Protein AF-A0A1Y2EIP4-F1 (afdb_monomer_lite)

Foldseek 3Di:
DDDDDDDDDDDDDDDDDDDDDDDDDDDDDDDDDPPPDDDDDDDDDDDDDDDDDDDDDDDDDDDDDDDDDDDDPPDDPDPVVCPPVVVVVLVVLLVVLLVLLLDPARDQDPVNLVVLLDLSSLLSLLCLQLVADPVVVPDPPVQPDDQDADPLLVPPLDDPPPSSVSSNQSSLCVLLDPSNLVSCLVCLLVSLVSNLSSLPSRTSHDLVSSLVSLLSSCVSNLLPSLCQQLDVPPGVDRSVSSLLSNLLDPSSLNSNLCNQQSPRHDPVSNLVSLQSCVVVVVVLVLLVQLVPPPCLSSNQSSLVSLLVLLQSLLVGAPSLSNVVCCLVPVCSLVSLLQCLQLVPDVSSNLSSLVSLVSLVDRLPPVPPVVPPPPDDDDDDDDDPRNPSSVSSVVSNLVVCLVSLLSLLNSLDDNVPPPPPPPPPPPPDDDDDDDDDDDDDDDDDDDDDDDDDDDDDDDDDDDDDDDDDDDDDDDDDDDDDDDDDDDDDDDDDDDDDDPDPDPPPPPPSADDPSSLSSLVSSLSSLLPDDPVSCVSVVSRPVVSLVVNCVVCVPDCSNVVVVVSD

Secondary structure (DSSP, 8-state):
-PPP-----S-------------------PPP----------------------------------------------TTTTHHHHHHHHHHHHHHHHHHHTSSS----HHHHHHHTSHHHHHHHHHHHH---HHHHT-GGGG---S---GGGGS----S-HHHHHHHHHHHHHHT-GGGHHHHHHTHHHHHHHHHGGGSTT----HHHHHHHHHHHHHHTTTGGGGGGG--SS-SS-HHHHHHTTTTSHHHHHHHHHHHH-TTS-HHHHHHHHHHHHHTTHHHHHHHHTT-TT-HHHHHHHHHHHHHHHHHHHHSTTGGGTTHHHHH-GGGGHHHHHHHHH---HHHHHHHHHHHHHHHHHHHHTTTGGGT---S----------HHHHHHHHHHHHHHHHTHHHHHHTTS-GGGTTTSSS-S---------------------------------------------------------------------------------------HHHHHHHHHHHHHHHT--GGGGGGGGGS-HHHHHHHHHH-TT-HHHHHHHTT-

pLDDT: mean 70.19, std 25.92, range [20.45, 98.06]

Organism: NCBI:txid1754190

Structure (mmCIF, N/CA/C/O backbone):
data_AF-A0A1Y2EIP4-F1
#
_entry.id   AF-A0A1Y2EIP4-F1
#
loop_
_atom_site.group_PDB
_atom_site.id
_atom_site.type_symbol
_atom_site.label_atom_id
_atom_site.label_alt_id
_atom_site.label_comp_id
_atom_site.label_asym_id
_atom_site.label_entity_id
_atom_site.label_seq_id
_atom_site.pdbx_PDB_ins_code
_atom_site.Cartn_x
_atom_site.Cartn_y
_atom_site.Cartn_z
_atom_site.occupancy
_atom_site.B_iso_or_equiv
_atom_site.auth_seq_id
_atom_site.auth_comp_id
_atom_site.auth_asym_id
_atom_site.auth_atom_id
_atom_site.pdbx_PDB_model_num
ATOM 1 N N . MET A 1 1 ? -28.083 20.126 -40.120 1.00 33.38 1 MET A N 1
ATOM 2 C CA . MET A 1 1 ? -27.354 19.488 -39.003 1.00 33.38 1 MET A CA 1
ATOM 3 C C . MET A 1 1 ? -26.756 20.588 -38.142 1.00 33.38 1 MET A C 1
ATOM 5 O O . MET A 1 1 ? -26.016 21.404 -38.673 1.00 33.38 1 MET A O 1
ATOM 9 N N . LYS A 1 2 ? -27.168 20.689 -36.872 1.00 20.45 2 LYS A N 1
ATOM 10 C CA . LYS A 1 2 ? -26.637 21.662 -35.903 1.00 20.45 2 LYS A CA 1
ATOM 11 C C . LYS A 1 2 ? -25.400 21.057 -35.240 1.00 20.45 2 LYS A C 1
ATOM 13 O O . LYS A 1 2 ? -25.486 19.946 -34.731 1.00 20.45 2 LYS A O 1
ATOM 18 N N . PHE A 1 3 ? -24.287 21.783 -35.245 1.00 22.28 3 PHE A N 1
ATOM 19 C CA . PHE A 1 3 ? -23.112 21.447 -34.448 1.00 22.28 3 PHE A CA 1
ATOM 20 C C . PHE A 1 3 ? -23.349 21.901 -33.006 1.00 22.28 3 PHE A C 1
ATOM 22 O O . PHE A 1 3 ? -23.639 23.074 -32.768 1.00 22.28 3 PHE A O 1
ATOM 29 N N . ILE A 1 4 ? -23.252 20.967 -32.061 1.00 22.17 4 ILE A N 1
ATOM 30 C CA . ILE A 1 4 ? -23.218 21.253 -30.627 1.00 22.17 4 ILE A CA 1
ATOM 31 C C . ILE A 1 4 ? -21.744 21.272 -30.229 1.00 22.17 4 ILE A C 1
ATOM 33 O O . ILE A 1 4 ? -21.026 20.296 -30.425 1.00 22.17 4 ILE A O 1
ATOM 37 N N . LYS A 1 5 ? -21.295 22.419 -29.722 1.00 23.45 5 LYS A N 1
ATOM 38 C CA . LYS A 1 5 ? -19.965 22.617 -29.150 1.00 23.45 5 LYS A CA 1
ATOM 39 C C . LYS A 1 5 ? -20.070 22.263 -27.666 1.00 23.45 5 LYS A C 1
ATOM 41 O O . LYS A 1 5 ? -20.748 22.975 -26.932 1.00 23.45 5 LYS A O 1
ATOM 46 N N . VAL A 1 6 ? -19.471 21.148 -27.256 1.00 24.56 6 VAL A N 1
ATOM 47 C CA . VAL A 1 6 ? -19.399 20.732 -25.848 1.00 24.56 6 VAL A CA 1
ATOM 48 C C . VAL A 1 6 ? -18.096 21.283 -25.269 1.00 24.56 6 VAL A C 1
ATOM 50 O O . VAL A 1 6 ? -17.021 20.984 -25.783 1.00 24.56 6 VAL A O 1
ATOM 53 N N . ASN A 1 7 ? -18.208 22.141 -24.254 1.00 22.95 7 ASN A N 1
ATOM 54 C CA . ASN A 1 7 ? -17.092 22.568 -23.411 1.00 22.95 7 ASN A CA 1
ATOM 55 C C . ASN A 1 7 ? -16.912 21.520 -22.309 1.00 22.95 7 ASN A C 1
ATOM 57 O O . ASN A 1 7 ? -17.879 21.211 -21.618 1.00 22.95 7 ASN A O 1
ATOM 61 N N . TYR A 1 8 ? -15.693 21.014 -22.137 1.00 26.42 8 TYR A N 1
ATOM 62 C CA . TYR A 1 8 ? -15.319 20.205 -20.981 1.00 26.42 8 TYR A CA 1
ATOM 63 C C . TYR A 1 8 ? -14.660 21.111 -19.942 1.00 26.42 8 TYR A C 1
ATOM 65 O O . TYR A 1 8 ? -13.577 21.643 -20.173 1.00 26.42 8 TYR A O 1
ATOM 73 N N . SER A 1 9 ? -15.333 21.292 -18.814 1.00 28.78 9 SER A N 1
ATOM 74 C CA . SER A 1 9 ? -14.759 21.831 -17.585 1.00 28.78 9 SER A CA 1
ATOM 75 C C . SER A 1 9 ? -15.465 21.148 -16.418 1.00 28.78 9 SER A C 1
ATOM 77 O O . SER A 1 9 ? -16.458 21.677 -15.941 1.00 28.78 9 SER A O 1
ATOM 79 N N . GLU A 1 10 ? -15.014 19.946 -16.056 1.00 27.89 10 GLU A N 1
ATOM 80 C CA . GLU A 1 10 ? -15.199 19.296 -14.746 1.00 27.89 10 GLU A CA 1
ATOM 81 C C . GLU A 1 10 ? -14.393 17.973 -14.707 1.00 27.89 10 GLU A C 1
ATOM 83 O O . GLU A 1 10 ? -14.160 17.384 -15.771 1.00 27.89 10 GLU A O 1
ATOM 88 N N . PRO A 1 11 ? -13.882 17.554 -13.530 1.00 29.17 11 PRO A N 1
ATOM 89 C CA . PRO A 1 11 ? -12.895 16.484 -13.391 1.00 29.17 11 PRO A CA 1
ATOM 90 C C . PRO A 1 11 ? -13.523 15.088 -13.494 1.00 29.17 11 PRO A C 1
ATOM 92 O O . PRO A 1 11 ? -14.642 14.845 -13.050 1.00 29.17 11 PRO A O 1
ATOM 95 N N . VAL A 1 12 ? -12.776 14.177 -14.114 1.00 29.02 12 VAL A N 1
ATOM 96 C CA . VAL A 1 12 ? -13.156 12.784 -14.357 1.00 29.02 12 VAL A CA 1
ATOM 97 C C . VAL A 1 12 ? -12.808 11.957 -13.124 1.00 29.02 12 VAL A C 1
ATOM 99 O O . VAL A 1 12 ? -11.669 11.530 -12.989 1.00 29.02 12 VAL A O 1
ATOM 102 N N . ASP A 1 13 ? -13.798 11.704 -12.277 1.00 29.00 13 ASP A N 1
ATOM 103 C CA . ASP A 1 13 ? -13.818 10.551 -11.379 1.00 29.00 13 ASP A CA 1
ATOM 104 C C . ASP A 1 13 ? -15.066 9.721 -11.695 1.00 29.00 13 ASP A C 1
ATOM 106 O O . ASP A 1 13 ? -16.139 10.271 -11.952 1.00 29.00 13 ASP A O 1
ATOM 110 N N . ASN A 1 14 ? -14.902 8.396 -11.676 1.00 33.88 14 ASN A N 1
ATOM 111 C CA . ASN A 1 14 ? -15.853 7.330 -12.033 1.00 33.88 14 ASN A CA 1
ATOM 112 C C . ASN A 1 14 ? -15.809 6.843 -13.485 1.00 33.88 14 ASN A C 1
ATOM 114 O O . ASN A 1 14 ? -16.705 7.142 -14.263 1.00 33.88 14 ASN A O 1
ATOM 118 N N . PHE A 1 15 ? -14.855 5.967 -13.809 1.00 28.72 15 PHE A N 1
ATOM 119 C CA . PHE A 1 15 ? -15.079 4.859 -14.748 1.00 28.72 15 PHE A CA 1
ATOM 120 C C . PHE A 1 15 ? -14.052 3.751 -14.484 1.00 28.72 15 PHE A C 1
ATOM 122 O O . PHE A 1 15 ? -12.882 3.975 -14.743 1.00 28.72 15 PHE A O 1
ATOM 129 N N . PHE A 1 16 ? -14.485 2.588 -13.972 1.00 31.28 16 PHE A N 1
ATOM 130 C CA . PHE A 1 16 ? -14.145 1.233 -14.457 1.00 31.28 16 PHE A CA 1
ATOM 131 C C . PHE A 1 16 ? -14.724 0.158 -13.516 1.00 31.28 16 PHE A C 1
ATOM 133 O O . PHE A 1 16 ? -14.152 -0.120 -12.477 1.00 31.28 16 PHE A O 1
ATOM 140 N N . PHE A 1 17 ? -15.818 -0.491 -13.933 1.00 32.81 17 PHE A N 1
ATOM 141 C CA . PHE A 1 17 ? -15.981 -1.951 -13.864 1.00 32.81 17 PHE A CA 1
ATOM 142 C C . PHE A 1 17 ? -16.902 -2.372 -15.015 1.00 32.81 17 PHE A C 1
ATOM 144 O O . PHE A 1 17 ? -18.097 -2.081 -15.027 1.00 32.81 17 PHE A O 1
ATOM 151 N N . GLY A 1 18 ? -16.324 -3.017 -16.027 1.00 28.89 18 GLY A N 1
ATOM 152 C CA . GLY A 1 18 ? -17.076 -3.712 -17.064 1.00 28.89 18 GLY A CA 1
ATOM 153 C C . GLY A 1 18 ? -17.355 -5.139 -16.610 1.00 28.89 18 GLY A C 1
ATOM 154 O O . GLY A 1 18 ? -16.477 -5.990 -16.707 1.00 28.89 18 GLY A O 1
ATOM 155 N N . ASN A 1 19 ? -18.572 -5.394 -16.133 1.00 30.27 19 ASN A N 1
ATOM 156 C CA . ASN A 1 19 ? -19.079 -6.741 -15.888 1.00 30.27 19 ASN A CA 1
ATOM 157 C C . ASN A 1 19 ? -19.535 -7.378 -17.206 1.00 30.27 19 ASN A C 1
ATOM 159 O O . ASN A 1 19 ? -20.424 -6.860 -17.877 1.00 30.27 19 ASN A O 1
ATOM 163 N N . ASN A 1 20 ? -18.979 -8.547 -17.523 1.00 32.81 20 ASN A N 1
ATOM 164 C CA . ASN A 1 20 ? -19.593 -9.529 -18.412 1.00 32.81 20 ASN A CA 1
ATOM 165 C C . ASN A 1 20 ? -19.927 -10.774 -17.584 1.00 32.81 20 ASN A C 1
ATOM 167 O O . ASN A 1 20 ? -19.168 -11.733 -17.584 1.00 32.81 20 ASN A O 1
ATOM 171 N N . TYR A 1 21 ? -21.070 -10.760 -16.900 1.00 30.94 21 TYR A N 1
ATOM 172 C CA . TYR A 1 21 ? -21.784 -11.978 -16.520 1.00 30.94 21 TYR A CA 1
ATOM 173 C C . TYR A 1 21 ? -23.285 -11.704 -16.620 1.00 30.94 21 TYR A C 1
ATOM 175 O O . TYR A 1 21 ? -23.835 -10.871 -15.905 1.00 30.94 21 TYR A O 1
ATOM 183 N N . LYS A 1 22 ? -23.929 -12.390 -17.567 1.00 35.16 22 LYS A N 1
ATOM 184 C CA . LYS A 1 22 ? -25.382 -12.545 -17.629 1.00 35.16 22 LYS A CA 1
ATOM 185 C C . LYS A 1 22 ? -25.779 -13.560 -16.558 1.00 35.16 22 LYS A C 1
ATOM 187 O O . LYS A 1 22 ? -25.410 -14.722 -16.690 1.00 35.16 22 LYS A O 1
ATOM 192 N N . TYR A 1 23 ? -26.552 -13.132 -15.570 1.00 36.72 23 TYR A N 1
ATOM 193 C CA . TYR A 1 23 ? -27.465 -14.000 -14.833 1.00 36.72 23 TYR A CA 1
ATOM 194 C C . TYR A 1 23 ? -28.840 -13.336 -14.844 1.00 36.72 23 TYR A C 1
ATOM 196 O O . TYR A 1 23 ? -28.949 -12.123 -14.666 1.00 36.72 23 TYR A O 1
ATOM 204 N N . GLU A 1 24 ? -29.846 -14.133 -15.186 1.00 42.38 24 GLU A N 1
ATOM 205 C CA . GLU A 1 24 ? -31.244 -13.733 -15.292 1.00 42.38 24 GLU A CA 1
ATOM 206 C C . GLU A 1 24 ? -31.864 -13.589 -13.894 1.00 42.38 24 GLU A C 1
ATOM 208 O O . GLU A 1 24 ? -31.616 -14.411 -13.016 1.00 42.38 24 GLU A O 1
ATOM 213 N N . ASP A 1 25 ? -32.607 -12.492 -13.740 1.00 41.53 25 ASP A N 1
ATOM 214 C CA . ASP A 1 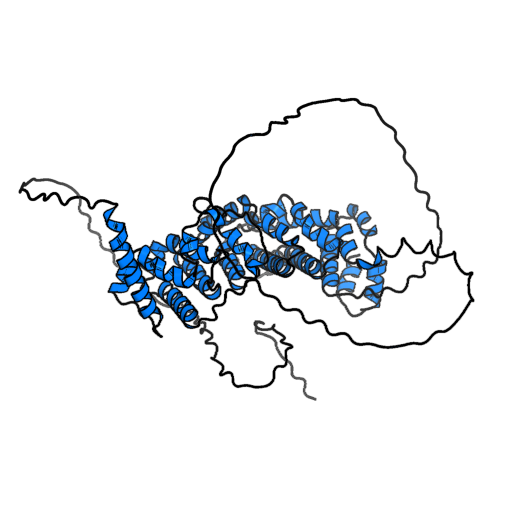25 ? -33.689 -12.174 -12.804 1.00 41.53 25 ASP A CA 1
ATOM 215 C C . ASP A 1 25 ? -33.886 -13.057 -11.558 1.00 41.53 25 ASP A C 1
ATOM 217 O O . ASP A 1 25 ? -34.405 -14.162 -11.651 1.00 41.53 25 ASP A O 1
ATOM 221 N N . GLU A 1 26 ? -33.639 -12.478 -10.374 1.00 37.09 26 GLU A N 1
ATOM 222 C CA . GLU A 1 26 ? -34.559 -12.549 -9.226 1.00 37.09 26 GLU A CA 1
ATOM 223 C C . GLU A 1 26 ? -34.238 -11.445 -8.188 1.00 37.09 26 GLU A C 1
ATOM 225 O O . GLU A 1 26 ? -33.090 -11.048 -7.986 1.00 37.09 26 GLU A O 1
ATOM 230 N N . ASP A 1 27 ? -35.294 -10.891 -7.588 1.00 43.06 27 ASP A N 1
ATOM 231 C CA . ASP A 1 27 ? -35.366 -9.628 -6.840 1.00 43.06 27 ASP A CA 1
ATOM 232 C C . ASP A 1 27 ? -34.297 -9.406 -5.743 1.00 43.06 27 ASP A C 1
ATOM 234 O O . ASP A 1 27 ? -34.410 -9.903 -4.619 1.00 43.06 27 ASP A O 1
ATOM 238 N N . LEU A 1 28 ? -33.338 -8.508 -6.000 1.00 36.25 28 LEU A N 1
ATOM 239 C CA . LEU A 1 28 ? -32.483 -7.902 -4.973 1.00 36.25 28 LEU A CA 1
ATOM 240 C C . LEU A 1 28 ? -32.823 -6.417 -4.813 1.00 36.25 28 LEU A C 1
ATOM 242 O O . LEU A 1 28 ? -32.574 -5.584 -5.684 1.00 36.25 28 LEU A O 1
ATOM 246 N N . ARG A 1 29 ? -33.413 -6.083 -3.661 1.00 33.38 29 ARG A N 1
ATOM 247 C CA . ARG A 1 29 ? -33.646 -4.700 -3.235 1.00 33.38 29 ARG A CA 1
ATOM 248 C C . ARG A 1 29 ? -32.293 -4.031 -3.002 1.00 33.38 29 ARG A C 1
ATOM 250 O O . ARG A 1 29 ? -31.575 -4.398 -2.076 1.00 33.38 29 ARG A O 1
ATOM 257 N N . TYR A 1 30 ? -31.981 -3.050 -3.839 1.00 30.12 30 TYR A N 1
ATOM 258 C CA . TYR A 1 30 ? -30.867 -2.129 -3.655 1.00 30.12 30 TYR A CA 1
ATOM 259 C C . TYR A 1 30 ? -30.995 -1.412 -2.304 1.00 30.12 30 TYR A C 1
ATOM 261 O O . TYR A 1 30 ? -32.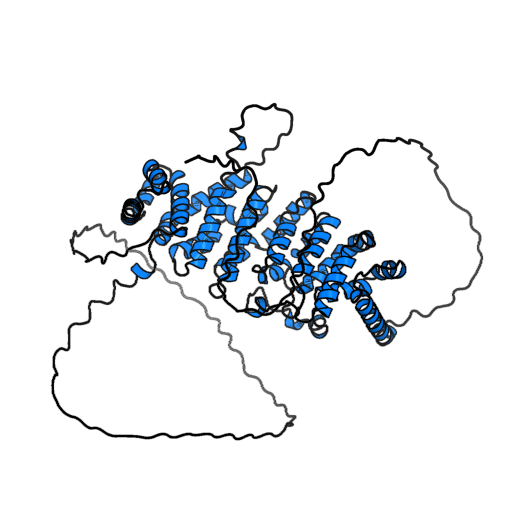012 -0.774 -2.030 1.00 30.12 30 TYR A O 1
ATOM 269 N N . PHE A 1 31 ? -29.957 -1.497 -1.472 1.00 32.59 31 PHE A N 1
ATOM 270 C CA . PHE A 1 31 ? -29.693 -0.460 -0.482 1.00 32.59 31 PHE A CA 1
ATOM 271 C C . PHE A 1 31 ? -28.978 0.671 -1.220 1.00 32.59 31 PHE A C 1
ATOM 273 O O . PHE A 1 31 ? -27.934 0.447 -1.826 1.00 32.59 31 PHE A O 1
ATOM 280 N N . GLU A 1 32 ? -29.586 1.856 -1.227 1.00 31.39 32 GLU A N 1
ATOM 281 C CA . GLU A 1 32 ? -28.968 3.074 -1.745 1.00 31.39 32 GLU A CA 1
ATOM 282 C C . GLU A 1 32 ? -27.669 3.360 -0.980 1.00 31.39 32 GLU A C 1
ATOM 284 O O . GLU A 1 32 ? -27.660 3.456 0.251 1.00 31.39 32 GLU A O 1
ATOM 289 N N . ASP A 1 33 ? -26.581 3.504 -1.735 1.00 29.59 33 ASP A N 1
ATOM 290 C CA . ASP A 1 33 ? -25.321 4.069 -1.276 1.00 29.59 33 ASP A CA 1
ATOM 291 C C . ASP A 1 33 ? -25.567 5.473 -0.713 1.00 29.59 33 ASP A C 1
ATOM 293 O O . ASP A 1 33 ? -25.838 6.432 -1.438 1.00 29.59 33 ASP A O 1
ATOM 297 N N . LEU A 1 34 ? -25.440 5.610 0.606 1.00 32.47 34 LEU A N 1
ATOM 298 C CA . LEU A 1 34 ? -25.282 6.903 1.259 1.00 32.47 34 LEU A CA 1
ATOM 299 C C . LEU A 1 34 ? -23.859 7.401 0.990 1.00 32.47 34 LEU A C 1
ATOM 301 O O . LEU A 1 34 ? -22.960 7.254 1.818 1.00 32.47 34 LEU A O 1
ATOM 305 N N . THR A 1 35 ? -23.662 8.021 -0.172 1.00 32.69 35 THR A N 1
ATOM 306 C CA . THR A 1 35 ? -22.553 8.952 -0.386 1.00 32.69 35 THR A CA 1
ATOM 307 C C . THR A 1 35 ? -22.633 10.036 0.687 1.00 32.69 35 THR A C 1
ATOM 309 O O . THR A 1 35 ? -23.599 10.803 0.740 1.00 32.69 35 THR A O 1
ATOM 312 N N . LEU A 1 36 ? -21.640 10.074 1.575 1.00 32.38 36 LEU A N 1
ATOM 313 C CA . LEU A 1 36 ? -21.459 11.158 2.533 1.00 32.38 36 LEU A CA 1
ATOM 314 C C . LEU A 1 36 ? -21.317 12.472 1.757 1.00 32.38 36 LEU A C 1
ATOM 316 O O . LEU A 1 36 ? -20.424 12.620 0.928 1.00 32.38 36 LEU A O 1
ATOM 320 N N . LEU A 1 37 ? -22.232 13.404 2.023 1.00 28.14 37 LEU A N 1
ATOM 321 C CA . LEU A 1 37 ? -22.168 14.777 1.539 1.00 28.14 37 LEU A CA 1
ATOM 322 C C . LEU A 1 37 ? -20.890 15.434 2.064 1.00 28.14 37 LEU A C 1
ATOM 324 O O . LEU A 1 37 ? -20.733 15.628 3.270 1.00 28.14 37 LEU A O 1
ATOM 328 N N . ASP A 1 38 ? -20.016 15.790 1.131 1.00 31.48 38 ASP A N 1
ATOM 329 C CA . ASP A 1 38 ? -18.854 16.636 1.345 1.00 31.48 38 ASP A CA 1
ATOM 330 C C . ASP A 1 38 ? -19.347 18.044 1.719 1.00 31.48 38 ASP A C 1
ATOM 332 O O . ASP A 1 38 ? -19.802 18.824 0.879 1.00 31.48 38 ASP A O 1
ATOM 336 N N . GLN A 1 39 ? -19.386 18.340 3.019 1.00 32.19 39 GLN A N 1
ATOM 337 C CA . GLN A 1 39 ? -19.642 19.691 3.501 1.00 32.19 39 GLN A CA 1
ATOM 338 C C . GLN A 1 39 ? -18.303 20.411 3.582 1.00 32.19 39 GLN A C 1
ATOM 340 O O . GLN A 1 39 ? -17.526 20.208 4.508 1.00 32.19 39 GLN A O 1
ATOM 345 N N . THR A 1 40 ? -18.061 21.283 2.611 1.00 30.73 40 THR A N 1
ATOM 346 C CA . THR A 1 40 ? -17.060 22.348 2.668 1.00 30.73 40 THR A CA 1
ATOM 347 C C . THR A 1 40 ? -17.331 23.238 3.883 1.00 30.73 40 THR A C 1
ATOM 349 O O . THR A 1 40 ? -18.383 23.877 3.966 1.00 30.73 40 THR A O 1
ATOM 352 N N . TRP A 1 41 ? -16.401 23.280 4.837 1.00 37.00 41 TRP A N 1
ATOM 353 C CA . TRP A 1 41 ? -16.472 24.191 5.979 1.00 37.00 41 TRP A CA 1
ATOM 354 C C . TRP A 1 41 ? -16.018 25.582 5.526 1.00 37.00 41 TRP A C 1
ATOM 356 O O . TRP A 1 41 ? -14.844 25.799 5.235 1.00 37.00 41 TRP A O 1
ATOM 366 N N . ASN A 1 42 ? -16.964 26.520 5.458 1.00 28.84 42 ASN A N 1
ATOM 367 C CA . ASN A 1 42 ? -16.663 27.945 5.371 1.00 28.84 42 ASN A CA 1
ATOM 368 C C . ASN A 1 42 ? -16.059 28.391 6.708 1.00 28.84 42 ASN A C 1
ATOM 370 O O . ASN A 1 42 ? -16.744 28.409 7.729 1.00 28.84 42 ASN A O 1
ATOM 374 N N . ASN A 1 43 ? -14.779 28.747 6.677 1.00 35.94 43 ASN A N 1
ATOM 375 C CA . ASN A 1 43 ? -14.138 29.545 7.710 1.00 35.94 43 ASN A CA 1
ATOM 376 C C . ASN A 1 43 ? -14.568 30.996 7.519 1.00 35.94 43 ASN A C 1
ATOM 378 O O . ASN A 1 43 ? -14.102 31.616 6.573 1.00 35.94 43 ASN A O 1
ATOM 382 N N . ASP A 1 44 ? -15.404 31.518 8.411 1.00 32.19 44 ASP A N 1
ATOM 383 C CA . ASP A 1 44 ? -15.459 32.946 8.715 1.00 32.19 44 ASP A CA 1
ATOM 384 C C . ASP A 1 44 ? -16.011 33.152 10.138 1.00 32.19 44 ASP A C 1
ATOM 386 O O . ASP A 1 44 ? -16.981 32.517 10.547 1.00 32.19 44 ASP A O 1
ATOM 390 N N . GLU A 1 45 ? -15.355 34.065 10.859 1.00 35.25 45 GLU A N 1
ATOM 391 C CA . GLU A 1 45 ? -15.784 34.738 12.097 1.00 35.25 45 GLU A CA 1
ATOM 392 C C . GLU A 1 45 ? -15.806 33.934 13.415 1.00 35.25 45 GLU A C 1
ATOM 394 O O . GLU A 1 45 ? -16.846 33.483 13.892 1.00 35.25 45 GLU A O 1
ATOM 399 N N . ILE A 1 46 ? -14.667 33.929 14.125 1.00 35.16 46 ILE A N 1
ATOM 400 C CA . ILE A 1 46 ? -14.690 34.076 15.591 1.00 35.16 46 ILE A CA 1
ATOM 401 C C . ILE A 1 46 ? -13.811 35.263 15.979 1.00 35.16 46 ILE A C 1
ATOM 403 O O . ILE A 1 46 ? -12.586 35.247 15.856 1.00 35.16 46 ILE A O 1
ATOM 407 N N . ASP A 1 47 ? -14.515 36.299 16.420 1.00 33.69 47 ASP A N 1
ATOM 408 C CA . ASP A 1 47 ? -14.028 37.583 16.884 1.00 33.69 47 ASP A CA 1
ATOM 409 C C . ASP A 1 47 ? -13.120 37.474 18.112 1.00 33.69 47 ASP A C 1
ATOM 411 O O . ASP A 1 47 ? -13.331 36.684 19.038 1.00 33.69 47 ASP A O 1
ATOM 415 N N . MET A 1 48 ? -12.135 38.367 18.126 1.00 38.94 48 MET A N 1
ATOM 416 C CA . MET A 1 48 ? -11.291 38.662 19.268 1.00 38.94 48 MET A CA 1
ATOM 417 C C . MET A 1 48 ? -12.106 39.272 20.410 1.00 38.94 48 MET A C 1
ATOM 419 O O . MET A 1 48 ? -12.747 40.308 20.242 1.00 38.94 48 MET A O 1
ATOM 423 N N . MET A 1 49 ? -11.965 38.723 21.617 1.00 34.84 49 MET A N 1
ATOM 424 C CA . MET A 1 49 ? -12.086 39.532 22.826 1.00 34.84 49 MET A CA 1
ATOM 425 C C . MET A 1 49 ? -10.951 39.240 23.800 1.00 34.84 49 MET A C 1
ATOM 427 O O . MET A 1 49 ? -10.806 38.145 24.340 1.00 34.84 49 MET A O 1
ATOM 431 N N . ASP A 1 50 ? -10.164 40.293 24.000 1.00 36.16 50 ASP A N 1
ATOM 432 C CA . ASP A 1 50 ? -9.216 40.502 25.078 1.00 36.16 50 ASP A CA 1
ATOM 433 C C . ASP A 1 50 ? -9.811 40.172 26.454 1.00 36.16 50 ASP A C 1
ATOM 435 O O . ASP A 1 50 ? -10.925 40.582 26.778 1.00 36.16 50 ASP A O 1
ATOM 439 N N . ASN A 1 51 ? -8.999 39.574 27.328 1.00 34.31 51 ASN A N 1
ATOM 440 C CA . ASN A 1 51 ? -8.987 39.983 28.729 1.00 34.31 51 ASN A CA 1
ATOM 441 C C . ASN A 1 51 ? -7.616 39.729 29.363 1.00 34.31 51 ASN A C 1
ATOM 443 O O . ASN A 1 51 ? -7.242 38.614 29.722 1.00 34.31 51 ASN A O 1
ATOM 447 N N . LYS A 1 52 ? -6.871 40.827 29.508 1.00 36.50 52 LYS A N 1
ATOM 448 C CA . LYS A 1 52 ? -5.798 40.983 30.488 1.00 36.50 52 LYS A CA 1
ATOM 449 C C . LYS A 1 52 ? -6.433 41.060 31.872 1.00 36.50 52 LYS A C 1
ATOM 451 O O . LYS A 1 52 ? -7.280 41.918 32.065 1.00 36.50 52 LYS A O 1
ATOM 456 N N . GLU A 1 53 ? -5.923 40.303 32.838 1.00 34.41 53 GLU A N 1
ATOM 457 C CA . GLU A 1 53 ? -5.529 40.878 34.128 1.00 34.41 53 GLU A CA 1
ATOM 458 C C . GLU A 1 53 ? -4.628 39.930 34.933 1.00 34.41 53 GLU A C 1
ATOM 460 O O . GLU A 1 53 ? -4.878 38.737 35.085 1.00 34.41 53 GLU A O 1
ATOM 465 N N . ASN A 1 54 ? -3.534 40.521 35.412 1.00 32.94 54 ASN A N 1
ATOM 466 C CA . ASN A 1 54 ? -2.581 39.995 36.381 1.00 32.94 54 ASN A CA 1
ATOM 467 C C . ASN A 1 54 ? -3.259 39.686 37.724 1.00 32.94 54 ASN A C 1
ATOM 469 O O . ASN A 1 54 ? -4.138 40.435 38.124 1.00 32.94 54 ASN A O 1
ATOM 473 N N . ILE A 1 55 ? -2.705 38.741 38.493 1.00 32.00 55 ILE A N 1
ATOM 474 C CA . ILE A 1 55 ? -2.244 38.964 39.879 1.00 32.00 55 ILE A CA 1
ATOM 475 C C . ILE A 1 55 ? -1.267 37.840 40.251 1.00 32.00 55 ILE A C 1
ATOM 477 O O . ILE A 1 55 ? -1.563 36.651 40.157 1.00 32.00 55 ILE A O 1
ATOM 481 N N . SER A 1 56 ? -0.080 38.257 40.681 1.00 30.31 56 SER A N 1
ATOM 482 C CA . SER A 1 56 ? 0.921 37.444 41.353 1.00 30.31 56 SER A CA 1
ATOM 483 C C . SER A 1 56 ? 0.547 37.247 42.822 1.00 30.31 56 SER A C 1
ATOM 485 O O . SER A 1 56 ? 0.043 38.167 43.463 1.00 30.31 56 SER A O 1
ATOM 487 N N . CYS A 1 57 ? 0.895 36.101 43.409 1.00 28.58 57 CYS A N 1
ATOM 488 C CA . CYS A 1 57 ? 1.294 36.096 44.812 1.00 28.58 57 CYS A CA 1
ATOM 489 C C . CYS A 1 57 ? 2.259 34.951 45.125 1.00 28.58 57 CYS A C 1
ATOM 491 O O . CYS A 1 57 ? 2.107 33.817 44.680 1.00 28.58 57 CYS A O 1
ATOM 493 N N . ASN A 1 58 ? 3.283 35.327 45.878 1.00 28.91 58 ASN A N 1
ATOM 494 C CA . ASN A 1 58 ? 4.474 34.584 46.246 1.00 28.91 58 ASN A CA 1
ATOM 495 C C . ASN A 1 58 ? 4.284 33.917 47.627 1.00 28.91 58 ASN A C 1
ATOM 497 O O . ASN A 1 58 ? 3.672 34.515 48.504 1.00 28.91 58 ASN A O 1
ATOM 501 N N . GLN A 1 59 ? 4.955 32.775 47.814 1.00 32.44 59 GLN A N 1
ATOM 502 C CA . GLN A 1 59 ? 5.719 32.359 49.008 1.00 32.44 59 GLN A CA 1
ATOM 503 C C . GLN A 1 59 ? 5.057 32.003 50.371 1.00 32.44 59 GLN A C 1
ATOM 505 O O . GLN A 1 59 ? 4.391 32.805 51.015 1.00 32.44 59 GLN A O 1
ATOM 510 N N . ASN A 1 60 ? 5.527 30.842 50.869 1.00 28.45 60 ASN A N 1
ATOM 511 C CA . ASN A 1 60 ? 5.870 30.450 52.255 1.00 28.45 60 ASN A CA 1
ATOM 512 C C . ASN A 1 60 ? 4.865 29.666 53.142 1.00 28.45 60 ASN A C 1
ATOM 514 O O . ASN A 1 60 ? 3.884 30.181 53.662 1.00 28.45 60 ASN A O 1
ATOM 518 N N . THR A 1 61 ? 5.258 28.408 53.400 1.00 31.23 61 THR A N 1
ATOM 519 C CA . THR A 1 61 ? 5.024 27.509 54.564 1.00 31.23 61 THR A CA 1
ATOM 520 C C . THR A 1 61 ? 5.410 28.124 55.932 1.00 31.23 61 THR A C 1
ATOM 522 O O . THR A 1 61 ? 6.025 29.191 55.909 1.00 31.23 61 THR A O 1
ATOM 525 N N . PRO A 1 62 ? 5.307 27.442 57.113 1.00 47.91 62 PRO A N 1
ATOM 526 C CA . PRO A 1 62 ? 4.573 26.217 57.544 1.00 47.91 62 PRO A CA 1
ATOM 527 C C . PRO A 1 62 ? 3.840 26.373 58.911 1.00 47.91 62 PRO A C 1
ATOM 529 O O . PRO A 1 62 ? 4.232 27.219 59.704 1.00 47.91 62 PRO A O 1
ATOM 532 N N . THR A 1 63 ? 2.917 25.476 59.312 1.00 28.66 63 THR A N 1
ATOM 533 C CA . THR A 1 63 ? 2.857 24.975 60.718 1.00 28.66 63 THR A CA 1
ATOM 534 C C . THR A 1 63 ? 2.038 23.684 60.868 1.00 28.66 63 THR A C 1
ATOM 536 O O . THR A 1 63 ? 0.980 23.518 60.276 1.00 28.66 63 THR A O 1
ATOM 539 N N . TYR A 1 64 ? 2.572 22.795 61.705 1.00 31.75 64 TYR A N 1
ATOM 540 C CA . TYR A 1 64 ? 2.035 21.537 62.220 1.00 31.75 64 TYR A CA 1
ATOM 541 C C . TYR A 1 64 ? 0.668 21.659 62.916 1.00 31.75 64 TYR A C 1
ATOM 543 O O . TYR A 1 64 ? 0.498 22.541 63.750 1.00 31.75 64 TYR A O 1
ATOM 551 N N . HIS A 1 65 ? -0.199 20.656 62.738 1.00 34.03 65 HIS A N 1
ATOM 552 C CA . HIS A 1 65 ? -0.836 19.969 63.868 1.00 34.03 65 HIS A CA 1
ATOM 553 C C . HIS A 1 65 ? -1.211 18.519 63.515 1.00 34.03 65 HIS A C 1
ATOM 555 O O . HIS A 1 65 ? -1.868 18.242 62.518 1.00 34.03 65 HIS A O 1
ATOM 561 N N . ASN A 1 66 ? -0.730 17.613 64.370 1.00 33.75 66 ASN A N 1
ATOM 562 C CA . ASN A 1 66 ? -1.105 16.207 64.502 1.00 33.75 66 ASN A CA 1
ATOM 563 C C . ASN A 1 66 ? -2.616 16.026 64.680 1.00 33.75 66 ASN A C 1
ATOM 565 O O . ASN A 1 66 ? -3.173 16.679 65.555 1.00 33.75 66 ASN A O 1
ATOM 569 N N . GLU A 1 67 ? -3.188 15.000 64.047 1.00 33.88 67 GLU A N 1
ATOM 570 C CA . GLU A 1 67 ? -4.122 14.091 64.718 1.00 33.88 67 GLU A CA 1
ATOM 571 C C . GLU A 1 67 ? -4.152 12.709 64.044 1.00 33.88 67 GLU A C 1
ATOM 573 O O . GLU A 1 67 ? -3.669 12.514 62.933 1.00 33.88 67 GLU A O 1
ATOM 578 N N . ARG A 1 68 ? -4.548 11.713 64.832 1.00 32.28 68 ARG A N 1
ATOM 579 C CA . ARG A 1 68 ? -4.067 10.328 64.819 1.00 32.28 68 ARG A CA 1
ATOM 580 C C . ARG A 1 68 ? -4.943 9.370 64.004 1.00 32.28 68 ARG A C 1
ATOM 582 O O . ARG A 1 68 ? -6.150 9.530 63.961 1.00 32.28 68 ARG A O 1
ATOM 589 N N . LEU A 1 69 ? -4.273 8.301 63.551 1.00 37.66 69 LEU A N 1
ATOM 590 C CA . LEU A 1 69 ? -4.695 6.891 63.459 1.00 37.66 69 LEU A CA 1
ATOM 591 C C . LEU A 1 69 ? -6.114 6.586 62.944 1.00 37.66 69 LEU A C 1
ATOM 593 O O . LEU A 1 69 ? -7.068 6.725 63.695 1.00 37.66 69 LEU A O 1
ATOM 597 N N . ILE A 1 70 ? -6.184 5.954 61.767 1.00 35.38 70 ILE A N 1
ATOM 598 C CA . ILE A 1 70 ? -6.585 4.544 61.563 1.00 35.38 70 ILE A CA 1
ATOM 599 C C . ILE A 1 70 ? -5.858 4.095 60.279 1.00 35.38 70 ILE A C 1
ATOM 601 O O . ILE A 1 70 ? -6.174 4.559 59.189 1.00 35.38 70 ILE A O 1
ATOM 605 N N . LYS A 1 71 ? -4.817 3.263 60.405 1.00 34.78 71 LYS A N 1
ATOM 606 C CA . LYS A 1 71 ? -4.304 2.455 59.289 1.00 34.78 71 LYS A CA 1
ATOM 607 C C . LYS A 1 71 ? -4.840 1.054 59.528 1.00 34.78 71 LYS A C 1
ATOM 609 O O . LYS A 1 71 ? -4.296 0.322 60.347 1.00 34.78 71 LYS A O 1
ATOM 614 N N . GLU A 1 72 ? -5.964 0.753 58.897 1.00 36.69 72 GLU A N 1
ATOM 615 C CA . GLU A 1 72 ? -6.341 -0.627 58.630 1.00 36.69 72 GLU A CA 1
ATOM 616 C C . GLU A 1 72 ? -5.398 -1.117 57.534 1.00 36.69 72 GLU A C 1
ATOM 618 O O . GLU A 1 72 ? -5.345 -0.546 56.442 1.00 36.69 72 GLU A O 1
ATOM 623 N N . ASP A 1 73 ? -4.597 -2.127 57.864 1.00 36.31 73 ASP A N 1
ATOM 624 C CA . ASP A 1 73 ? -3.879 -2.928 56.886 1.00 36.31 73 ASP A CA 1
ATOM 625 C C . ASP A 1 73 ? -4.931 -3.644 56.030 1.00 36.31 73 ASP A C 1
ATOM 627 O O . ASP A 1 73 ? -5.411 -4.723 56.375 1.00 36.31 73 ASP A O 1
ATOM 631 N N . ILE A 1 74 ? -5.341 -3.007 54.932 1.00 40.16 74 ILE A N 1
ATOM 632 C CA . ILE A 1 74 ? -6.025 -3.698 53.843 1.00 40.16 74 ILE A CA 1
ATOM 633 C C . ILE A 1 74 ? -4.964 -4.629 53.248 1.00 40.16 74 ILE A C 1
ATOM 635 O O . ILE A 1 74 ? -3.955 -4.125 52.741 1.00 40.16 74 ILE A O 1
ATOM 639 N N . PRO A 1 75 ? -5.123 -5.961 53.334 1.00 39.00 75 PRO A N 1
ATOM 640 C CA . PRO A 1 75 ? -4.202 -6.863 52.670 1.00 39.00 75 PRO A CA 1
ATOM 641 C C . PRO A 1 75 ? -4.219 -6.527 51.179 1.00 39.00 75 PRO A C 1
ATOM 643 O O . PRO A 1 75 ? -5.278 -6.484 50.552 1.00 39.00 75 PRO A O 1
ATOM 646 N N . SER A 1 76 ? -3.036 -6.232 50.641 1.00 38.09 76 SER A N 1
ATOM 647 C CA . SER A 1 76 ? -2.787 -6.194 49.202 1.00 38.09 76 SER A CA 1
ATOM 648 C C . SER A 1 76 ? -3.425 -7.441 48.586 1.00 38.09 76 SER A C 1
ATOM 650 O O . SER A 1 76 ? -3.045 -8.535 49.010 1.00 38.09 76 SER A O 1
ATOM 652 N N . PRO A 1 77 ? -4.383 -7.315 47.650 1.00 37.84 77 PRO A N 1
ATOM 653 C CA . PRO A 1 77 ? -4.961 -8.484 47.012 1.00 37.84 77 PRO A CA 1
ATOM 654 C C . PRO A 1 77 ? -3.842 -9.246 46.303 1.00 37.84 77 PRO A C 1
ATOM 656 O O . PRO A 1 77 ? -2.996 -8.653 45.629 1.00 37.84 77 PRO A O 1
ATOM 659 N N . ASP A 1 78 ? -3.817 -10.550 46.546 1.00 37.50 78 ASP A N 1
ATOM 660 C CA . ASP A 1 78 ? -2.874 -11.488 45.958 1.00 37.50 78 ASP A CA 1
ATOM 661 C C . ASP A 1 78 ? -3.043 -11.449 44.424 1.00 37.50 78 ASP A C 1
ATOM 663 O O . ASP A 1 78 ? -4.176 -11.576 43.946 1.00 37.50 78 ASP A O 1
ATOM 667 N N . PRO A 1 79 ? -1.988 -11.225 43.616 1.00 46.16 79 PRO A N 1
ATOM 668 C CA . PRO A 1 79 ? -2.100 -11.172 42.155 1.00 46.16 79 PRO A CA 1
ATOM 669 C C . PRO A 1 79 ? -2.667 -12.456 41.519 1.00 46.16 79 PRO A C 1
ATOM 671 O O . PRO A 1 79 ? -3.075 -12.422 40.358 1.00 46.16 79 PRO A O 1
ATOM 674 N N . GLU A 1 80 ? -2.762 -13.562 42.263 1.00 41.34 80 GLU A N 1
ATOM 675 C CA . GLU A 1 80 ? -3.370 -14.817 41.800 1.00 41.34 80 GLU A CA 1
ATOM 676 C C . GLU A 1 80 ? -4.905 -14.889 41.975 1.00 41.34 80 GLU A C 1
ATOM 678 O O . GLU A 1 80 ? -5.562 -15.684 41.296 1.00 41.34 80 GLU A O 1
ATOM 683 N N . ASP A 1 81 ? -5.520 -14.004 42.774 1.00 35.88 81 ASP A N 1
ATOM 684 C CA . ASP A 1 81 ? -6.981 -13.972 43.005 1.00 35.88 81 ASP A CA 1
ATOM 685 C C . ASP A 1 81 ? -7.778 -13.322 41.849 1.00 35.88 81 ASP A C 1
ATOM 687 O O . ASP A 1 81 ? -9.013 -13.269 41.854 1.00 35.88 81 ASP A O 1
ATOM 691 N N . PHE A 1 82 ? -7.088 -12.851 40.805 1.00 40.12 82 PHE A N 1
ATOM 692 C CA . PHE A 1 82 ? -7.712 -12.239 39.632 1.00 40.12 82 PHE A CA 1
ATOM 693 C C . PHE A 1 82 ? -8.204 -13.246 38.585 1.00 40.12 82 PHE A C 1
ATOM 695 O O . PHE A 1 82 ? -8.974 -12.847 37.717 1.00 40.12 82 PHE A O 1
ATOM 702 N N . SER A 1 83 ? -7.842 -14.532 38.617 1.00 49.69 83 SER A N 1
ATOM 703 C CA . SER A 1 83 ? -8.028 -15.392 37.430 1.00 49.69 83 SER A CA 1
ATOM 704 C C . SER A 1 83 ? -9.485 -15.782 37.116 1.00 49.69 83 SER A C 1
ATOM 706 O O . SER A 1 83 ? -9.868 -15.778 35.953 1.00 49.69 83 SER A O 1
ATOM 708 N N . LEU A 1 84 ? -10.344 -16.041 38.110 1.00 37.28 84 LEU A N 1
ATOM 709 C CA . LEU A 1 84 ? -11.730 -16.493 37.861 1.00 37.28 84 LEU A CA 1
ATOM 710 C C . LEU A 1 84 ? -12.770 -15.361 37.890 1.00 37.28 84 LEU A C 1
ATOM 712 O O . LEU A 1 84 ? -13.737 -15.381 37.124 1.00 37.28 84 LEU A O 1
ATOM 716 N N . ASN A 1 85 ? -12.567 -14.339 38.729 1.00 50.97 85 ASN A N 1
ATOM 717 C CA . ASN A 1 85 ? -13.439 -13.161 38.748 1.00 50.97 85 ASN A CA 1
ATOM 718 C C . ASN A 1 85 ? -13.215 -12.255 37.527 1.00 50.97 85 ASN A C 1
ATOM 720 O O . ASN A 1 85 ? -14.185 -11.684 37.034 1.00 50.97 85 ASN A O 1
ATOM 724 N N . SER A 1 86 ? -11.988 -12.158 36.997 1.00 55.62 86 SER A N 1
ATOM 725 C CA . SER A 1 86 ? -11.720 -11.397 35.764 1.00 55.62 86 SER A CA 1
ATOM 726 C C . SER A 1 86 ? -12.323 -12.058 34.524 1.00 55.62 86 SER A C 1
ATOM 728 O O . SER A 1 86 ? -12.863 -11.358 33.674 1.00 55.62 86 SER A O 1
ATOM 730 N N . LEU A 1 87 ? -12.316 -13.394 34.444 1.00 55.84 87 LEU A N 1
ATOM 731 C CA . LEU A 1 87 ? -12.913 -14.152 33.340 1.00 55.84 87 LEU A CA 1
ATOM 732 C C . LEU A 1 87 ? -14.434 -13.957 33.283 1.00 55.84 87 LEU A C 1
ATOM 734 O O . LEU A 1 87 ? -14.966 -13.575 32.241 1.00 55.84 87 LEU A O 1
ATOM 738 N N . ASN A 1 88 ? -15.116 -14.085 34.426 1.00 63.28 88 ASN A N 1
ATOM 739 C CA . ASN A 1 88 ? -16.547 -13.783 34.525 1.00 63.28 88 ASN A CA 1
ATOM 740 C C . ASN A 1 88 ? -16.849 -12.304 34.229 1.00 63.28 88 ASN A C 1
ATOM 742 O O . ASN A 1 88 ? -17.877 -11.982 33.636 1.00 63.28 88 ASN A O 1
ATOM 746 N N . GLN A 1 89 ? -15.976 -11.373 34.622 1.00 71.88 89 GLN A N 1
ATOM 747 C CA . GLN A 1 89 ? -16.140 -9.953 34.293 1.00 71.88 89 GLN A CA 1
ATOM 748 C C . GLN A 1 89 ? -15.922 -9.668 32.801 1.00 71.88 89 GLN A C 1
ATOM 750 O O . GLN A 1 89 ? -16.663 -8.863 32.231 1.00 71.88 89 GLN A O 1
ATOM 755 N N . ARG A 1 90 ? -14.969 -10.345 32.152 1.00 75.12 90 ARG A N 1
ATOM 756 C CA . ARG A 1 90 ? -14.709 -10.229 30.713 1.00 75.12 90 ARG A CA 1
ATOM 757 C C . ARG A 1 90 ? -15.879 -10.766 29.902 1.00 75.12 90 ARG A C 1
ATOM 759 O O . ARG A 1 90 ? -16.378 -10.044 29.046 1.00 75.12 90 ARG A O 1
ATOM 766 N N . GLU A 1 91 ? -16.376 -11.960 30.215 1.00 79.69 91 GLU A N 1
ATOM 767 C CA . GLU A 1 91 ? -17.520 -12.547 29.508 1.00 79.69 91 GLU A CA 1
ATOM 768 C C . GLU A 1 91 ? -18.771 -11.660 29.634 1.00 79.69 91 GLU A C 1
ATOM 770 O O . GLU A 1 91 ? -19.435 -11.351 28.642 1.00 79.69 91 GLU A O 1
ATOM 775 N N . ASN A 1 92 ? -19.046 -11.146 30.838 1.00 86.56 92 ASN A N 1
ATOM 776 C CA . ASN A 1 92 ? -20.140 -10.198 31.056 1.00 86.56 92 ASN A CA 1
ATOM 777 C C . ASN A 1 92 ? -19.949 -8.886 30.271 1.00 86.56 92 ASN A C 1
ATOM 779 O O . ASN A 1 92 ? -20.917 -8.338 29.735 1.00 86.56 92 ASN A O 1
ATOM 783 N N . SER A 1 93 ? -18.713 -8.387 30.174 1.00 88.25 93 SER A N 1
ATOM 784 C CA . SER A 1 93 ? -18.385 -7.180 29.404 1.00 88.25 93 SER A CA 1
ATOM 785 C C . SER A 1 93 ? -18.542 -7.409 27.901 1.00 88.25 93 SER A C 1
ATOM 787 O O . SER A 1 93 ? -19.108 -6.567 27.207 1.00 88.25 93 SER A O 1
ATOM 789 N N . GLU A 1 94 ? -18.129 -8.568 27.392 1.00 91.44 94 GLU A N 1
ATOM 790 C CA . GLU A 1 94 ? -18.299 -8.936 25.988 1.00 91.44 94 GLU A CA 1
ATOM 791 C C . GLU A 1 94 ? -19.775 -9.090 25.614 1.00 91.44 94 GLU A C 1
ATOM 793 O O . GLU A 1 94 ? -20.197 -8.593 24.569 1.00 91.44 94 GLU A O 1
ATOM 798 N N . GLN A 1 95 ? -20.589 -9.715 26.471 1.00 92.19 95 GLN A N 1
ATOM 799 C CA . GLN A 1 95 ? -22.035 -9.806 26.256 1.00 92.19 95 GLN A CA 1
ATOM 800 C C . GLN A 1 95 ? -22.701 -8.425 26.251 1.00 92.19 95 GLN A C 1
ATOM 802 O O . GLN A 1 95 ? -23.572 -8.168 25.415 1.00 92.19 95 GLN A O 1
ATOM 807 N N . LEU A 1 96 ? -22.286 -7.528 27.151 1.00 92.12 96 LEU A N 1
ATOM 808 C CA . LEU A 1 96 ? -22.770 -6.149 27.190 1.00 92.12 96 LEU A CA 1
ATOM 809 C C . LEU A 1 96 ? -22.430 -5.405 25.893 1.00 92.12 96 LEU A C 1
ATOM 811 O O . LEU A 1 96 ? -23.320 -4.811 25.283 1.00 92.12 96 LEU A O 1
ATOM 815 N N . VAL A 1 97 ? -21.171 -5.473 25.452 1.00 94.38 97 VAL A N 1
ATOM 816 C CA . VAL A 1 97 ? -20.712 -4.830 24.214 1.00 94.38 97 VAL A CA 1
ATOM 817 C C . VAL A 1 97 ? -21.416 -5.427 22.996 1.00 94.38 97 VAL A C 1
ATOM 819 O O . VAL A 1 97 ? -21.874 -4.675 22.145 1.00 94.38 97 VAL A O 1
ATOM 822 N N . ASN A 1 98 ? -21.592 -6.749 22.923 1.00 95.88 98 ASN A N 1
ATOM 823 C CA . ASN A 1 98 ? -22.325 -7.389 21.826 1.00 95.88 98 ASN A CA 1
ATOM 824 C C . ASN A 1 98 ? -23.765 -6.863 21.730 1.00 95.88 98 ASN A C 1
ATOM 826 O O . ASN A 1 98 ? -24.166 -6.414 20.662 1.00 95.88 98 ASN A O 1
ATOM 830 N N . ARG A 1 99 ? -24.517 -6.836 22.843 1.00 95.25 99 ARG A N 1
ATOM 831 C CA . ARG A 1 99 ? -25.895 -6.304 22.855 1.00 95.25 99 ARG A CA 1
ATOM 832 C C . ARG A 1 99 ? -25.952 -4.827 22.481 1.00 95.25 99 ARG A C 1
ATOM 834 O O . ARG A 1 99 ? -26.886 -4.402 21.811 1.00 95.25 99 ARG A O 1
ATOM 841 N N . PHE A 1 100 ? -24.970 -4.047 22.926 1.00 96.50 100 PHE A N 1
ATOM 842 C CA . PHE A 1 100 ? -24.856 -2.639 22.563 1.00 96.50 100 PHE A CA 1
ATOM 843 C C . PHE A 1 100 ? -24.619 -2.461 21.059 1.00 96.50 100 PHE A C 1
ATOM 845 O O . PHE A 1 100 ? -25.321 -1.687 20.415 1.00 96.50 100 PHE A O 1
ATOM 852 N N . LEU A 1 101 ? -23.674 -3.213 20.493 1.00 97.00 101 LEU A N 1
ATOM 853 C CA . LEU A 1 101 ? -23.320 -3.162 19.075 1.00 97.00 101 LEU A CA 1
ATOM 854 C C . LEU A 1 101 ? -24.371 -3.806 18.160 1.00 97.00 101 LEU A C 1
ATOM 856 O O . LEU A 1 101 ? -24.357 -3.543 16.961 1.00 97.00 101 LEU A O 1
ATOM 860 N N . ASP A 1 102 ? -25.290 -4.610 18.697 1.00 96.62 102 ASP A N 1
ATOM 861 C CA . ASP A 1 102 ? -26.454 -5.120 17.962 1.00 96.62 102 ASP A CA 1
ATOM 862 C C . ASP A 1 102 ? -27.534 -4.048 17.745 1.00 96.62 102 ASP A C 1
ATOM 864 O O . ASP A 1 102 ? -28.384 -4.208 16.864 1.00 96.62 102 ASP A O 1
ATOM 868 N N . SER A 1 103 ? -27.493 -2.943 18.503 1.00 95.25 103 SER A N 1
ATOM 869 C CA . SER A 1 103 ? -28.374 -1.788 18.300 1.00 95.25 103 SER A CA 1
ATOM 870 C C . SER A 1 103 ? -28.180 -1.182 16.907 1.00 95.25 103 SER A C 1
ATOM 872 O O . SER A 1 103 ? -27.075 -1.164 16.365 1.00 95.25 103 SER A O 1
ATOM 874 N N . ASP A 1 104 ? -29.251 -0.650 16.320 1.00 92.62 104 ASP A N 1
ATOM 875 C CA . ASP A 1 104 ? -29.175 0.068 15.040 1.00 92.62 104 ASP A CA 1
ATOM 876 C C . ASP A 1 104 ? -28.388 1.381 15.168 1.00 92.62 104 ASP A C 1
ATOM 878 O O . ASP A 1 104 ? -27.692 1.785 14.238 1.00 92.62 104 ASP A O 1
ATOM 882 N N . TYR A 1 105 ? -28.448 2.004 16.349 1.00 92.69 105 TYR A N 1
ATOM 883 C CA . TYR A 1 105 ? -27.787 3.269 16.663 1.00 92.69 105 TYR A CA 1
ATOM 884 C C . TYR A 1 105 ? -27.133 3.171 18.049 1.00 92.69 105 TYR A C 1
ATOM 886 O O . TYR A 1 105 ? -27.751 3.506 19.063 1.00 92.69 105 TYR A O 1
ATOM 894 N N . PRO A 1 106 ? -25.911 2.620 18.138 1.00 93.00 106 PRO A N 1
ATOM 895 C CA . PRO A 1 106 ? -25.201 2.485 19.403 1.00 93.00 106 PRO A CA 1
ATOM 896 C C . PRO A 1 106 ? -24.719 3.857 19.905 1.00 93.00 106 PRO A C 1
ATOM 898 O O . PRO A 1 106 ? -23.705 4.379 19.449 1.00 93.00 106 PRO A O 1
ATOM 901 N N . GLU A 1 107 ? -25.427 4.435 20.876 1.00 93.44 107 GLU A N 1
ATOM 902 C CA . GLU A 1 107 ? -25.013 5.664 21.563 1.00 93.44 107 GLU A CA 1
ATOM 903 C C . GLU A 1 107 ? -24.365 5.361 22.920 1.00 93.44 107 GLU A C 1
ATOM 905 O O . GLU A 1 107 ? -24.943 4.696 23.787 1.00 93.44 107 GLU A O 1
ATOM 910 N N . LEU A 1 108 ? -23.144 5.856 23.128 1.00 92.25 108 LEU A N 1
ATOM 911 C CA . LEU A 1 108 ? -22.423 5.639 24.377 1.00 92.25 108 LEU A CA 1
ATOM 912 C C . LEU A 1 108 ? -23.063 6.420 25.529 1.00 92.25 108 LEU A C 1
ATOM 914 O O . LEU A 1 108 ? -22.981 7.647 25.591 1.00 92.25 108 LEU A O 1
ATOM 918 N N . SER A 1 109 ? -23.620 5.696 26.501 1.00 94.19 109 SER A N 1
ATOM 919 C CA . SER A 1 109 ? -24.023 6.292 27.780 1.00 94.19 109 SER A CA 1
ATOM 920 C C . SER A 1 109 ? -22.810 6.859 28.542 1.00 94.19 109 SER A C 1
ATOM 922 O O . SER A 1 109 ? -21.707 6.327 28.390 1.00 94.19 109 SER A O 1
ATOM 924 N N . PRO A 1 110 ? -22.987 7.849 29.441 1.00 94.69 110 PRO A N 1
ATOM 925 C CA . PRO A 1 110 ? -21.882 8.413 30.227 1.00 94.69 110 PRO A CA 1
ATOM 926 C C . PRO A 1 110 ? -21.082 7.359 31.002 1.00 94.69 110 PRO A C 1
ATOM 928 O O . PRO A 1 110 ? -19.860 7.412 31.066 1.00 94.69 110 PRO A O 1
ATOM 931 N N . LYS A 1 111 ? -21.758 6.332 31.534 1.00 93.06 111 LYS A N 1
ATOM 932 C CA . LYS A 1 111 ? -21.088 5.217 32.217 1.00 93.06 111 LYS A CA 1
ATOM 933 C C . LYS A 1 111 ? -20.199 4.420 31.261 1.00 93.06 111 LYS A C 1
ATOM 935 O O . LYS A 1 111 ? -19.123 3.993 31.651 1.00 93.06 111 LYS A O 1
ATOM 940 N N . MET A 1 112 ? -20.645 4.210 30.025 1.00 92.19 112 MET A N 1
ATOM 941 C CA . MET A 1 112 ? -19.883 3.465 29.024 1.00 92.19 112 MET A CA 1
ATOM 942 C C . MET A 1 112 ? -18.694 4.275 28.504 1.00 92.19 112 MET A C 1
ATOM 944 O O . MET A 1 112 ? -17.642 3.697 28.273 1.00 92.19 112 MET A O 1
ATOM 948 N N . GLN A 1 113 ? -18.828 5.601 28.410 1.00 93.44 113 GLN A N 1
ATOM 949 C CA . GLN A 1 113 ? -17.706 6.504 28.125 1.00 93.44 113 GLN A CA 1
ATOM 950 C C . GLN A 1 113 ? -16.622 6.404 29.210 1.00 93.44 113 GLN A C 1
ATOM 952 O O . GLN A 1 113 ? -15.444 6.307 28.885 1.00 93.44 113 GLN A O 1
ATOM 957 N N . GLU A 1 114 ? -17.004 6.331 30.490 1.00 92.25 114 GLU A N 1
ATOM 958 C CA . GLU A 1 114 ? -16.044 6.080 31.576 1.00 92.25 114 GLU A CA 1
ATOM 959 C C . GLU A 1 114 ? -15.387 4.695 31.466 1.00 92.25 114 GLU A C 1
ATOM 961 O O . GLU A 1 114 ? -14.181 4.575 31.670 1.00 92.25 114 GLU A O 1
ATOM 966 N N . LEU A 1 115 ? -16.140 3.654 31.084 1.00 92.44 115 LEU A N 1
ATOM 967 C CA . LEU A 1 115 ? -15.569 2.320 30.853 1.00 92.44 115 LEU A CA 1
ATOM 968 C C . LEU A 1 115 ? -14.573 2.303 29.685 1.00 92.44 115 LEU A C 1
ATOM 970 O O . LEU A 1 115 ? -13.578 1.591 29.763 1.00 92.44 115 LEU A O 1
ATOM 974 N N . MET A 1 116 ? -14.795 3.103 28.635 1.00 93.00 116 MET A N 1
ATOM 975 C CA . MET A 1 116 ? -13.883 3.208 27.486 1.00 93.00 116 MET A CA 1
ATOM 976 C C . MET A 1 116 ? -12.492 3.731 27.860 1.00 93.00 116 MET A C 1
ATOM 978 O O . MET A 1 116 ? -11.553 3.505 27.108 1.00 93.00 116 MET A O 1
ATOM 982 N N . LYS A 1 117 ? -12.319 4.368 29.025 1.00 91.94 117 LYS A N 1
ATOM 983 C CA . LYS A 1 117 ? -10.989 4.753 29.527 1.00 91.94 117 LYS A CA 1
ATOM 984 C C . LYS A 1 117 ? -10.138 3.550 29.946 1.00 91.94 117 LYS A C 1
ATOM 986 O O . LYS A 1 117 ? -8.931 3.685 30.110 1.00 91.94 117 LYS A O 1
ATOM 991 N N . MET A 1 118 ? -10.747 2.379 30.142 1.00 92.62 118 MET A N 1
ATOM 992 C CA . MET A 1 118 ? -10.035 1.144 30.463 1.00 92.62 118 MET A CA 1
ATOM 993 C C . MET A 1 118 ? -9.646 0.404 29.180 1.00 92.62 118 MET A C 1
ATOM 995 O O . MET A 1 118 ? -10.516 0.039 28.384 1.00 92.62 118 MET A O 1
ATOM 999 N N . HIS A 1 119 ? -8.349 0.121 29.018 1.00 91.25 119 HIS A N 1
ATOM 1000 C CA . HIS A 1 119 ? -7.809 -0.574 27.842 1.00 91.25 119 HIS A CA 1
ATOM 1001 C C . HIS A 1 119 ? -8.536 -1.896 27.562 1.00 91.25 119 HIS A C 1
ATOM 1003 O O . HIS A 1 119 ? -8.900 -2.156 26.419 1.00 91.25 119 HIS A O 1
ATOM 1009 N N . ASP A 1 120 ? -8.813 -2.699 28.594 1.00 90.94 120 ASP A N 1
ATOM 1010 C CA . ASP A 1 120 ? -9.482 -3.997 28.437 1.00 90.94 120 ASP A CA 1
ATOM 1011 C C . ASP A 1 120 ? -10.891 -3.868 27.853 1.00 90.94 120 ASP A C 1
ATOM 1013 O O . ASP A 1 120 ? -11.297 -4.684 27.029 1.00 90.94 120 ASP A O 1
ATOM 1017 N N . PHE A 1 121 ? -11.634 -2.823 28.227 1.00 93.06 121 PHE A N 1
ATOM 1018 C CA . PHE A 1 121 ? -12.974 -2.594 27.694 1.00 93.06 121 PHE A CA 1
ATOM 1019 C C . PHE A 1 121 ? -12.916 -2.098 26.246 1.00 93.06 121 PHE A C 1
ATOM 1021 O O . PHE A 1 121 ? -13.633 -2.606 25.385 1.00 93.06 121 PHE A O 1
ATOM 1028 N N . MET A 1 122 ? -12.011 -1.161 25.949 1.00 95.19 122 MET A N 1
ATOM 1029 C CA . MET A 1 122 ? -11.777 -0.660 24.591 1.00 95.19 122 MET A CA 1
ATOM 1030 C C . MET A 1 122 ? -11.298 -1.769 23.642 1.00 95.19 122 MET A C 1
ATOM 1032 O O . MET A 1 122 ? -11.737 -1.841 22.492 1.00 95.19 122 MET A O 1
ATOM 1036 N N . LYS A 1 123 ? -10.464 -2.687 24.138 1.00 95.12 123 LYS A N 1
ATOM 1037 C CA . LYS A 1 123 ? -9.977 -3.857 23.401 1.00 95.12 123 LYS A CA 1
ATOM 1038 C C . LYS A 1 123 ? -11.112 -4.725 22.869 1.00 95.12 123 LYS A C 1
ATOM 1040 O O . LYS A 1 123 ? -11.019 -5.208 21.744 1.00 95.12 123 LYS A O 1
ATOM 1045 N N . ILE A 1 124 ? -12.215 -4.861 23.613 1.00 95.31 124 ILE A N 1
ATOM 1046 C CA . ILE A 1 124 ? -13.391 -5.619 23.159 1.00 95.31 124 ILE A CA 1
ATOM 1047 C C . ILE A 1 124 ? -13.957 -5.016 21.867 1.00 95.31 124 ILE A C 1
ATOM 1049 O O . ILE A 1 124 ? -14.298 -5.769 20.956 1.00 95.31 124 ILE A O 1
ATOM 1053 N N . PHE A 1 125 ? -14.024 -3.684 21.749 1.00 96.56 125 PHE A N 1
ATOM 1054 C CA . PHE A 1 125 ? -14.486 -3.010 20.528 1.00 96.56 125 PHE A CA 1
ATOM 1055 C C . PHE A 1 125 ? -13.525 -3.248 19.365 1.00 96.56 125 PHE A C 1
ATOM 1057 O O . PHE A 1 125 ? -13.959 -3.634 18.280 1.00 96.56 125 PHE A O 1
ATOM 1064 N N . ILE A 1 126 ? -12.221 -3.088 19.603 1.00 96.88 126 ILE A N 1
ATOM 1065 C CA . ILE A 1 126 ? -11.191 -3.297 18.578 1.00 96.88 126 ILE A CA 1
ATOM 1066 C C . ILE A 1 126 ? -11.212 -4.750 18.087 1.00 96.88 126 ILE A C 1
ATOM 1068 O O . ILE A 1 126 ? -11.163 -4.990 16.885 1.00 96.88 126 ILE A O 1
ATOM 1072 N N . HIS A 1 127 ? -11.412 -5.725 18.977 1.00 95.31 127 HIS A N 1
ATOM 1073 C CA . HIS A 1 127 ? -11.550 -7.139 18.618 1.00 95.31 127 HIS A CA 1
ATOM 1074 C C . HIS A 1 127 ? -12.768 -7.431 17.727 1.00 95.31 127 HIS A C 1
ATOM 1076 O O . HIS A 1 127 ? -12.725 -8.367 16.928 1.00 95.31 127 HIS A O 1
ATOM 1082 N N . LYS A 1 128 ? -13.850 -6.637 17.792 1.00 95.62 128 LYS A N 1
ATOM 1083 C CA . LYS A 1 128 ? -14.961 -6.760 16.822 1.00 95.62 128 LYS A CA 1
ATOM 1084 C C . LYS A 1 128 ? -14.579 -6.257 15.430 1.00 95.62 128 LYS A C 1
ATOM 1086 O O . LYS A 1 128 ? -15.204 -6.661 14.450 1.00 95.62 128 LYS A O 1
ATOM 1091 N N . ILE A 1 129 ? -13.558 -5.409 15.329 1.00 96.12 129 ILE A N 1
ATOM 1092 C CA . ILE A 1 129 ? -13.009 -4.920 14.060 1.00 96.12 129 ILE A CA 1
ATOM 1093 C C . ILE A 1 129 ? -11.977 -5.907 13.518 1.00 96.12 129 ILE A C 1
ATOM 1095 O O . ILE A 1 129 ? -12.102 -6.350 12.379 1.00 96.12 129 ILE A O 1
ATOM 1099 N N . THR A 1 130 ? -10.999 -6.295 14.339 1.00 95.06 130 THR A N 1
ATOM 1100 C CA . THR A 1 130 ? -9.882 -7.150 13.916 1.00 95.06 130 THR A CA 1
ATOM 1101 C C . THR A 1 130 ? -10.256 -8.616 13.790 1.00 95.06 130 THR A C 1
ATOM 1103 O O . THR A 1 130 ? -9.682 -9.308 12.958 1.00 95.06 130 THR A O 1
ATOM 1106 N N . ARG A 1 131 ? -11.212 -9.103 14.589 1.00 93.56 131 ARG A N 1
ATOM 1107 C CA . ARG A 1 131 ? -11.767 -10.465 14.521 1.00 93.56 131 ARG A CA 1
ATOM 1108 C C . ARG A 1 131 ? -10.693 -11.552 14.424 1.00 93.56 131 ARG A C 1
ATOM 1110 O O . ARG A 1 131 ? -10.804 -12.485 13.630 1.00 93.56 131 ARG A O 1
ATOM 1117 N N . VAL A 1 132 ? -9.638 -11.404 15.217 1.00 90.94 132 VAL A N 1
ATOM 1118 C CA . VAL A 1 132 ? -8.617 -12.438 15.383 1.00 90.94 132 VAL A CA 1
ATOM 1119 C C . VAL A 1 132 ? -9.163 -13.477 16.366 1.00 90.94 132 VAL A C 1
ATOM 1121 O O . VAL A 1 132 ? -9.646 -13.077 17.428 1.00 90.94 132 VAL A O 1
ATOM 1124 N N . PRO A 1 133 ? -9.127 -14.783 16.050 1.00 87.31 133 PRO A N 1
ATOM 1125 C CA . PRO A 1 133 ? -9.577 -15.812 16.982 1.00 87.31 133 PRO A CA 1
ATOM 1126 C C . PRO A 1 133 ? -8.791 -15.754 18.298 1.00 87.31 133 PRO A C 1
ATOM 1128 O O . PRO A 1 133 ? -7.564 -15.666 18.276 1.00 87.31 133 PRO A O 1
ATOM 1131 N N . ASP A 1 134 ? -9.469 -15.858 19.445 1.00 81.62 134 ASP A N 1
ATOM 1132 C CA . ASP A 1 134 ? -8.805 -15.765 20.756 1.00 81.62 134 ASP A CA 1
ATOM 1133 C C . ASP A 1 134 ? -7.702 -16.820 20.922 1.00 81.62 134 ASP A C 1
ATOM 1135 O O . ASP A 1 134 ? -6.633 -16.505 21.431 1.00 81.62 134 ASP A O 1
ATOM 1139 N N . ALA A 1 135 ? -7.905 -18.040 20.408 1.00 76.12 135 ALA A N 1
ATOM 1140 C CA . ALA A 1 135 ? -6.908 -19.118 20.447 1.00 76.12 135 ALA A CA 1
ATOM 1141 C C . ALA A 1 135 ? -5.573 -18.753 19.769 1.00 76.12 135 ALA A C 1
ATOM 1143 O O . ALA A 1 135 ? -4.543 -19.347 20.062 1.00 76.12 135 ALA A O 1
ATOM 1144 N N . VAL A 1 136 ? -5.596 -17.782 18.857 1.00 76.38 136 VAL A N 1
ATOM 1145 C CA . VAL A 1 136 ? -4.439 -17.345 18.073 1.00 76.38 136 VAL A CA 1
ATOM 1146 C C . VAL A 1 136 ? -3.712 -16.193 18.761 1.00 76.38 136 VAL A C 1
ATOM 1148 O O . VAL A 1 136 ? -2.490 -16.128 18.716 1.00 76.38 136 VAL A O 1
ATOM 1151 N N . LEU A 1 137 ? -4.439 -15.328 19.476 1.00 69.31 137 LEU A N 1
ATOM 1152 C CA . LEU A 1 137 ? -3.851 -14.214 20.228 1.00 69.31 137 LEU A CA 1
ATOM 1153 C C . LEU A 1 137 ? -2.878 -14.667 21.330 1.00 69.31 137 LEU A C 1
ATOM 1155 O O . LEU A 1 137 ? -2.073 -13.856 21.780 1.00 69.31 137 LEU A O 1
ATOM 1159 N N . TYR A 1 138 ? -2.954 -15.931 21.756 1.00 67.44 138 TYR A N 1
ATOM 1160 C CA . TYR A 1 138 ? -2.110 -16.510 22.806 1.00 67.44 138 TYR A CA 1
ATOM 1161 C C . TYR A 1 138 ? -1.052 -17.498 22.284 1.00 67.44 138 TYR A C 1
ATOM 1163 O O . TYR A 1 138 ? -0.242 -17.978 23.073 1.00 67.44 138 TYR A O 1
ATOM 1171 N N . ASN A 1 139 ? -1.027 -17.784 20.978 1.00 65.44 139 ASN A N 1
ATOM 1172 C CA . ASN A 1 139 ? -0.067 -18.709 20.374 1.00 65.44 139 ASN A CA 1
ATOM 1173 C C . ASN A 1 139 ? 1.030 -17.931 19.635 1.00 65.44 139 ASN A C 1
ATOM 1175 O O . ASN A 1 139 ? 0.914 -17.625 18.451 1.00 65.44 139 ASN A O 1
ATOM 1179 N N . GLU A 1 140 ? 2.129 -17.636 20.332 1.00 56.66 140 GLU A N 1
ATOM 1180 C CA . GLU A 1 140 ? 3.267 -16.874 19.790 1.00 56.66 140 GLU A CA 1
ATOM 1181 C C . GLU A 1 140 ? 4.028 -17.595 18.655 1.00 56.66 140 GLU A C 1
ATOM 1183 O O . GLU A 1 140 ? 4.801 -16.962 17.924 1.00 56.66 140 GLU A O 1
ATOM 1188 N N . GLU A 1 141 ? 3.833 -18.909 18.497 1.00 57.53 141 GLU A N 1
ATOM 1189 C CA . GLU A 1 141 ? 4.590 -19.762 17.569 1.00 57.53 141 GLU A 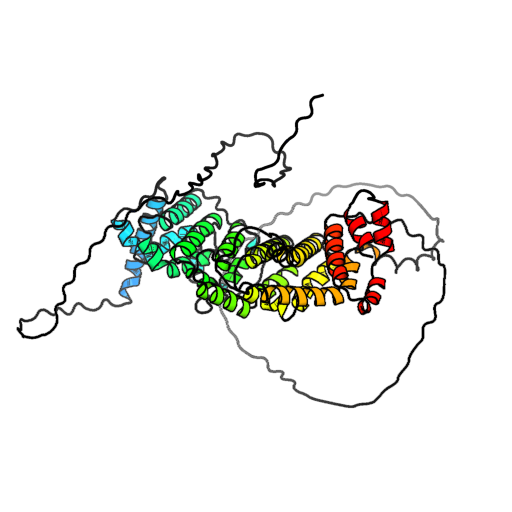CA 1
ATOM 1190 C C . GLU A 1 141 ? 4.198 -19.580 16.092 1.00 57.53 141 GLU A C 1
ATOM 1192 O O . GLU A 1 141 ? 5.067 -19.682 15.225 1.00 57.53 141 GLU A O 1
ATOM 1197 N N . GLU A 1 142 ? 2.943 -19.227 15.784 1.00 54.66 142 GLU A N 1
ATOM 1198 C CA . GLU A 1 142 ? 2.480 -19.011 14.396 1.00 54.66 142 GLU A CA 1
ATOM 1199 C C . GLU A 1 142 ? 2.950 -17.672 13.794 1.00 54.66 142 GLU A C 1
ATOM 1201 O O . GLU A 1 142 ? 2.850 -17.458 12.590 1.00 54.66 142 GLU A O 1
ATOM 1206 N N . ILE A 1 143 ? 3.526 -16.784 14.609 1.00 53.72 143 ILE A N 1
ATOM 1207 C CA . ILE A 1 143 ? 3.941 -15.423 14.221 1.00 53.72 143 ILE A CA 1
ATOM 1208 C C . ILE A 1 143 ? 5.372 -15.413 13.617 1.00 53.72 143 ILE A C 1
ATOM 1210 O O . ILE A 1 143 ? 5.935 -14.363 13.336 1.00 53.72 143 ILE A O 1
ATOM 1214 N N . ASN A 1 144 ? 6.006 -16.577 13.425 1.00 52.41 144 ASN A N 1
ATOM 1215 C CA . ASN A 1 144 ? 7.425 -16.701 13.040 1.00 52.41 144 ASN A CA 1
ATOM 1216 C C . ASN A 1 144 ? 7.709 -16.761 11.526 1.00 52.41 144 ASN A C 1
ATOM 1218 O O . ASN A 1 144 ? 8.827 -17.089 11.129 1.00 52.41 144 ASN A O 1
ATOM 1222 N N . GLN A 1 145 ? 6.735 -16.481 10.663 1.00 59.97 145 GLN A N 1
ATOM 1223 C CA . GLN A 1 145 ? 6.980 -16.465 9.221 1.00 59.97 145 GLN A CA 1
ATOM 1224 C C . GLN A 1 145 ? 7.496 -15.086 8.803 1.00 59.97 145 GLN A C 1
ATOM 1226 O O . GLN A 1 145 ? 6.757 -14.102 8.877 1.00 59.97 145 GLN A O 1
ATOM 1231 N N . GLY A 1 146 ? 8.759 -15.028 8.365 1.00 70.38 146 GLY A N 1
ATOM 1232 C CA . GLY A 1 146 ? 9.324 -13.838 7.722 1.00 70.38 146 GLY A CA 1
ATOM 1233 C C . GLY A 1 146 ? 8.478 -13.371 6.532 1.00 70.38 146 GLY A C 1
ATOM 1234 O O . GLY A 1 146 ? 7.582 -14.098 6.085 1.00 70.38 146 GLY A O 1
ATOM 1235 N N . PHE A 1 147 ? 8.757 -12.161 6.035 1.00 83.00 147 PHE A N 1
ATOM 1236 C CA . PHE A 1 147 ? 7.996 -11.551 4.945 1.00 83.00 147 PHE A CA 1
ATOM 1237 C C . PHE A 1 147 ? 7.852 -12.522 3.770 1.00 83.00 147 PHE A C 1
ATOM 1239 O O . PHE A 1 147 ? 8.813 -12.857 3.078 1.00 83.00 147 PHE A O 1
ATOM 1246 N N . SER A 1 148 ? 6.635 -13.016 3.587 1.00 86.00 148 SER A N 1
ATOM 1247 C CA . SER A 1 148 ? 6.269 -13.931 2.519 1.00 86.00 148 SER A CA 1
ATOM 1248 C C . SER A 1 148 ? 4.806 -13.706 2.173 1.00 86.00 148 SER A C 1
ATOM 1250 O O . SER A 1 148 ? 3.972 -13.416 3.036 1.00 86.00 148 SER A O 1
ATOM 1252 N N . ILE A 1 149 ? 4.525 -13.783 0.878 1.00 88.75 149 ILE A N 1
ATOM 1253 C CA . ILE A 1 149 ? 3.182 -13.694 0.327 1.00 88.75 149 ILE A CA 1
ATOM 1254 C C . ILE A 1 149 ? 2.853 -15.078 -0.211 1.00 88.75 149 ILE A C 1
ATOM 1256 O O . ILE A 1 149 ? 3.590 -15.615 -1.035 1.00 88.75 149 ILE A O 1
ATOM 1260 N N . ASP A 1 150 ? 1.767 -15.651 0.289 1.00 89.50 150 ASP A N 1
ATOM 1261 C CA . ASP A 1 150 ? 1.230 -16.937 -0.139 1.00 89.50 150 ASP A CA 1
ATOM 1262 C C . ASP A 1 150 ? -0.248 -16.785 -0.522 1.00 89.50 150 ASP A C 1
ATOM 1264 O O . ASP A 1 150 ? -0.838 -15.712 -0.391 1.00 89.50 150 ASP A O 1
ATOM 1268 N N . GLU A 1 151 ? -0.880 -17.862 -0.984 1.00 88.75 151 GLU A N 1
ATOM 1269 C CA . GLU A 1 151 ? -2.280 -17.824 -1.416 1.00 88.75 151 GLU A CA 1
ATOM 1270 C C . GLU A 1 151 ? -3.270 -17.413 -0.309 1.00 88.75 151 GLU A C 1
ATOM 1272 O O . GLU A 1 151 ? -4.378 -16.961 -0.611 1.00 88.75 151 GLU A O 1
ATOM 1277 N N . SER A 1 152 ? -2.891 -17.508 0.973 1.00 87.69 152 SER A N 1
ATOM 1278 C CA . SER A 1 152 ? -3.771 -17.144 2.087 1.00 87.69 152 SER A CA 1
ATOM 1279 C C . SER A 1 152 ? -4.112 -15.654 2.110 1.00 87.69 152 SER A C 1
ATOM 1281 O O . SER A 1 152 ? -5.153 -15.275 2.658 1.00 87.69 152 SER A O 1
ATOM 1283 N N . VAL A 1 153 ? -3.294 -14.800 1.475 1.00 89.31 153 VAL A N 1
ATOM 1284 C CA . VAL A 1 153 ? -3.563 -13.357 1.418 1.00 89.31 153 VAL A CA 1
ATOM 1285 C C . VAL A 1 153 ? -4.795 -13.024 0.579 1.00 89.31 153 VAL A C 1
ATOM 1287 O O . VAL A 1 153 ? -5.451 -12.029 0.867 1.00 89.31 153 VAL A O 1
ATOM 1290 N N . PHE A 1 154 ? -5.152 -13.873 -0.392 1.00 88.31 154 PHE A N 1
ATOM 1291 C CA . PHE A 1 154 ? -6.323 -13.694 -1.263 1.00 88.31 154 PHE A CA 1
ATOM 1292 C C . PHE A 1 154 ? -7.602 -14.295 -0.678 1.00 88.31 154 PHE A C 1
ATOM 1294 O O . PHE A 1 154 ? -8.649 -14.327 -1.333 1.00 88.31 154 PHE A O 1
ATOM 1301 N N . ARG A 1 155 ? -7.541 -14.815 0.553 1.00 85.12 155 ARG A N 1
ATOM 1302 C CA . ARG A 1 155 ? -8.722 -15.345 1.220 1.00 85.12 155 ARG A CA 1
ATOM 1303 C C . ARG A 1 155 ? -9.741 -14.228 1.401 1.00 85.12 155 ARG A C 1
ATOM 1305 O O . ARG A 1 155 ? -9.449 -13.182 1.976 1.00 85.12 155 ARG A O 1
ATOM 1312 N N . LYS A 1 156 ? -10.980 -14.496 0.996 1.00 81.88 156 LYS A N 1
ATOM 1313 C CA . LYS A 1 156 ? -12.095 -13.579 1.216 1.00 81.88 156 LYS A CA 1
ATOM 1314 C C . LYS A 1 156 ? -12.319 -13.376 2.722 1.00 81.88 156 LYS A C 1
ATOM 1316 O O . LYS A 1 156 ? -12.811 -14.270 3.402 1.00 81.88 156 LYS A O 1
ATOM 1321 N N . ARG A 1 157 ? -11.958 -12.193 3.233 1.00 79.12 157 ARG A N 1
ATOM 1322 C CA . ARG A 1 157 ? -12.134 -11.779 4.643 1.00 79.12 157 ARG A CA 1
ATOM 1323 C C . ARG A 1 157 ? -13.540 -11.247 4.952 1.00 79.12 157 ARG A C 1
ATOM 1325 O O . ARG A 1 157 ? -13.867 -10.967 6.104 1.00 79.12 157 ARG A O 1
ATOM 1332 N N . GLU A 1 158 ? -14.388 -11.083 3.935 1.00 69.62 158 GLU A N 1
ATOM 1333 C CA . GLU A 1 158 ? -15.765 -10.624 4.122 1.00 69.62 158 GLU A CA 1
ATOM 1334 C C . GLU A 1 158 ? -16.574 -11.644 4.925 1.00 69.62 158 GLU A C 1
ATOM 1336 O O . GLU A 1 158 ? -16.758 -12.793 4.517 1.00 69.62 158 GLU A O 1
ATOM 1341 N N . CYS A 1 159 ? -17.111 -11.205 6.064 1.00 70.69 159 CYS A N 1
ATOM 1342 C CA . CYS A 1 159 ? -18.022 -12.044 6.817 1.00 70.69 159 CYS A CA 1
ATOM 1343 C C . CYS A 1 159 ? -19.360 -12.174 6.107 1.00 70.69 159 CYS A C 1
ATOM 1345 O O . CYS A 1 159 ? -20.049 -11.178 5.902 1.00 70.69 159 CYS A O 1
ATOM 1347 N N . ILE A 1 160 ? -19.769 -13.414 5.859 1.00 83.94 160 ILE A N 1
ATOM 1348 C CA . ILE A 1 160 ? -21.143 -13.732 5.459 1.00 83.94 160 ILE A CA 1
ATOM 1349 C C . ILE A 1 160 ? -22.118 -13.431 6.617 1.00 83.94 160 ILE A C 1
ATOM 1351 O O . ILE A 1 160 ? -23.285 -13.116 6.391 1.00 83.94 160 ILE A O 1
ATOM 1355 N N . ASP A 1 161 ? -21.639 -13.470 7.866 1.00 90.56 161 ASP A N 1
ATOM 1356 C CA . ASP A 1 161 ? -22.438 -13.133 9.042 1.00 90.56 161 ASP A CA 1
ATOM 1357 C C . ASP A 1 161 ? -22.668 -11.613 9.140 1.00 90.56 161 ASP A C 1
ATOM 1359 O O . ASP A 1 161 ? -21.804 -10.832 9.563 1.00 90.56 161 ASP A O 1
ATOM 1363 N N . GLN A 1 162 ? -23.885 -11.207 8.774 1.00 92.69 162 GLN A N 1
ATOM 1364 C CA . GLN A 1 162 ? -24.356 -9.826 8.843 1.00 92.69 162 GLN A CA 1
ATOM 1365 C C . GLN A 1 162 ? -24.311 -9.250 10.264 1.00 92.69 162 GLN A C 1
ATOM 1367 O O . GLN A 1 162 ? -24.085 -8.051 10.424 1.00 92.69 162 GLN A O 1
ATOM 1372 N N . VAL A 1 163 ? -24.487 -10.074 11.304 1.00 94.38 163 VAL A N 1
ATOM 1373 C CA . VAL A 1 163 ? -24.434 -9.628 12.703 1.00 94.38 163 VAL A CA 1
ATOM 1374 C C . VAL A 1 163 ? -23.006 -9.248 13.068 1.00 94.38 163 VAL A C 1
ATOM 1376 O O . VAL A 1 163 ? -22.775 -8.176 13.628 1.00 94.38 163 VAL A O 1
ATOM 1379 N N . LEU A 1 164 ? -22.024 -10.079 12.712 1.00 93.56 164 LEU A N 1
ATOM 1380 C CA . LEU A 1 164 ? -20.614 -9.764 12.960 1.00 93.56 164 LEU A CA 1
ATOM 1381 C C . LEU A 1 164 ? -20.162 -8.540 12.160 1.00 93.56 164 LEU A C 1
ATOM 1383 O O . LEU A 1 164 ? -19.453 -7.691 12.704 1.00 93.56 164 LEU A O 1
ATOM 1387 N N . MET A 1 165 ? -20.624 -8.402 10.915 1.00 93.62 165 MET A N 1
ATOM 1388 C CA . MET A 1 165 ? -20.345 -7.223 10.098 1.00 93.62 165 MET A CA 1
ATOM 1389 C C . MET A 1 165 ? -20.946 -5.950 10.709 1.00 93.62 165 MET A C 1
ATOM 1391 O O . MET A 1 165 ? -20.238 -4.955 10.867 1.00 93.62 165 MET A O 1
ATOM 1395 N N . LYS A 1 166 ? -22.215 -5.999 11.138 1.00 95.81 166 LYS A N 1
ATOM 1396 C CA . LYS A 1 166 ? -22.892 -4.892 11.832 1.00 95.81 166 LYS A CA 1
ATOM 1397 C C . LYS A 1 166 ? -22.153 -4.504 13.109 1.00 95.81 166 LYS A C 1
ATOM 1399 O O . LYS A 1 166 ? -21.902 -3.323 13.329 1.00 95.81 166 LYS A O 1
ATOM 1404 N N . ARG A 1 167 ? -21.748 -5.480 13.928 1.00 96.56 167 ARG A N 1
ATOM 1405 C CA . ARG A 1 167 ? -20.986 -5.224 15.160 1.00 96.56 167 ARG A CA 1
ATOM 1406 C C . ARG A 1 167 ? -19.638 -4.573 14.876 1.00 96.56 167 ARG A C 1
ATOM 1408 O O . ARG A 1 167 ? -19.269 -3.637 15.574 1.00 96.56 167 ARG A O 1
ATOM 1415 N N . SER A 1 168 ? -18.927 -5.041 13.854 1.00 96.38 168 SER A N 1
ATOM 1416 C CA . SER A 1 168 ? -17.658 -4.461 13.403 1.00 96.38 168 SER A CA 1
ATOM 1417 C C . SER A 1 168 ? -17.836 -3.005 12.950 1.00 96.38 168 SER A C 1
ATOM 1419 O O . SER A 1 168 ? -17.100 -2.121 13.390 1.00 96.38 168 SER A O 1
ATOM 1421 N N . TYR A 1 169 ? -18.879 -2.744 12.155 1.00 96.56 169 TYR A N 1
ATOM 1422 C CA . TYR A 1 169 ? -19.241 -1.409 11.683 1.00 96.56 169 TYR A CA 1
ATOM 1423 C C . TYR A 1 169 ? -19.562 -0.455 12.843 1.00 96.56 169 TYR A C 1
ATOM 1425 O O . TYR A 1 169 ? -19.020 0.644 12.968 1.00 96.56 169 TYR A O 1
ATOM 1433 N N . ASN A 1 170 ? -20.418 -0.914 13.750 1.00 97.56 170 ASN A N 1
ATOM 1434 C CA . ASN A 1 170 ? -20.816 -0.166 14.930 1.00 97.56 170 ASN A CA 1
ATOM 1435 C C . ASN A 1 170 ? -19.639 0.084 15.882 1.00 97.56 170 ASN A C 1
ATOM 1437 O O . ASN A 1 170 ? -19.539 1.168 16.454 1.00 97.56 170 ASN A O 1
ATOM 1441 N N . ALA A 1 171 ? -18.718 -0.874 16.017 1.00 97.50 171 ALA A N 1
ATOM 1442 C CA . ALA A 1 171 ? -17.537 -0.719 16.855 1.00 97.50 171 ALA A CA 1
ATOM 1443 C C . ALA A 1 171 ? -16.616 0.388 16.335 1.00 97.50 171 ALA A C 1
ATOM 1445 O O . ALA A 1 171 ? -16.219 1.250 17.120 1.00 97.50 171 ALA A O 1
ATOM 1446 N N . PHE A 1 172 ? -16.322 0.425 15.027 1.00 95.50 172 PHE A N 1
ATOM 1447 C CA . PHE A 1 172 ? -15.499 1.514 14.498 1.00 95.50 172 PHE A CA 1
ATOM 1448 C C . PHE A 1 172 ? -16.232 2.853 14.609 1.00 95.50 172 PHE A C 1
ATOM 1450 O O . PHE A 1 172 ? -15.615 3.830 15.018 1.00 95.50 172 PHE A O 1
ATOM 1457 N N . LYS A 1 173 ? -17.547 2.907 14.337 1.00 96.88 173 LYS A N 1
ATOM 1458 C CA . LYS A 1 173 ? -18.334 4.144 14.476 1.00 96.88 173 LYS A CA 1
ATOM 1459 C C . LYS A 1 173 ? -18.230 4.736 15.873 1.00 96.88 173 LYS A C 1
ATOM 1461 O O . LYS A 1 173 ? -18.025 5.941 16.016 1.00 96.88 173 LYS A O 1
ATOM 1466 N N . VAL A 1 174 ? -18.339 3.884 16.890 1.00 96.94 174 VAL A N 1
ATOM 1467 C CA . VAL A 1 174 ? -18.191 4.273 18.293 1.00 96.94 174 VAL A CA 1
ATOM 1468 C C . VAL A 1 174 ? -16.786 4.823 18.552 1.00 96.94 174 VAL A C 1
ATOM 1470 O O . VAL A 1 174 ? -16.671 5.913 19.112 1.00 96.94 174 VAL A O 1
ATOM 1473 N N . LEU A 1 175 ? -15.741 4.125 18.088 1.00 97.06 175 LEU A N 1
ATOM 1474 C CA . LEU A 1 175 ? -14.334 4.531 18.231 1.00 97.06 175 LEU A CA 1
ATOM 1475 C C . LEU A 1 175 ? -13.979 5.813 17.465 1.00 97.06 175 LEU A C 1
ATOM 1477 O O . LEU A 1 175 ? -13.044 6.502 17.844 1.00 97.06 175 LEU A O 1
ATOM 1481 N N . THR A 1 176 ? -14.737 6.162 16.429 1.00 96.69 176 THR A N 1
ATOM 1482 C CA . THR A 1 176 ? -14.598 7.437 15.704 1.00 96.69 176 THR A CA 1
ATOM 1483 C C . THR A 1 176 ? -15.541 8.534 16.209 1.00 96.69 176 THR A C 1
ATOM 1485 O O . THR A 1 176 ? -15.619 9.610 15.617 1.00 96.69 176 THR A O 1
ATOM 1488 N N . SER A 1 177 ? -16.324 8.273 17.263 1.00 96.38 177 SER A N 1
ATOM 1489 C CA . SER A 1 177 ? -17.335 9.223 17.727 1.00 96.38 177 SER A CA 1
ATOM 1490 C C . SER A 1 177 ? -16.725 10.364 18.538 1.00 96.38 177 SER A C 1
ATOM 1492 O O . SER A 1 177 ? -15.860 10.167 19.392 1.00 96.38 177 SER A O 1
ATOM 1494 N N . TYR A 1 178 ? -17.269 11.569 18.353 1.00 95.56 178 TYR A N 1
ATOM 1495 C CA . TYR A 1 178 ? -16.825 12.761 19.083 1.00 95.56 178 TYR A CA 1
ATOM 1496 C C . TYR A 1 178 ? -16.951 12.613 20.610 1.00 95.56 178 TYR A C 1
ATOM 1498 O O . TYR A 1 178 ? -16.175 13.193 21.363 1.00 95.56 178 TYR A O 1
ATOM 1506 N N . SER A 1 179 ? -17.904 11.796 21.075 1.00 95.06 179 SER A N 1
ATOM 1507 C CA . SER A 1 179 ? -18.192 11.593 22.502 1.00 95.06 179 SER A CA 1
ATOM 1508 C C . SER A 1 179 ? -17.030 11.004 23.305 1.00 95.06 179 SER A C 1
ATOM 1510 O O . SER A 1 179 ? -16.964 11.212 24.512 1.00 95.06 179 SER A O 1
ATOM 1512 N N . ILE A 1 180 ? -16.113 10.293 22.643 1.00 95.50 180 ILE A N 1
ATOM 1513 C CA . ILE A 1 180 ? -14.936 9.686 23.274 1.00 95.50 180 ILE A CA 1
ATOM 1514 C C . ILE A 1 180 ? -13.630 10.147 22.634 1.00 95.50 180 ILE A C 1
ATOM 1516 O O . ILE A 1 180 ? -12.600 9.524 22.867 1.00 95.50 180 ILE A O 1
ATOM 1520 N N . LEU A 1 181 ? -13.654 11.236 21.857 1.00 96.50 181 LEU A N 1
ATOM 1521 C CA . LEU A 1 181 ? -12.497 11.716 21.102 1.00 96.50 181 LEU A CA 1
ATOM 1522 C C . LEU A 1 181 ? -11.249 11.839 21.984 1.00 96.50 181 LEU A C 1
ATOM 1524 O O . LEU A 1 181 ? -10.230 11.243 21.669 1.00 96.50 181 LEU A O 1
ATOM 1528 N N . ASN A 1 182 ? -11.358 12.513 23.133 1.00 96.38 182 ASN A N 1
ATOM 1529 C CA . ASN A 1 182 ? -10.231 12.686 24.057 1.00 96.38 182 ASN A CA 1
ATOM 1530 C C . ASN A 1 182 ? -9.678 11.342 24.548 1.00 96.38 182 ASN A C 1
ATOM 1532 O O . ASN A 1 182 ? -8.471 11.134 24.554 1.00 96.38 182 ASN A O 1
ATOM 1536 N N . THR A 1 183 ? -10.560 10.406 24.906 1.00 96.38 183 THR A N 1
ATOM 1537 C CA . THR A 1 183 ? -10.160 9.066 25.348 1.00 96.38 183 THR A CA 1
ATOM 1538 C C . THR A 1 183 ? -9.489 8.288 24.218 1.00 96.38 183 THR A C 1
ATOM 1540 O O . THR A 1 183 ? -8.497 7.610 24.453 1.00 96.38 183 THR A O 1
ATOM 1543 N N . VAL A 1 184 ? -9.985 8.394 22.986 1.00 96.94 184 VAL A N 1
ATOM 1544 C CA . VAL A 1 184 ? -9.381 7.741 21.816 1.00 96.94 184 VAL A CA 1
ATOM 1545 C C . VAL A 1 184 ? -8.016 8.354 21.503 1.00 96.94 184 VAL A C 1
ATOM 1547 O O . VAL A 1 184 ? -7.077 7.601 21.274 1.00 96.94 184 VAL A O 1
ATOM 1550 N N . THR A 1 185 ? -7.869 9.680 21.568 1.00 96.50 185 THR A N 1
ATOM 1551 C CA . THR A 1 185 ? -6.584 10.374 21.386 1.00 96.50 185 THR A CA 1
ATOM 1552 C C . THR A 1 185 ? -5.562 9.947 22.442 1.00 96.50 185 THR A C 1
ATOM 1554 O O . THR A 1 185 ? -4.459 9.540 22.088 1.00 96.50 185 THR A O 1
ATOM 1557 N N . GLU A 1 186 ? -5.933 9.953 23.727 1.00 96.38 186 GLU A N 1
ATOM 1558 C CA . GLU A 1 186 ? -5.064 9.519 24.836 1.00 96.38 186 GLU A CA 1
ATOM 1559 C C . GLU A 1 186 ? -4.611 8.056 24.692 1.00 96.38 186 GLU A C 1
ATOM 1561 O O . GLU A 1 186 ? -3.503 7.700 25.089 1.00 96.38 186 GLU A O 1
ATOM 1566 N N . ASN A 1 187 ? -5.453 7.208 24.094 1.00 96.50 187 ASN A N 1
ATOM 1567 C CA . ASN A 1 187 ? -5.199 5.778 23.922 1.00 96.50 187 ASN A CA 1
ATOM 1568 C C . ASN A 1 187 ? -4.776 5.400 22.493 1.00 96.50 187 ASN A C 1
ATOM 1570 O O . ASN A 1 187 ? -4.670 4.211 22.185 1.00 96.50 187 ASN A O 1
ATOM 1574 N N . ALA A 1 188 ? -4.509 6.366 21.609 1.00 96.31 188 ALA A N 1
ATOM 1575 C CA . ALA A 1 188 ? -4.371 6.112 20.176 1.00 96.31 188 ALA A CA 1
ATOM 1576 C C . ALA A 1 188 ? -3.281 5.082 19.859 1.00 96.31 188 ALA A C 1
ATOM 1578 O O . ALA A 1 188 ? -3.505 4.180 19.054 1.00 96.31 188 ALA A O 1
ATOM 1579 N N . LYS A 1 189 ? -2.135 5.142 20.555 1.00 95.25 189 LYS A N 1
ATOM 1580 C CA . LYS A 1 189 ? -1.037 4.175 20.395 1.00 95.25 189 LYS A CA 1
ATOM 1581 C C . LYS A 1 189 ? -1.469 2.743 20.726 1.00 95.25 189 LYS A C 1
ATOM 1583 O O . LYS A 1 189 ? -1.112 1.815 20.006 1.00 95.25 189 LYS A O 1
ATOM 1588 N N . PHE A 1 190 ? -2.240 2.559 21.798 1.00 95.38 190 PHE A N 1
ATOM 1589 C CA . PHE A 1 190 ? -2.792 1.255 22.170 1.00 95.38 190 PHE A CA 1
ATOM 1590 C C . PHE A 1 190 ? -3.808 0.770 21.131 1.00 95.38 190 PHE A C 1
ATOM 1592 O O . PHE A 1 190 ? -3.717 -0.368 20.672 1.00 95.38 190 PHE A O 1
ATOM 1599 N N . ILE A 1 191 ? -4.724 1.651 20.712 1.00 97.06 191 ILE A N 1
ATOM 1600 C CA . ILE A 1 191 ? -5.737 1.328 19.702 1.00 97.06 191 ILE A CA 1
ATOM 1601 C C . ILE A 1 191 ? -5.069 0.902 18.398 1.00 97.06 191 ILE A C 1
ATOM 1603 O O . ILE A 1 191 ? -5.421 -0.139 17.855 1.00 97.06 191 ILE A O 1
ATOM 1607 N N . GLY A 1 192 ? -4.087 1.671 17.923 1.00 96.00 192 GLY A N 1
ATOM 1608 C CA . GLY A 1 192 ? -3.346 1.370 16.703 1.00 96.00 192 GLY A CA 1
ATOM 1609 C C . GLY A 1 192 ? -2.670 0.005 16.768 1.00 96.00 192 GLY A C 1
ATOM 1610 O O . GLY A 1 192 ? -2.827 -0.791 15.849 1.00 96.00 192 GLY A O 1
ATOM 1611 N N . LYS A 1 193 ? -2.004 -0.319 17.883 1.00 94.25 193 LYS A N 1
ATOM 1612 C CA . LYS A 1 193 ? -1.362 -1.629 18.070 1.00 94.25 193 LYS A CA 1
ATOM 1613 C C . LYS A 1 193 ? -2.348 -2.793 18.034 1.00 94.25 193 LYS A C 1
ATOM 1615 O O . LYS A 1 193 ? -2.131 -3.777 17.335 1.00 94.25 193 LYS A O 1
ATOM 1620 N N . GLU A 1 194 ? -3.450 -2.686 18.770 1.00 94.44 194 GLU A N 1
ATOM 1621 C CA . GLU A 1 194 ? -4.480 -3.727 18.757 1.00 94.44 194 GLU A CA 1
ATOM 1622 C C . GLU A 1 194 ? -5.154 -3.836 17.384 1.00 94.44 194 GLU A C 1
ATOM 1624 O O . GLU A 1 194 ? -5.468 -4.940 16.949 1.00 94.44 194 GLU A O 1
ATOM 1629 N N . LEU A 1 195 ? -5.329 -2.717 16.675 1.00 96.50 195 LEU A N 1
ATOM 1630 C CA . LEU A 1 195 ? -5.944 -2.665 15.351 1.00 96.50 195 LEU A CA 1
ATOM 1631 C C . LEU A 1 195 ? -5.068 -3.320 14.272 1.00 96.50 195 LEU A C 1
ATOM 1633 O O . LEU A 1 195 ? -5.602 -4.028 13.420 1.00 96.50 195 LEU A O 1
ATOM 1637 N N . LEU A 1 196 ? -3.741 -3.161 14.339 1.00 94.94 196 LEU A N 1
ATOM 1638 C CA . LEU A 1 196 ? -2.785 -3.789 13.413 1.00 94.94 196 LEU A CA 1
ATOM 1639 C C . LEU A 1 196 ? -2.832 -5.327 13.449 1.00 94.94 196 LEU A C 1
ATOM 1641 O O . LEU A 1 196 ? -2.491 -5.976 12.464 1.00 94.94 196 LEU A O 1
ATOM 1645 N N . LYS A 1 197 ? -3.373 -5.937 14.512 1.00 92.69 197 LYS A N 1
ATOM 1646 C CA . LYS A 1 197 ? -3.607 -7.394 14.566 1.00 92.69 197 LYS A CA 1
ATOM 1647 C C . LYS A 1 197 ? -4.578 -7.896 13.497 1.00 92.69 197 LYS A C 1
ATOM 1649 O O . LYS A 1 197 ? -4.640 -9.098 13.252 1.00 92.69 197 LYS A O 1
ATOM 1654 N N . ILE A 1 198 ? -5.318 -7.006 12.832 1.00 93.94 198 ILE A N 1
ATOM 1655 C CA . ILE A 1 198 ? -6.133 -7.362 11.666 1.00 93.94 198 ILE A CA 1
ATOM 1656 C C . ILE A 1 198 ? -5.311 -8.018 10.546 1.00 93.94 198 ILE A C 1
ATOM 1658 O O . ILE A 1 198 ? -5.849 -8.812 9.779 1.00 93.94 198 ILE A O 1
ATOM 1662 N N . PHE A 1 199 ? -4.008 -7.745 10.458 1.00 92.50 199 PHE A N 1
ATOM 1663 C CA . PHE A 1 199 ? -3.136 -8.346 9.447 1.00 92.50 199 PHE A CA 1
ATOM 1664 C C . PHE A 1 199 ? -2.724 -9.784 9.767 1.00 92.50 199 PHE A C 1
ATOM 1666 O O . PHE A 1 199 ? -2.089 -10.435 8.943 1.00 92.50 199 PHE A O 1
ATOM 1673 N N . HIS A 1 200 ? -3.152 -10.328 10.910 1.00 89.38 200 HIS A N 1
ATOM 1674 C CA . HIS A 1 200 ? -2.958 -11.739 11.210 1.00 89.38 200 HIS A CA 1
ATOM 1675 C C . HIS A 1 200 ? -3.597 -12.622 10.108 1.00 89.38 200 HIS A C 1
ATOM 1677 O O . HIS A 1 200 ? -4.741 -12.354 9.719 1.00 89.38 200 HIS A O 1
ATOM 1683 N N . PRO A 1 201 ? -2.942 -13.701 9.628 1.00 86.88 201 PRO A N 1
ATOM 1684 C CA . PRO A 1 201 ? -3.477 -14.558 8.557 1.00 86.88 201 PRO A CA 1
ATOM 1685 C C . PRO A 1 201 ? -4.859 -15.158 8.864 1.00 86.88 201 PRO A C 1
ATOM 1687 O O . PRO A 1 201 ? -5.720 -15.272 7.998 1.00 86.88 201 PRO A O 1
ATOM 1690 N N . LYS A 1 202 ? -5.094 -15.489 10.139 1.00 89.00 202 LYS A N 1
ATOM 1691 C CA . LYS A 1 202 ? -6.377 -16.009 10.655 1.00 89.00 202 LYS A CA 1
ATOM 1692 C C . LYS A 1 202 ? -7.416 -14.934 11.006 1.00 89.00 202 LYS A C 1
ATOM 1694 O O . LYS A 1 202 ? -8.458 -15.261 11.564 1.00 89.00 202 LYS A O 1
ATOM 1699 N N . SER A 1 203 ? -7.129 -13.657 10.762 1.00 91.94 203 SER A N 1
ATOM 1700 C CA . SER A 1 203 ? -8.092 -12.584 11.003 1.00 91.94 203 SER A CA 1
ATOM 1701 C C . SER A 1 203 ? -9.257 -12.666 10.012 1.00 91.94 203 SER A C 1
ATOM 1703 O O . SER A 1 203 ? -9.074 -12.846 8.806 1.00 91.94 203 SER A O 1
ATOM 1705 N N . GLU A 1 204 ? -10.465 -12.472 10.536 1.00 92.62 204 GLU A N 1
ATOM 1706 C CA . GLU A 1 204 ? -11.695 -12.272 9.760 1.00 92.62 204 GLU A CA 1
ATOM 1707 C C . GLU A 1 204 ? -12.080 -10.781 9.681 1.00 92.62 204 GLU A C 1
ATOM 1709 O O . GLU A 1 204 ? -13.240 -10.425 9.460 1.00 92.62 204 GLU A O 1
ATOM 1714 N N . GLY A 1 205 ? -11.153 -9.875 9.998 1.00 93.50 205 GLY A N 1
ATOM 1715 C CA . GLY A 1 205 ? -11.432 -8.447 10.063 1.00 93.50 205 GLY A CA 1
ATOM 1716 C C . GLY A 1 205 ? -11.645 -7.838 8.679 1.00 93.50 205 GLY A C 1
ATOM 1717 O O . GLY A 1 205 ? -11.019 -8.243 7.700 1.00 93.50 205 GLY A O 1
ATOM 1718 N N . ASN A 1 206 ? -12.522 -6.836 8.607 1.00 92.81 206 ASN A N 1
ATOM 1719 C CA . ASN A 1 206 ? -12.831 -6.136 7.362 1.00 92.81 206 ASN A CA 1
ATOM 1720 C C . ASN A 1 206 ? -11.939 -4.895 7.202 1.00 92.81 206 ASN A C 1
ATOM 1722 O O . ASN A 1 206 ? -12.031 -3.949 7.993 1.00 92.81 206 ASN A O 1
ATOM 1726 N N . PHE A 1 207 ? -11.123 -4.857 6.146 1.00 95.25 207 PHE A N 1
ATOM 1727 C CA . PHE A 1 207 ? -10.236 -3.724 5.879 1.00 95.25 207 PHE A CA 1
ATOM 1728 C C . PHE A 1 207 ? -10.981 -2.411 5.584 1.00 95.25 207 PHE A C 1
ATOM 1730 O O . PHE A 1 207 ? -10.462 -1.333 5.874 1.00 95.25 207 PHE A O 1
ATOM 1737 N N . ASN A 1 208 ? -12.235 -2.473 5.128 1.00 94.31 208 ASN A N 1
ATOM 1738 C CA . ASN A 1 208 ? -13.078 -1.288 4.946 1.00 94.31 208 ASN A CA 1
ATOM 1739 C C . ASN A 1 208 ? -13.505 -0.639 6.271 1.00 94.31 208 ASN A C 1
ATOM 1741 O O . ASN A 1 208 ? -13.865 0.533 6.284 1.00 94.31 208 ASN A O 1
ATOM 1745 N N . HIS A 1 209 ? -13.450 -1.368 7.391 1.00 95.00 209 HIS A N 1
ATOM 1746 C CA . HIS A 1 209 ? -13.641 -0.803 8.733 1.00 95.00 209 HIS A CA 1
ATOM 1747 C C . HIS A 1 209 ? -12.312 -0.356 9.355 1.00 95.00 209 HIS A C 1
ATOM 1749 O O . HIS A 1 209 ? -12.277 0.624 10.096 1.00 95.00 209 HIS A O 1
ATOM 1755 N N . PHE A 1 210 ? -11.215 -1.042 9.018 1.00 96.38 210 PHE A N 1
ATOM 1756 C CA . PHE A 1 210 ? -9.860 -0.643 9.399 1.00 96.38 210 PHE A CA 1
ATOM 1757 C C . PHE A 1 210 ? -9.495 0.732 8.838 1.00 96.38 210 PHE A C 1
ATOM 1759 O O . PHE A 1 210 ? -9.152 1.620 9.612 1.00 96.38 210 PHE A O 1
ATOM 1766 N N . LYS A 1 211 ? -9.615 0.929 7.518 1.00 96.50 211 LYS A N 1
ATOM 1767 C CA . LYS A 1 211 ? -9.193 2.157 6.826 1.00 96.50 211 LYS A CA 1
ATOM 1768 C C . LYS A 1 211 ? -9.722 3.448 7.469 1.00 96.50 211 LYS A C 1
ATOM 1770 O O . LYS A 1 211 ? -8.906 4.313 7.788 1.00 96.50 211 LYS A O 1
ATOM 1775 N N . PRO A 1 212 ? -11.042 3.634 7.676 1.00 96.56 212 PRO A N 1
ATOM 1776 C CA . PRO A 1 212 ? -11.556 4.872 8.252 1.00 96.56 212 PRO A CA 1
ATOM 1777 C C . PRO A 1 212 ? -11.113 5.071 9.704 1.00 96.56 212 PRO A C 1
ATOM 1779 O O . PRO A 1 212 ? -10.825 6.203 10.088 1.00 96.56 212 PRO A O 1
ATOM 1782 N N . LEU A 1 213 ? -11.009 4.001 10.502 1.00 97.44 213 LEU A N 1
ATOM 1783 C CA . LEU A 1 213 ? -10.518 4.101 11.876 1.00 97.44 213 LEU A CA 1
ATOM 1784 C C . LEU A 1 213 ? -9.026 4.453 11.913 1.00 97.44 213 LEU A C 1
ATOM 1786 O O . LEU A 1 213 ? -8.634 5.343 12.656 1.00 97.44 213 LEU A O 1
ATOM 1790 N N . TRP A 1 214 ? -8.203 3.815 11.083 1.00 97.56 214 TRP A N 1
ATOM 1791 C CA . TRP A 1 214 ? -6.776 4.115 10.976 1.00 97.56 214 TRP A CA 1
ATOM 1792 C C . TRP A 1 214 ? -6.536 5.562 10.530 1.00 97.56 214 TRP A C 1
ATOM 1794 O O . TRP A 1 214 ? -5.790 6.294 11.174 1.00 97.56 214 TRP A O 1
ATOM 1804 N N . ASN A 1 215 ? -7.253 6.024 9.501 1.00 95.81 215 ASN A N 1
ATOM 1805 C CA . ASN A 1 215 ? -7.173 7.412 9.041 1.00 95.81 215 ASN A CA 1
ATOM 1806 C C . ASN A 1 215 ? -7.661 8.406 10.107 1.00 95.81 215 ASN A C 1
ATOM 1808 O O . ASN A 1 215 ? -7.108 9.498 10.236 1.00 95.81 215 ASN A O 1
ATOM 1812 N N . HIS A 1 216 ? -8.671 8.033 10.899 1.00 96.31 216 HIS A N 1
ATOM 1813 C CA . HIS A 1 216 ? -9.096 8.825 12.049 1.00 96.31 216 HIS A CA 1
ATOM 1814 C C . HIS A 1 216 ? -7.985 8.928 13.101 1.00 96.31 216 HIS A C 1
ATOM 1816 O O . HIS A 1 216 ? -7.707 10.034 13.555 1.00 96.31 216 HIS A O 1
ATOM 1822 N N . LEU A 1 217 ? -7.310 7.819 13.430 1.00 96.81 217 LEU A N 1
ATOM 1823 C CA . LEU A 1 217 ? -6.170 7.819 14.352 1.00 96.81 217 LEU A CA 1
ATOM 1824 C C . LEU A 1 217 ? -5.040 8.723 13.845 1.00 96.81 217 LEU A C 1
ATOM 1826 O O . LEU A 1 217 ? -4.575 9.566 14.602 1.00 96.81 217 LEU A O 1
ATOM 1830 N N . ILE A 1 218 ? -4.666 8.628 12.563 1.00 95.19 218 ILE A N 1
ATOM 1831 C CA . ILE A 1 218 ? -3.655 9.513 11.951 1.00 95.19 218 ILE A CA 1
ATOM 1832 C C . ILE A 1 218 ? -4.029 10.978 12.161 1.00 95.19 218 ILE A C 1
ATOM 1834 O O . ILE A 1 218 ? -3.194 11.777 12.584 1.00 95.19 218 ILE A O 1
ATOM 1838 N N . LYS A 1 219 ? -5.291 11.328 11.899 1.00 94.56 219 LYS A N 1
ATOM 1839 C CA . LYS A 1 219 ? -5.776 12.703 12.014 1.00 94.56 219 LYS A CA 1
ATOM 1840 C C . LYS A 1 219 ? -5.714 13.224 13.450 1.00 94.56 219 LYS A C 1
ATOM 1842 O O . LYS A 1 219 ? -5.241 14.334 13.666 1.00 94.56 219 LYS A O 1
ATOM 1847 N N . ILE A 1 220 ? -6.200 12.456 14.427 1.00 95.12 220 ILE A N 1
ATOM 1848 C CA . ILE A 1 220 ? -6.290 12.921 15.823 1.00 95.12 220 ILE A CA 1
ATOM 1849 C C . ILE A 1 220 ? -4.939 12.910 16.546 1.00 95.12 220 ILE A C 1
ATOM 1851 O O . ILE A 1 220 ? -4.800 13.602 17.550 1.00 95.12 220 ILE A O 1
ATOM 1855 N N . THR A 1 221 ? -3.964 12.134 16.063 1.00 94.25 221 THR A N 1
ATOM 1856 C CA . THR A 1 221 ? -2.593 12.127 16.593 1.00 94.25 221 THR A CA 1
ATOM 1857 C C . THR A 1 221 ? -1.639 12.983 15.767 1.00 94.25 221 THR A C 1
ATOM 1859 O O . THR A 1 221 ? -0.432 12.844 15.929 1.00 94.25 221 THR A O 1
ATOM 1862 N N . HIS A 1 222 ? -2.137 13.772 14.810 1.00 92.81 222 HIS A N 1
ATOM 1863 C CA . HIS A 1 222 ? -1.303 14.567 13.897 1.00 92.81 222 HIS A CA 1
ATOM 1864 C C . HIS A 1 222 ? -0.166 13.756 13.238 1.00 92.81 222 HIS A C 1
ATOM 1866 O O . HIS A 1 222 ? 0.948 14.235 13.055 1.00 92.81 222 HIS A O 1
ATOM 1872 N N . GLY A 1 223 ? -0.454 12.497 12.896 1.00 92.25 223 GLY A N 1
ATOM 1873 C CA . GLY A 1 223 ? 0.482 11.579 12.253 1.00 92.25 223 GLY A CA 1
ATOM 1874 C C . GLY A 1 223 ? 1.339 10.722 13.183 1.00 92.25 223 GLY A C 1
ATOM 1875 O O . GLY A 1 223 ? 1.903 9.751 12.693 1.00 92.25 223 GLY A O 1
ATOM 1876 N N . GLU A 1 224 ? 1.423 10.985 14.496 1.00 93.31 224 GLU A N 1
ATOM 1877 C CA . GLU A 1 224 ? 2.328 10.233 15.398 1.00 93.31 224 GLU A CA 1
ATOM 1878 C C . GLU A 1 224 ? 2.109 8.711 15.350 1.00 93.31 224 GLU A C 1
ATOM 1880 O O . GLU A 1 224 ? 3.057 7.926 15.438 1.00 93.31 224 GLU A O 1
ATOM 1885 N N . ILE A 1 225 ? 0.859 8.278 15.151 1.00 94.19 225 ILE A N 1
ATOM 1886 C CA . ILE A 1 225 ? 0.500 6.863 15.027 1.00 94.19 225 ILE A CA 1
ATOM 1887 C C . ILE A 1 225 ? 1.210 6.154 13.861 1.00 94.19 225 ILE A C 1
ATOM 1889 O O . ILE A 1 225 ? 1.387 4.939 13.913 1.00 94.19 225 ILE A O 1
ATOM 1893 N N . ALA A 1 226 ? 1.652 6.887 12.835 1.00 94.00 226 ALA A N 1
ATOM 1894 C CA . ALA A 1 226 ? 2.343 6.339 11.670 1.00 94.00 226 ALA A CA 1
ATOM 1895 C C . ALA A 1 226 ? 3.657 5.641 12.035 1.00 94.00 226 ALA A C 1
ATOM 1897 O O . ALA A 1 226 ? 4.006 4.633 11.424 1.00 94.00 226 ALA A O 1
ATOM 1898 N N . LEU A 1 227 ? 4.346 6.112 13.081 1.00 94.50 227 LEU A N 1
ATOM 1899 C CA . LEU A 1 227 ? 5.588 5.503 13.565 1.00 94.50 227 LEU A CA 1
ATOM 1900 C C . LEU A 1 227 ? 5.384 4.092 14.136 1.00 94.50 227 LEU A C 1
ATOM 1902 O O . LEU A 1 227 ? 6.350 3.345 14.292 1.00 94.50 227 LEU A O 1
ATOM 1906 N N . LEU A 1 228 ? 4.142 3.682 14.423 1.00 94.50 228 LEU A N 1
ATOM 1907 C CA . LEU A 1 228 ? 3.861 2.288 14.768 1.00 94.50 228 LEU A CA 1
ATOM 1908 C C . LEU A 1 228 ? 4.180 1.329 13.620 1.00 94.50 228 LEU A C 1
ATOM 1910 O O . LEU A 1 228 ? 4.502 0.176 13.889 1.00 94.50 228 LEU A O 1
ATOM 1914 N N . LEU A 1 229 ? 4.113 1.784 12.365 1.00 94.31 229 LEU A N 1
ATOM 1915 C CA . LEU A 1 229 ? 4.380 0.935 11.204 1.00 94.31 229 LEU A CA 1
ATOM 1916 C C . LEU A 1 229 ? 5.850 0.515 11.080 1.00 94.31 229 LEU A C 1
ATOM 1918 O O . LEU A 1 229 ? 6.132 -0.506 10.455 1.00 94.31 229 LEU A O 1
ATOM 1922 N N . THR A 1 230 ? 6.753 1.277 11.697 1.00 93.94 230 THR A N 1
ATOM 1923 C CA . THR A 1 230 ? 8.211 1.080 11.679 1.00 93.94 230 THR A CA 1
ATOM 1924 C C . THR A 1 230 ? 8.767 0.679 13.049 1.00 93.94 230 THR A C 1
ATOM 1926 O O . THR A 1 230 ? 9.965 0.770 13.292 1.00 93.94 230 THR A O 1
ATOM 1929 N N . SER A 1 231 ? 7.898 0.297 13.990 1.00 88.31 231 SER A N 1
ATOM 1930 C CA . SER A 1 231 ? 8.309 -0.084 15.342 1.00 88.31 231 SER A CA 1
ATOM 1931 C C . SER A 1 231 ? 8.708 -1.561 15.410 1.00 88.31 231 SER A C 1
ATOM 1933 O O . SER A 1 231 ? 7.856 -2.430 15.220 1.00 88.31 231 SER A O 1
ATOM 1935 N N . ASP A 1 232 ? 9.962 -1.827 15.782 1.00 75.94 232 ASP A N 1
ATOM 1936 C CA . ASP A 1 232 ? 10.514 -3.185 15.948 1.00 75.94 232 ASP A CA 1
ATOM 1937 C C . ASP A 1 232 ? 10.267 -3.777 17.348 1.00 75.94 232 ASP A C 1
ATOM 1939 O O . ASP A 1 232 ? 10.342 -4.985 17.549 1.00 75.94 232 ASP A O 1
ATOM 1943 N N . ASP A 1 233 ? 9.957 -2.932 18.337 1.00 68.12 233 ASP A N 1
ATOM 1944 C CA . ASP A 1 233 ? 10.020 -3.310 19.759 1.00 68.12 233 ASP A CA 1
ATOM 1945 C C . ASP A 1 233 ? 8.956 -4.334 20.202 1.00 68.12 233 ASP A C 1
ATOM 1947 O O . ASP A 1 233 ? 9.097 -4.960 21.253 1.00 68.12 233 ASP A O 1
ATOM 1951 N N . GLU A 1 234 ? 7.871 -4.497 19.441 1.00 67.94 234 GLU A N 1
ATOM 1952 C CA . GLU A 1 234 ? 6.711 -5.312 19.848 1.00 67.94 234 GLU A CA 1
ATOM 1953 C C . GLU A 1 234 ? 6.257 -6.333 18.808 1.00 67.94 234 GLU A C 1
ATOM 1955 O O . GLU A 1 234 ? 5.467 -7.225 19.124 1.00 67.94 234 GLU A O 1
ATOM 1960 N N . TYR A 1 235 ? 6.756 -6.229 17.580 1.00 69.62 235 TYR A N 1
ATOM 1961 C CA . TYR A 1 235 ? 6.386 -7.124 16.496 1.00 69.62 235 TYR A CA 1
ATOM 1962 C C . TYR A 1 235 ? 7.623 -7.854 16.005 1.00 69.62 235 TYR A C 1
ATOM 1964 O O . TYR A 1 235 ? 8.680 -7.261 15.831 1.00 69.62 235 TYR A O 1
ATOM 1972 N N . LYS A 1 236 ? 7.479 -9.153 15.733 1.00 77.50 236 LYS A N 1
ATOM 1973 C CA . LYS A 1 236 ? 8.552 -9.937 15.102 1.00 77.50 236 LYS A CA 1
ATOM 1974 C C . LYS A 1 236 ? 8.895 -9.411 13.708 1.00 77.50 236 LYS A C 1
ATOM 1976 O O . LYS A 1 236 ? 10.030 -9.535 13.267 1.00 77.50 236 LYS A O 1
ATOM 1981 N N . GLU A 1 237 ? 7.897 -8.847 13.037 1.00 85.25 237 GLU A N 1
ATOM 1982 C CA . GLU A 1 237 ? 8.015 -8.186 11.748 1.00 85.25 237 GLU A CA 1
ATOM 1983 C C . GLU A 1 237 ? 7.321 -6.818 11.833 1.00 85.25 237 GLU A C 1
ATOM 1985 O O . GLU A 1 237 ? 6.167 -6.763 12.284 1.00 85.25 237 GLU A O 1
ATOM 1990 N N . PRO A 1 238 ? 7.971 -5.738 11.372 1.00 90.69 238 PRO A N 1
ATOM 1991 C CA . PRO A 1 238 ? 7.387 -4.406 11.330 1.00 90.69 238 PRO A CA 1
ATOM 1992 C C . PRO A 1 238 ? 5.988 -4.402 10.694 1.00 90.69 238 PRO A C 1
ATOM 1994 O O . PRO A 1 238 ? 5.797 -5.000 9.628 1.00 90.69 238 PRO A O 1
ATOM 1997 N N . PRO A 1 239 ? 4.989 -3.723 11.292 1.00 93.06 239 PRO A N 1
ATOM 1998 C CA . PRO A 1 239 ? 3.616 -3.782 10.797 1.00 93.06 239 PRO A CA 1
ATOM 1999 C C . PRO A 1 239 ? 3.445 -3.340 9.344 1.00 93.06 239 PRO A C 1
ATOM 2001 O O . PRO A 1 239 ? 2.535 -3.825 8.675 1.00 93.06 239 PRO A O 1
ATOM 2004 N N . ILE A 1 240 ? 4.322 -2.476 8.821 1.00 95.56 240 ILE A N 1
ATOM 2005 C CA . ILE A 1 240 ? 4.273 -2.097 7.407 1.00 95.56 240 ILE A CA 1
ATOM 2006 C C . ILE A 1 240 ? 4.398 -3.300 6.465 1.00 95.56 240 ILE A C 1
ATOM 2008 O O . ILE A 1 240 ? 3.670 -3.377 5.479 1.00 95.56 240 ILE A O 1
ATOM 2012 N N . TYR A 1 241 ? 5.244 -4.277 6.789 1.00 94.38 241 TYR A N 1
ATOM 2013 C CA . TYR A 1 241 ? 5.414 -5.472 5.966 1.00 94.38 241 TYR A CA 1
ATOM 2014 C C . TYR A 1 241 ? 4.208 -6.399 6.056 1.00 94.38 241 TYR A C 1
ATOM 2016 O O . TYR A 1 241 ? 3.781 -6.959 5.048 1.00 94.38 241 TYR A O 1
ATOM 2024 N N . GLN A 1 242 ? 3.561 -6.466 7.219 1.00 92.62 242 GLN A N 1
ATOM 2025 C CA . GLN A 1 242 ? 2.286 -7.167 7.363 1.00 92.62 242 GLN A CA 1
ATOM 2026 C C . GLN A 1 242 ? 1.192 -6.522 6.494 1.00 92.62 242 GLN A C 1
ATOM 2028 O O . GLN A 1 242 ? 0.392 -7.234 5.888 1.00 92.62 242 GLN A O 1
ATOM 2033 N N . MET A 1 243 ? 1.188 -5.188 6.369 1.00 95.88 243 MET A N 1
ATOM 2034 C CA . MET A 1 243 ? 0.291 -4.469 5.456 1.00 95.88 243 MET A CA 1
ATOM 2035 C C . MET A 1 243 ? 0.612 -4.763 3.984 1.00 95.88 243 MET A C 1
ATOM 2037 O O . MET A 1 243 ? -0.314 -4.988 3.205 1.00 95.88 243 MET A O 1
ATOM 2041 N N . LEU A 1 244 ? 1.894 -4.816 3.594 1.00 96.19 244 LEU A N 1
ATOM 2042 C CA . LEU A 1 244 ? 2.302 -5.090 2.206 1.00 96.19 244 LEU A CA 1
ATOM 2043 C C . LEU A 1 244 ? 1.832 -6.457 1.688 1.00 96.19 244 LEU A C 1
ATOM 2045 O O . LEU A 1 244 ? 1.575 -6.600 0.494 1.00 96.19 244 LEU A O 1
ATOM 2049 N N . ARG A 1 245 ? 1.630 -7.450 2.563 1.00 94.81 245 ARG A N 1
ATOM 2050 C CA . ARG A 1 245 ? 1.032 -8.745 2.173 1.00 94.81 245 ARG A CA 1
ATOM 2051 C C . ARG A 1 245 ? -0.362 -8.582 1.546 1.00 94.81 245 ARG A C 1
ATOM 2053 O O . ARG A 1 245 ? -0.769 -9.386 0.711 1.00 94.81 245 ARG A O 1
ATOM 2060 N N . TYR A 1 246 ? -1.067 -7.512 1.908 1.00 96.25 246 TYR A N 1
ATOM 2061 C CA . TYR A 1 246 ? -2.405 -7.165 1.432 1.00 96.25 246 TYR A CA 1
ATOM 2062 C C . TYR A 1 246 ? -2.392 -5.957 0.489 1.00 96.25 246 TYR A C 1
ATOM 2064 O O . TYR A 1 246 ? -3.382 -5.242 0.391 1.00 96.25 246 TYR A O 1
ATOM 2072 N N . ILE A 1 247 ? -1.292 -5.711 -0.232 1.00 96.88 247 ILE A N 1
ATOM 2073 C CA . ILE A 1 247 ? -1.180 -4.550 -1.132 1.00 96.88 247 ILE A CA 1
ATOM 2074 C C . ILE A 1 247 ? -2.213 -4.552 -2.273 1.00 96.88 247 ILE A C 1
ATOM 2076 O O . ILE A 1 247 ? -2.524 -3.510 -2.831 1.00 96.88 247 ILE A O 1
ATOM 2080 N N . HIS A 1 248 ? -2.785 -5.708 -2.609 1.00 95.62 248 HIS A N 1
ATOM 2081 C CA . HIS A 1 248 ? -3.867 -5.815 -3.589 1.00 95.62 248 HIS A CA 1
ATOM 2082 C C . HIS A 1 248 ? -5.220 -5.297 -3.071 1.00 95.62 248 HIS A C 1
ATOM 2084 O O . HIS A 1 248 ? -6.136 -5.098 -3.865 1.00 95.62 248 HIS A O 1
ATOM 2090 N N . GLU A 1 249 ? -5.358 -5.070 -1.762 1.00 96.00 249 GLU A N 1
ATOM 2091 C CA . GLU A 1 249 ? -6.573 -4.544 -1.145 1.00 96.00 249 GLU A CA 1
ATOM 2092 C C . GLU A 1 249 ? -6.571 -3.003 -1.178 1.00 96.00 249 GLU A C 1
ATOM 2094 O O . GLU A 1 249 ? -5.745 -2.373 -0.505 1.00 96.00 249 GLU A O 1
ATOM 2099 N N . PRO A 1 250 ? -7.522 -2.343 -1.875 1.00 95.31 250 PRO A N 1
ATOM 2100 C CA . PRO A 1 250 ? -7.537 -0.881 -2.016 1.00 95.31 250 PRO A CA 1
ATOM 2101 C C . PRO A 1 250 ? -7.640 -0.120 -0.687 1.00 95.31 250 PRO A C 1
ATOM 2103 O O . PRO A 1 250 ? -7.182 1.018 -0.553 1.00 95.31 250 PRO A O 1
ATOM 2106 N N . ALA A 1 251 ? -8.268 -0.734 0.320 1.00 95.88 251 ALA A N 1
ATOM 2107 C CA . ALA A 1 251 ? -8.338 -0.164 1.658 1.00 95.88 251 ALA A CA 1
ATOM 2108 C C . ALA A 1 251 ? -6.940 -0.029 2.289 1.00 95.88 251 ALA A C 1
ATOM 2110 O O . ALA A 1 251 ? -6.676 0.956 2.977 1.00 95.88 251 ALA A O 1
ATOM 2111 N N . ILE A 1 252 ? -6.045 -0.980 2.008 1.00 97.25 252 ILE A N 1
ATOM 2112 C CA . ILE A 1 252 ? -4.694 -1.039 2.563 1.00 97.25 252 ILE A CA 1
ATOM 2113 C C . ILE A 1 252 ? -3.755 -0.084 1.843 1.00 97.25 252 ILE A C 1
ATOM 2115 O O . ILE A 1 252 ? -3.101 0.710 2.515 1.00 97.25 252 ILE A O 1
ATOM 2119 N N . THR A 1 253 ? -3.738 -0.076 0.508 1.00 96.94 253 THR A N 1
ATOM 2120 C CA . THR A 1 253 ? -2.930 0.890 -0.263 1.00 96.94 253 THR A CA 1
ATOM 2121 C C . THR A 1 253 ? -3.298 2.324 0.096 1.00 96.94 253 THR A C 1
ATOM 2123 O O . THR A 1 253 ? -2.428 3.138 0.397 1.00 96.94 253 THR A O 1
ATOM 2126 N N . SER A 1 254 ? -4.596 2.622 0.181 1.00 96.19 254 SER A N 1
ATOM 2127 C CA . SER A 1 254 ? -5.082 3.945 0.573 1.00 96.19 254 SER A CA 1
ATOM 2128 C C . SER A 1 254 ? -4.676 4.332 2.001 1.00 96.19 254 SER A C 1
ATOM 2130 O O . SER A 1 254 ? -4.280 5.480 2.230 1.00 96.19 254 SER A O 1
ATOM 2132 N N . SER A 1 255 ? -4.743 3.402 2.960 1.00 96.75 255 SER A N 1
ATOM 2133 C CA . SER A 1 255 ? -4.247 3.642 4.320 1.00 96.75 255 SER A CA 1
ATOM 2134 C C . SER A 1 255 ? -2.731 3.830 4.357 1.00 96.75 255 SER A C 1
ATOM 2136 O O . SER A 1 255 ? -2.274 4.749 5.030 1.00 96.75 255 SER A O 1
ATOM 2138 N N . LEU A 1 256 ? -1.951 3.043 3.612 1.00 97.44 256 LEU A N 1
ATOM 2139 C CA . LEU A 1 256 ? -0.495 3.193 3.525 1.00 97.44 256 LEU A CA 1
ATOM 2140 C C . LEU A 1 256 ? -0.099 4.560 2.962 1.00 97.44 256 LEU A C 1
ATOM 2142 O O . LEU A 1 256 ? 0.677 5.263 3.600 1.00 97.44 256 LEU A O 1
ATOM 2146 N N . ILE A 1 257 ? -0.687 4.993 1.841 1.00 96.31 257 ILE A N 1
ATOM 2147 C CA . ILE A 1 257 ? -0.426 6.326 1.268 1.00 96.31 257 ILE A CA 1
ATOM 2148 C C . ILE A 1 257 ? -0.757 7.433 2.274 1.00 96.31 257 ILE A C 1
ATOM 2150 O O . ILE A 1 257 ? 0.067 8.319 2.502 1.00 96.31 257 ILE A O 1
ATOM 2154 N N . SER A 1 258 ? -1.920 7.346 2.933 1.00 93.75 258 SER A N 1
ATOM 2155 C CA . SER A 1 258 ? -2.322 8.320 3.961 1.00 93.75 258 SER A CA 1
ATOM 2156 C C . SER A 1 258 ? -1.343 8.350 5.139 1.00 93.75 258 SER A C 1
ATOM 2158 O O . SER A 1 258 ? -1.095 9.408 5.709 1.00 93.75 258 SER A O 1
ATOM 2160 N N . THR A 1 259 ? -0.778 7.192 5.493 1.00 95.12 259 THR A N 1
ATOM 2161 C CA . THR A 1 259 ? 0.163 7.049 6.611 1.00 95.12 259 THR A CA 1
ATOM 2162 C C . THR A 1 259 ? 1.565 7.527 6.264 1.00 95.12 259 THR A C 1
ATOM 2164 O O . THR A 1 259 ? 2.243 8.058 7.129 1.00 95.12 259 THR A O 1
ATOM 2167 N N . ILE A 1 260 ? 2.014 7.338 5.023 1.00 95.88 260 ILE A N 1
ATOM 2168 C CA . ILE A 1 260 ? 3.374 7.682 4.594 1.00 95.88 260 ILE A CA 1
ATOM 2169 C C . ILE A 1 260 ? 3.490 9.186 4.323 1.00 95.88 260 ILE A C 1
ATOM 2171 O O . ILE A 1 260 ? 4.443 9.818 4.771 1.00 95.88 260 ILE A O 1
ATOM 2175 N N . PHE A 1 261 ? 2.525 9.787 3.620 1.00 92.06 261 PHE A N 1
ATOM 2176 C CA . PHE A 1 261 ? 2.649 11.177 3.159 1.00 92.06 261 PHE A CA 1
ATOM 2177 C C . PHE A 1 261 ? 2.034 12.232 4.087 1.00 92.06 261 PHE A C 1
ATOM 2179 O O . PHE A 1 261 ? 2.254 13.414 3.842 1.00 92.06 261 PHE A O 1
ATOM 2186 N N . LEU A 1 262 ? 1.342 11.824 5.160 1.00 79.62 262 LEU A N 1
ATOM 2187 C CA . LEU A 1 262 ? 0.939 12.641 6.319 1.00 79.62 262 LEU A CA 1
ATOM 2188 C C . LEU A 1 262 ? 0.704 14.143 6.034 1.00 79.62 262 LEU A C 1
ATOM 2190 O O . LEU A 1 262 ? 1.457 14.990 6.514 1.00 79.62 262 LEU A O 1
ATOM 2194 N N . PHE A 1 263 ? -0.344 14.487 5.278 1.00 66.50 263 PHE A N 1
ATOM 2195 C CA . PHE A 1 263 ? -0.558 15.856 4.770 1.00 66.50 263 PHE A CA 1
ATOM 2196 C C . PHE A 1 263 ? -0.610 16.966 5.843 1.00 66.50 263 PHE A C 1
ATOM 2198 O O . PHE A 1 263 ? -0.288 18.109 5.529 1.00 66.50 263 PHE A O 1
ATOM 2205 N N . ASP A 1 264 ? -0.951 16.627 7.093 1.00 74.94 264 ASP A N 1
ATOM 2206 C CA . ASP A 1 264 ? -1.093 17.570 8.215 1.00 74.94 264 ASP A CA 1
ATOM 2207 C C . ASP A 1 264 ? -0.070 17.353 9.355 1.00 74.94 264 ASP A C 1
ATOM 2209 O O . ASP A 1 264 ? -0.219 17.935 10.432 1.00 74.94 264 ASP A O 1
ATOM 2213 N N . ALA A 1 265 ? 0.939 16.492 9.174 1.00 81.25 265 ALA A N 1
ATOM 2214 C CA . ALA A 1 265 ? 1.910 16.197 10.232 1.00 81.25 265 ALA A CA 1
ATOM 2215 C C . ALA A 1 265 ? 3.007 17.260 10.367 1.00 81.25 265 ALA A C 1
ATOM 2217 O O . ALA A 1 265 ? 3.315 18.012 9.438 1.00 81.25 265 ALA A O 1
ATOM 2218 N N . GLU A 1 266 ? 3.652 17.274 11.535 1.00 85.62 266 GLU A N 1
ATOM 2219 C CA . GLU A 1 266 ? 4.856 18.072 11.743 1.00 85.62 266 GLU A CA 1
ATOM 2220 C C . GLU A 1 266 ? 5.980 17.624 10.782 1.00 85.62 266 GLU A C 1
ATOM 2222 O O . GLU A 1 266 ? 6.196 16.420 10.607 1.00 85.62 266 GLU A O 1
ATOM 2227 N N . PRO A 1 267 ? 6.734 18.557 10.164 1.00 85.94 267 PRO A N 1
ATOM 2228 C CA . PRO A 1 267 ? 7.774 18.209 9.192 1.00 85.94 267 PRO A CA 1
ATOM 2229 C C . PRO A 1 267 ? 8.828 17.229 9.721 1.00 85.94 267 PRO A C 1
ATOM 2231 O O . PRO A 1 267 ? 9.292 16.370 8.971 1.00 85.94 267 PRO A O 1
ATOM 2234 N N . ASP A 1 268 ? 9.188 17.339 11.001 1.00 91.81 268 ASP A N 1
ATOM 2235 C CA . ASP A 1 268 ? 10.198 16.487 11.634 1.00 91.81 268 ASP A CA 1
ATOM 2236 C C . ASP A 1 268 ? 9.714 15.036 11.755 1.00 91.81 268 ASP A C 1
ATOM 2238 O O . ASP A 1 268 ? 10.481 14.106 11.510 1.00 91.81 268 ASP A O 1
ATOM 2242 N N . LEU A 1 269 ? 8.420 14.839 12.026 1.00 92.25 269 LEU A N 1
ATOM 2243 C CA . LEU A 1 269 ? 7.801 13.518 12.097 1.00 92.25 269 LEU A CA 1
ATOM 2244 C C . LEU A 1 269 ? 7.803 12.818 10.732 1.00 92.25 269 LEU A C 1
ATOM 2246 O O . LEU A 1 269 ? 8.073 11.622 10.635 1.00 92.25 269 LEU A O 1
ATOM 2250 N N . GLN A 1 270 ? 7.527 13.564 9.661 1.00 91.75 270 GLN A N 1
ATOM 2251 C CA . GLN A 1 270 ? 7.572 13.030 8.301 1.00 91.75 270 GLN A CA 1
ATOM 2252 C C . GLN A 1 270 ? 8.998 12.641 7.890 1.00 91.75 270 GLN A C 1
ATOM 2254 O O . GLN A 1 270 ? 9.201 11.586 7.289 1.00 91.75 270 GLN A O 1
ATOM 2259 N N . VAL A 1 271 ? 9.994 13.463 8.238 1.00 93.62 271 VAL A N 1
ATOM 2260 C CA . VAL A 1 271 ? 11.411 13.136 8.015 1.00 93.62 271 VAL A CA 1
ATOM 2261 C C . VAL A 1 271 ? 11.810 11.887 8.797 1.00 93.62 271 VAL A C 1
ATOM 2263 O O . VAL A 1 271 ? 12.468 11.013 8.232 1.00 93.62 271 VAL A O 1
ATOM 2266 N N . GLU A 1 272 ? 11.394 11.770 10.060 1.00 95.69 272 GLU A N 1
ATOM 2267 C CA . GLU A 1 272 ? 11.639 10.577 10.875 1.00 95.69 272 GLU A CA 1
ATOM 2268 C C . GLU A 1 272 ? 11.028 9.329 10.228 1.00 95.69 272 GLU A C 1
ATOM 2270 O O . GLU A 1 272 ? 11.713 8.317 10.082 1.00 95.69 272 GLU A O 1
ATOM 2275 N N . LEU A 1 273 ? 9.769 9.407 9.784 1.00 95.50 273 LEU A N 1
ATOM 2276 C CA . LEU A 1 273 ? 9.097 8.292 9.124 1.00 95.50 273 LEU A CA 1
ATOM 2277 C C . LEU A 1 273 ? 9.813 7.884 7.831 1.00 95.50 273 LEU A C 1
ATOM 2279 O O . LEU A 1 273 ? 10.106 6.704 7.660 1.00 95.50 273 LEU A O 1
ATOM 2283 N N . PHE A 1 274 ? 10.135 8.827 6.939 1.00 95.69 274 PHE A N 1
ATOM 2284 C CA . PHE A 1 274 ? 10.861 8.513 5.702 1.00 95.69 274 PHE A CA 1
ATOM 2285 C C . PHE A 1 274 ? 12.241 7.918 5.969 1.00 95.69 274 PHE A C 1
ATOM 2287 O O . PHE A 1 274 ? 12.637 6.993 5.266 1.00 95.69 274 PHE A O 1
ATOM 2294 N N . THR A 1 275 ? 12.945 8.413 6.988 1.00 96.25 275 THR A N 1
ATOM 2295 C CA . THR A 1 275 ? 14.255 7.880 7.382 1.00 96.25 275 THR A CA 1
ATOM 2296 C C . THR A 1 275 ? 14.120 6.437 7.856 1.00 96.25 275 THR A C 1
ATOM 2298 O O . THR A 1 275 ? 14.809 5.569 7.337 1.00 96.25 275 THR A O 1
ATOM 2301 N N . LYS A 1 276 ? 13.165 6.146 8.748 1.00 96.38 276 LYS A N 1
ATOM 2302 C CA . LYS A 1 276 ? 12.917 4.776 9.221 1.00 96.38 276 LYS A CA 1
ATOM 2303 C C . LYS A 1 276 ? 12.507 3.834 8.091 1.00 96.38 276 LYS A C 1
ATOM 2305 O O . LYS A 1 276 ? 13.009 2.723 8.008 1.00 96.38 276 LYS A O 1
ATOM 2310 N N . LEU A 1 277 ? 11.631 4.275 7.187 1.00 97.00 277 LEU A N 1
ATOM 2311 C CA . LEU A 1 277 ? 11.236 3.477 6.020 1.00 97.00 277 LEU A CA 1
ATOM 2312 C C . LEU A 1 277 ? 12.422 3.173 5.100 1.00 97.00 277 LEU A C 1
ATOM 2314 O O . LEU A 1 277 ? 12.531 2.065 4.584 1.00 97.00 277 LEU A O 1
ATOM 2318 N N . GLN A 1 278 ? 13.311 4.145 4.904 1.00 95.88 278 GLN A N 1
ATOM 2319 C CA . GLN A 1 278 ? 14.523 3.960 4.118 1.00 95.88 278 GLN A CA 1
ATOM 2320 C C . GLN A 1 278 ? 15.515 3.013 4.814 1.00 95.88 278 GLN A C 1
ATOM 2322 O O . GLN A 1 278 ? 16.057 2.128 4.163 1.00 95.88 278 GLN A O 1
ATOM 2327 N N . GLU A 1 279 ? 15.721 3.148 6.127 1.00 95.25 279 GLU A N 1
ATOM 2328 C CA . GLU A 1 279 ? 16.557 2.239 6.931 1.00 95.25 279 GLU A CA 1
ATOM 2329 C C . GLU A 1 279 ? 16.046 0.794 6.909 1.00 95.25 279 GLU A C 1
ATOM 2331 O O . GLU A 1 279 ? 16.834 -0.143 7.008 1.00 95.25 279 GLU A O 1
ATOM 2336 N N . MET A 1 280 ? 14.736 0.616 6.752 1.00 94.69 280 MET A N 1
ATOM 2337 C CA . MET A 1 280 ? 14.101 -0.691 6.638 1.00 94.69 280 MET A CA 1
ATOM 2338 C C . MET A 1 280 ? 14.179 -1.297 5.230 1.00 94.69 280 MET A C 1
ATOM 2340 O O . MET A 1 280 ? 13.701 -2.413 5.067 1.00 94.69 280 MET A O 1
ATOM 2344 N N . GLU A 1 281 ? 14.748 -0.611 4.231 1.00 95.44 281 GLU A N 1
ATOM 2345 C CA . GLU A 1 281 ? 14.779 -1.052 2.823 1.00 95.44 281 GLU A CA 1
ATOM 2346 C C . GLU A 1 281 ? 13.368 -1.182 2.205 1.00 95.44 281 GLU A C 1
ATOM 2348 O O . GLU A 1 281 ? 13.049 -2.112 1.454 1.00 95.44 281 GLU A O 1
ATOM 2353 N N . PHE A 1 282 ? 12.466 -0.253 2.550 1.00 96.69 282 PHE A N 1
ATOM 2354 C CA . PHE A 1 282 ? 11.064 -0.313 2.129 1.00 96.69 282 PHE A CA 1
ATOM 2355 C C . PHE A 1 282 ? 10.884 -0.256 0.602 1.00 96.69 282 PHE A C 1
ATOM 2357 O O . PHE A 1 282 ? 10.093 -1.020 0.043 1.00 96.69 282 PHE A O 1
ATOM 2364 N N . ILE A 1 283 ? 11.609 0.631 -0.090 1.00 96.31 283 ILE A N 1
ATOM 2365 C CA . ILE A 1 283 ? 11.507 0.769 -1.553 1.00 96.31 283 ILE A CA 1
ATOM 2366 C C . ILE A 1 283 ? 12.078 -0.462 -2.248 1.00 96.31 283 ILE A C 1
ATOM 2368 O O . ILE A 1 283 ? 11.479 -0.976 -3.189 1.00 96.31 283 ILE A O 1
ATOM 2372 N N . GLU A 1 284 ? 13.207 -0.961 -1.769 1.00 95.25 284 GLU A N 1
ATOM 2373 C CA . GLU A 1 284 ? 13.859 -2.163 -2.259 1.00 95.25 284 GLU A CA 1
ATOM 2374 C C . GLU A 1 284 ? 12.929 -3.366 -2.102 1.00 95.25 284 GLU A C 1
ATOM 2376 O O . GLU A 1 284 ? 12.724 -4.108 -3.062 1.00 95.25 284 GLU A O 1
ATOM 2381 N N . THR A 1 285 ? 12.264 -3.497 -0.951 1.00 95.88 285 THR A N 1
ATOM 2382 C CA . THR A 1 285 ? 11.250 -4.533 -0.723 1.00 95.88 285 THR A CA 1
ATOM 2383 C C . THR A 1 285 ? 10.127 -4.448 -1.761 1.00 95.88 285 THR A C 1
ATOM 2385 O O . THR A 1 285 ? 9.817 -5.449 -2.408 1.00 95.88 285 THR A O 1
ATOM 2388 N N . LEU A 1 286 ? 9.565 -3.261 -2.016 1.00 97.12 286 LEU A N 1
ATOM 2389 C CA . LEU A 1 286 ? 8.541 -3.082 -3.056 1.00 97.12 286 LEU A CA 1
ATOM 2390 C C . LEU A 1 286 ? 9.060 -3.434 -4.459 1.00 97.12 286 LEU A C 1
ATOM 2392 O O . LEU A 1 286 ? 8.343 -4.056 -5.241 1.00 97.12 286 LEU A O 1
ATOM 2396 N N . LEU A 1 287 ? 10.308 -3.090 -4.786 1.00 95.56 287 LEU A N 1
ATOM 2397 C CA . LEU A 1 287 ? 10.922 -3.464 -6.062 1.00 95.56 287 LEU A CA 1
ATOM 2398 C C . LEU A 1 287 ? 11.094 -4.986 -6.181 1.00 95.56 287 LEU A C 1
ATOM 2400 O O . LEU A 1 287 ? 10.816 -5.541 -7.242 1.00 95.56 287 LEU A O 1
ATOM 2404 N N . THR A 1 288 ? 11.465 -5.689 -5.104 1.00 94.50 288 THR A N 1
ATOM 2405 C CA . THR A 1 288 ? 11.545 -7.163 -5.116 1.00 94.50 288 THR A CA 1
ATOM 2406 C C . THR A 1 288 ? 10.180 -7.827 -5.294 1.00 94.50 288 THR A C 1
ATOM 2408 O O . THR A 1 288 ? 10.086 -8.855 -5.965 1.00 94.50 288 THR A O 1
ATOM 2411 N N . MET A 1 289 ? 9.101 -7.220 -4.784 1.00 95.81 289 MET A N 1
ATOM 2412 C CA . MET A 1 289 ? 7.735 -7.719 -4.988 1.00 95.81 289 MET A CA 1
ATOM 2413 C C . MET A 1 289 ? 7.309 -7.704 -6.466 1.00 95.81 289 MET A C 1
ATOM 2415 O O . MET A 1 289 ? 6.403 -8.445 -6.840 1.00 95.81 289 MET A O 1
ATOM 2419 N N . LEU A 1 290 ? 7.969 -6.922 -7.332 1.00 95.62 290 LEU A N 1
ATOM 2420 C CA . LEU A 1 290 ? 7.735 -6.955 -8.782 1.00 95.62 290 LEU A CA 1
ATOM 2421 C C . LEU A 1 290 ? 8.274 -8.233 -9.454 1.00 95.62 290 LEU A C 1
ATOM 2423 O O . LEU A 1 290 ? 7.883 -8.526 -10.582 1.00 95.62 290 LEU A O 1
ATOM 2427 N N . ASP A 1 291 ? 9.139 -9.006 -8.782 1.00 93.88 291 ASP A N 1
ATOM 2428 C CA . ASP A 1 291 ? 9.657 -10.292 -9.281 1.00 93.88 291 ASP A CA 1
ATOM 2429 C C . ASP A 1 291 ? 8.778 -11.497 -8.886 1.00 93.88 291 ASP A C 1
ATOM 2431 O O . ASP A 1 291 ? 9.111 -12.644 -9.195 1.00 93.88 291 ASP A O 1
ATOM 2435 N N . MET A 1 292 ? 7.639 -11.263 -8.221 1.00 92.69 292 MET A N 1
ATOM 2436 C CA . MET A 1 292 ? 6.706 -12.314 -7.798 1.00 92.69 292 MET A CA 1
ATOM 2437 C C . MET A 1 292 ? 5.920 -12.898 -8.979 1.00 92.69 292 MET A C 1
ATOM 2439 O O . MET A 1 292 ? 4.805 -12.479 -9.294 1.00 92.69 292 MET A O 1
ATOM 2443 N N . LYS A 1 293 ? 6.489 -13.932 -9.603 1.00 90.12 293 LYS A N 1
ATOM 2444 C CA . LYS A 1 293 ? 5.913 -14.602 -10.782 1.00 90.12 293 LYS A CA 1
ATOM 2445 C C . LYS A 1 293 ? 4.563 -15.264 -10.518 1.00 90.12 293 LYS A C 1
ATOM 2447 O O . LYS A 1 293 ? 3.704 -15.251 -11.399 1.00 90.12 293 LYS A O 1
ATOM 2452 N N . ASP A 1 294 ? 4.383 -15.816 -9.322 1.00 91.31 294 ASP A N 1
ATOM 2453 C CA . ASP A 1 294 ? 3.205 -16.616 -8.972 1.00 91.31 294 ASP A CA 1
ATOM 2454 C C . ASP A 1 294 ? 1.965 -15.749 -8.703 1.00 91.31 294 ASP A C 1
ATOM 2456 O O . ASP A 1 294 ? 0.835 -16.226 -8.791 1.00 91.31 294 ASP A O 1
ATOM 2460 N N . PHE A 1 295 ? 2.154 -14.445 -8.459 1.00 93.88 295 PHE A N 1
ATOM 2461 C CA . PHE A 1 295 ? 1.081 -13.536 -8.060 1.00 93.88 295 PHE A CA 1
ATOM 2462 C C . PHE A 1 295 ? 1.027 -12.263 -8.924 1.00 93.88 295 PHE A C 1
ATOM 2464 O O . PHE A 1 295 ? 1.320 -11.168 -8.439 1.00 93.88 295 PHE A O 1
ATOM 2471 N N . PRO A 1 296 ? 0.572 -12.342 -10.195 1.00 93.50 296 PRO A N 1
ATOM 2472 C CA . PRO A 1 296 ? 0.481 -11.175 -11.081 1.00 93.50 296 PRO A CA 1
ATOM 2473 C C . PRO A 1 296 ? -0.365 -10.022 -10.522 1.00 93.50 296 PRO A C 1
ATOM 2475 O O . PRO A 1 296 ? -0.081 -8.861 -10.805 1.00 93.50 296 PRO A O 1
ATOM 2478 N N . VAL A 1 297 ? -1.384 -10.338 -9.713 1.00 95.00 297 VAL A N 1
ATOM 2479 C CA . VAL A 1 297 ? -2.230 -9.346 -9.027 1.00 95.00 297 VAL A CA 1
ATOM 2480 C C . VAL A 1 297 ? -1.411 -8.509 -8.042 1.00 95.00 297 VAL A C 1
ATOM 2482 O O . VAL A 1 297 ? -1.587 -7.296 -7.981 1.00 95.00 297 VAL A O 1
ATOM 2485 N N . ILE A 1 298 ? -0.480 -9.135 -7.314 1.00 96.25 298 ILE A N 1
ATOM 2486 C CA . ILE A 1 298 ? 0.422 -8.436 -6.391 1.00 96.25 298 ILE A CA 1
ATOM 2487 C C . ILE A 1 298 ? 1.382 -7.556 -7.180 1.00 96.25 298 ILE A C 1
ATOM 2489 O O . ILE A 1 298 ? 1.541 -6.396 -6.834 1.00 96.25 298 ILE A O 1
ATOM 2493 N N . VAL A 1 299 ? 1.960 -8.054 -8.276 1.00 95.94 299 VAL A N 1
ATOM 2494 C CA . VAL A 1 299 ? 2.856 -7.254 -9.130 1.00 95.94 299 VAL A CA 1
ATOM 2495 C C . VAL A 1 299 ? 2.157 -5.999 -9.652 1.00 95.94 299 VAL A C 1
ATOM 2497 O O . VAL A 1 299 ? 2.717 -4.904 -9.576 1.00 95.94 299 VAL A O 1
ATOM 2500 N N . GLN A 1 300 ? 0.918 -6.135 -10.134 1.00 96.12 300 GLN A N 1
ATOM 2501 C CA . GLN A 1 300 ? 0.131 -4.992 -10.585 1.00 96.12 300 GLN A CA 1
ATOM 2502 C C . GLN A 1 300 ? -0.141 -4.011 -9.435 1.00 96.12 300 GLN A C 1
ATOM 2504 O O . GLN A 1 300 ? 0.189 -2.833 -9.562 1.00 96.12 300 GLN A O 1
ATOM 2509 N N . ALA A 1 301 ? -0.659 -4.491 -8.304 1.00 97.25 301 ALA A N 1
ATOM 2510 C CA . ALA A 1 301 ? -0.976 -3.647 -7.155 1.00 97.25 301 ALA A CA 1
ATOM 2511 C C . ALA A 1 301 ? 0.260 -2.940 -6.572 1.00 97.25 301 ALA A C 1
ATOM 2513 O O . ALA A 1 301 ? 0.205 -1.754 -6.257 1.00 97.25 301 ALA A O 1
ATOM 2514 N N . THR A 1 302 ? 1.400 -3.629 -6.495 1.00 98.06 302 THR A N 1
ATOM 2515 C CA . THR A 1 302 ? 2.690 -3.050 -6.098 1.00 98.06 302 THR A CA 1
ATOM 2516 C C . THR A 1 302 ? 3.116 -1.944 -7.055 1.00 98.06 302 THR A C 1
ATOM 2518 O O . THR A 1 302 ? 3.550 -0.884 -6.607 1.00 98.06 302 THR A O 1
ATOM 2521 N N . SER A 1 303 ? 2.979 -2.155 -8.370 1.00 97.56 303 SER A N 1
ATOM 2522 C CA . SER A 1 303 ? 3.324 -1.127 -9.355 1.00 97.56 303 SER A CA 1
ATOM 2523 C C . SER A 1 303 ? 2.422 0.103 -9.247 1.00 97.56 303 SER A C 1
ATOM 2525 O O . SER A 1 303 ? 2.927 1.221 -9.239 1.00 97.56 303 SER A O 1
ATOM 2527 N N . GLU A 1 304 ? 1.111 -0.088 -9.076 1.00 97.25 304 GLU A N 1
ATOM 2528 C CA . GLU A 1 304 ? 0.143 0.997 -8.887 1.00 97.25 304 GLU A CA 1
ATOM 2529 C C . GLU A 1 304 ? 0.418 1.763 -7.587 1.00 97.25 304 GLU A C 1
ATOM 2531 O O . GLU A 1 304 ? 0.427 2.995 -7.580 1.00 97.25 304 GLU A O 1
ATOM 2536 N N . PHE A 1 305 ? 0.734 1.048 -6.505 1.00 98.06 305 PHE A N 1
ATOM 2537 C CA . PHE A 1 305 ? 1.111 1.645 -5.230 1.00 98.06 305 PHE A CA 1
ATOM 2538 C C . PHE A 1 305 ? 2.405 2.462 -5.333 1.00 98.06 305 PHE A C 1
ATOM 2540 O O . PHE A 1 305 ? 2.435 3.607 -4.885 1.00 98.06 305 PHE A O 1
ATOM 2547 N N . LEU A 1 306 ? 3.452 1.933 -5.977 1.00 97.25 306 LEU A N 1
ATOM 2548 C CA . LEU A 1 306 ? 4.694 2.672 -6.224 1.00 97.25 306 LEU A CA 1
ATOM 2549 C C . LEU A 1 306 ? 4.456 3.913 -7.094 1.00 97.25 306 LEU A C 1
ATOM 2551 O O . LEU A 1 306 ? 4.990 4.975 -6.788 1.00 97.25 306 LEU A O 1
ATOM 2555 N N . ILE A 1 307 ? 3.628 3.819 -8.140 1.00 95.50 307 ILE A N 1
ATOM 2556 C CA . ILE A 1 307 ? 3.240 4.976 -8.962 1.00 95.50 307 ILE A CA 1
ATOM 2557 C C . ILE A 1 307 ? 2.561 6.038 -8.093 1.00 95.50 307 ILE A C 1
ATOM 2559 O O . ILE A 1 307 ? 2.927 7.209 -8.164 1.00 95.50 307 ILE A O 1
ATOM 2563 N N . GLN A 1 308 ? 1.628 5.646 -7.226 1.00 95.50 308 GLN A N 1
ATOM 2564 C CA . GLN A 1 308 ? 0.963 6.582 -6.323 1.00 95.50 308 GLN A CA 1
ATOM 2565 C C . GLN A 1 308 ? 1.941 7.202 -5.315 1.00 95.50 308 GLN A C 1
ATOM 2567 O O . GLN A 1 308 ? 1.876 8.400 -5.047 1.00 95.50 308 GLN A O 1
ATOM 2572 N N . MET A 1 309 ? 2.894 6.424 -4.795 1.00 95.19 309 MET A N 1
ATOM 2573 C CA . MET A 1 309 ? 3.960 6.950 -3.943 1.00 95.19 309 MET A CA 1
ATOM 2574 C C . MET A 1 309 ? 4.843 7.961 -4.671 1.00 95.19 309 MET A C 1
ATOM 2576 O O . MET A 1 309 ? 5.251 8.953 -4.076 1.00 95.19 309 MET A O 1
ATOM 2580 N N . ILE A 1 310 ? 5.150 7.723 -5.945 1.00 92.44 310 ILE A N 1
ATOM 2581 C CA . ILE A 1 310 ? 5.909 8.652 -6.784 1.00 92.44 310 ILE A CA 1
ATOM 2582 C C . ILE A 1 310 ? 5.110 9.950 -6.968 1.00 92.44 310 ILE A C 1
ATOM 2584 O O . ILE A 1 310 ? 5.642 11.051 -6.821 1.00 92.44 310 ILE A O 1
ATOM 2588 N N . GLU A 1 311 ? 3.814 9.843 -7.252 1.00 90.69 311 GLU A N 1
ATOM 2589 C CA . GLU A 1 311 ? 2.946 11.004 -7.433 1.00 90.69 311 GLU A CA 1
ATOM 2590 C C . GLU A 1 311 ? 2.811 11.841 -6.159 1.00 90.69 311 GLU A C 1
ATOM 2592 O O . GLU A 1 311 ? 2.982 13.059 -6.215 1.00 90.69 311 GLU A O 1
ATOM 2597 N N . GLU A 1 312 ? 2.560 11.221 -5.008 1.00 90.75 312 GLU A N 1
ATOM 2598 C CA . GLU A 1 312 ? 2.479 11.938 -3.732 1.00 90.75 312 GLU A CA 1
ATOM 2599 C C . GLU A 1 312 ? 3.854 12.430 -3.263 1.00 90.75 312 GLU A C 1
ATOM 2601 O O . GLU A 1 312 ? 3.999 13.575 -2.835 1.00 90.75 312 GLU A O 1
ATOM 2606 N N . GLY A 1 313 ? 4.906 11.636 -3.461 1.00 90.06 313 GLY A N 1
ATOM 2607 C CA . GLY A 1 313 ? 6.286 12.024 -3.181 1.00 90.06 313 GLY A CA 1
ATOM 2608 C C . GLY A 1 313 ? 6.727 13.265 -3.950 1.00 90.06 313 GLY A C 1
ATOM 2609 O O . GLY A 1 313 ? 7.413 14.111 -3.381 1.00 90.06 313 GLY A O 1
ATOM 2610 N N . SER A 1 314 ? 6.272 13.446 -5.192 1.00 86.19 314 SER A N 1
ATOM 2611 C CA . SER A 1 314 ? 6.568 14.651 -5.982 1.00 86.19 314 SER A CA 1
ATOM 2612 C C . SER A 1 314 ? 5.992 15.944 -5.379 1.00 86.19 314 SER A C 1
ATOM 2614 O O . SER A 1 314 ? 6.513 17.031 -5.629 1.00 86.19 314 SER A O 1
ATOM 2616 N N . LYS A 1 315 ? 4.941 15.831 -4.555 1.00 85.88 315 LYS A N 1
ATOM 2617 C CA . LYS A 1 315 ? 4.248 16.955 -3.905 1.00 85.88 315 LYS A CA 1
ATOM 2618 C C . LYS A 1 315 ? 4.747 17.192 -2.477 1.00 85.88 315 LYS A C 1
ATOM 2620 O O . LYS A 1 315 ? 4.563 18.283 -1.935 1.00 85.88 315 LYS A O 1
ATOM 2625 N N . THR A 1 316 ? 5.383 16.190 -1.873 1.00 86.94 316 THR A N 1
ATOM 2626 C CA . THR A 1 316 ? 5.751 16.184 -0.456 1.00 86.94 316 THR A CA 1
ATOM 2627 C C . THR A 1 316 ? 7.220 16.540 -0.235 1.00 86.94 316 THR A C 1
ATOM 2629 O O . THR A 1 316 ? 8.127 16.030 -0.891 1.00 86.94 316 THR A O 1
ATOM 2632 N N . LYS A 1 317 ? 7.481 17.427 0.732 1.00 85.69 317 LYS A N 1
ATOM 2633 C CA . LYS A 1 317 ? 8.846 17.831 1.102 1.00 85.69 317 LYS A CA 1
ATOM 2634 C C . LYS A 1 317 ? 9.615 16.650 1.695 1.00 85.69 317 LYS A C 1
ATOM 2636 O O . LYS A 1 317 ? 9.044 15.808 2.370 1.00 85.69 317 LYS A O 1
ATOM 2641 N N . ASN A 1 318 ? 10.928 16.614 1.472 1.00 87.81 318 ASN A N 1
ATOM 2642 C CA . ASN A 1 318 ? 11.834 15.576 1.989 1.00 87.81 318 ASN A CA 1
ATOM 2643 C C . ASN A 1 318 ? 11.531 14.138 1.522 1.00 87.81 318 ASN A C 1
ATOM 2645 O O . ASN A 1 318 ? 12.223 13.214 1.943 1.00 87.81 318 ASN A O 1
ATOM 2649 N N . SER A 1 319 ? 10.579 13.936 0.604 1.00 89.69 319 SER A N 1
ATOM 2650 C CA . SER A 1 319 ? 10.272 12.626 0.012 1.00 89.69 319 SER A CA 1
ATOM 2651 C C . SER A 1 319 ? 11.480 11.983 -0.671 1.00 89.69 319 SER A C 1
ATOM 2653 O O . SER A 1 319 ? 11.557 10.766 -0.772 1.00 89.69 319 SER A O 1
ATOM 2655 N N . SER A 1 320 ? 12.475 12.777 -1.077 1.00 89.06 320 SER A N 1
ATOM 2656 C CA . SER A 1 320 ? 13.751 12.285 -1.599 1.00 89.06 320 SER A CA 1
ATOM 2657 C C . SER A 1 320 ? 14.483 11.332 -0.652 1.00 89.06 320 SER A C 1
ATOM 2659 O O . SER A 1 320 ? 15.272 10.531 -1.131 1.00 89.06 320 SER A O 1
ATOM 2661 N N . ILE A 1 321 ? 14.242 11.408 0.665 1.00 93.62 321 ILE A N 1
ATOM 2662 C CA . ILE A 1 321 ? 14.790 10.448 1.638 1.00 93.62 321 ILE A CA 1
ATOM 2663 C C . ILE A 1 321 ? 14.263 9.045 1.330 1.00 93.62 321 ILE A C 1
ATOM 2665 O O . ILE A 1 321 ? 15.039 8.103 1.231 1.00 93.62 321 ILE A O 1
ATOM 2669 N N . LEU A 1 322 ? 12.955 8.928 1.091 1.00 92.25 322 LEU A N 1
ATOM 2670 C CA . LEU A 1 322 ? 12.298 7.660 0.795 1.00 92.25 322 LEU A CA 1
ATOM 2671 C C . LEU A 1 322 ? 12.829 7.028 -0.498 1.00 92.25 322 LEU A C 1
ATOM 2673 O O . LEU A 1 322 ? 13.036 5.825 -0.553 1.00 92.25 322 LEU A O 1
ATOM 2677 N N . PHE A 1 323 ? 13.101 7.844 -1.521 1.00 91.94 323 PHE A N 1
ATOM 2678 C CA . PHE A 1 323 ? 13.610 7.392 -2.824 1.00 91.94 323 PHE A CA 1
ATOM 2679 C C . PHE A 1 323 ? 15.142 7.432 -2.946 1.00 91.94 323 PHE A C 1
ATOM 2681 O O . PHE A 1 323 ? 15.681 7.217 -4.036 1.00 91.94 323 PHE A O 1
ATOM 2688 N N . ALA A 1 324 ? 15.854 7.682 -1.842 1.00 92.69 324 ALA A N 1
ATOM 2689 C CA . ALA A 1 324 ? 17.311 7.704 -1.816 1.00 92.69 324 ALA A CA 1
ATOM 2690 C C . ALA A 1 324 ? 17.954 6.409 -2.351 1.00 92.69 324 ALA A C 1
ATOM 2692 O O . ALA A 1 324 ? 18.949 6.537 -3.065 1.00 92.69 324 ALA A O 1
ATOM 2693 N N . PRO A 1 325 ? 17.406 5.196 -2.116 1.00 92.06 325 PRO A N 1
ATOM 2694 C CA . PRO A 1 325 ? 17.963 3.972 -2.690 1.00 92.06 325 PRO A CA 1
ATOM 2695 C C . PRO A 1 325 ? 18.095 4.016 -4.213 1.00 92.06 325 PRO A C 1
ATOM 2697 O O . PRO A 1 325 ? 19.150 3.704 -4.754 1.00 92.06 325 PRO A O 1
ATOM 2700 N N . ILE A 1 326 ? 17.070 4.515 -4.908 1.00 91.44 326 ILE A N 1
ATOM 2701 C CA . ILE A 1 326 ? 17.072 4.634 -6.373 1.00 91.44 326 ILE A CA 1
ATOM 2702 C C . ILE A 1 326 ? 18.055 5.716 -6.829 1.00 91.44 326 ILE A C 1
ATOM 2704 O O . ILE A 1 326 ? 18.719 5.572 -7.852 1.00 91.44 326 ILE A O 1
ATOM 2708 N N . GLN A 1 327 ? 18.165 6.809 -6.073 1.00 90.06 327 GLN A N 1
ATOM 2709 C CA . GLN A 1 327 ? 19.093 7.893 -6.385 1.00 90.06 327 GLN A CA 1
ATOM 2710 C C . GLN A 1 327 ? 20.558 7.462 -6.228 1.00 90.06 327 GLN A C 1
ATOM 2712 O O . GLN A 1 327 ? 21.403 7.864 -7.032 1.00 90.06 327 GLN A O 1
ATOM 2717 N N . LEU A 1 328 ? 20.864 6.717 -5.164 1.00 90.88 328 LEU A N 1
ATOM 2718 C CA . LEU A 1 328 ? 22.220 6.321 -4.788 1.00 90.88 328 LEU A CA 1
ATOM 2719 C C . LEU A 1 328 ? 22.692 5.090 -5.560 1.00 90.88 328 LEU A C 1
ATOM 2721 O O . LEU A 1 328 ? 23.852 5.041 -5.964 1.00 90.88 328 LEU A O 1
ATOM 2725 N N . ASP A 1 329 ? 21.795 4.132 -5.784 1.00 92.38 329 ASP A N 1
ATOM 2726 C CA . ASP A 1 329 ? 22.057 2.923 -6.551 1.00 92.38 329 ASP A CA 1
ATOM 2727 C C . ASP A 1 329 ? 20.884 2.601 -7.495 1.00 92.38 329 ASP A C 1
ATOM 2729 O O . ASP A 1 329 ? 20.023 1.769 -7.190 1.00 92.38 329 ASP A O 1
ATOM 2733 N N . PRO A 1 330 ? 20.855 3.211 -8.694 1.00 90.50 330 PRO A N 1
ATOM 2734 C CA . PRO A 1 330 ? 19.842 2.915 -9.705 1.00 90.50 330 PRO A CA 1
ATOM 2735 C C . PRO A 1 330 ? 19.784 1.444 -10.136 1.00 90.50 330 PRO A C 1
ATOM 2737 O O . PRO A 1 330 ? 18.807 1.039 -10.765 1.00 90.50 330 PRO A O 1
ATOM 2740 N N . SER A 1 331 ? 20.795 0.624 -9.811 1.00 90.19 331 SER A N 1
ATOM 2741 C CA . SER A 1 331 ? 20.791 -0.801 -10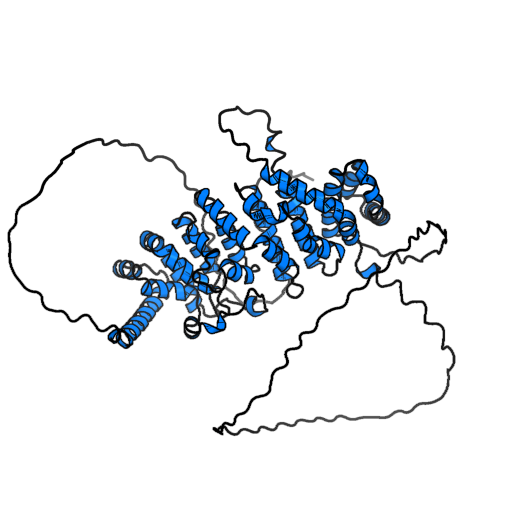.151 1.00 90.19 331 SER A CA 1
ATOM 2742 C C . SER A 1 331 ? 19.692 -1.590 -9.429 1.00 90.19 331 SER A C 1
ATOM 2744 O O . SER A 1 331 ? 19.303 -2.658 -9.912 1.00 90.19 331 SER A O 1
ATOM 2746 N N . CYS A 1 332 ? 19.092 -1.040 -8.363 1.00 88.69 332 CYS A N 1
ATOM 2747 C CA . CYS A 1 332 ? 17.869 -1.586 -7.766 1.00 88.69 332 CYS A CA 1
ATOM 2748 C C . CYS A 1 332 ? 16.693 -1.651 -8.766 1.00 88.69 332 CYS A C 1
ATOM 2750 O O . CYS A 1 332 ? 15.805 -2.490 -8.624 1.00 88.69 332 CYS A O 1
ATOM 2752 N N . LEU A 1 333 ? 16.715 -0.848 -9.839 1.00 91.94 333 LEU A N 1
ATOM 2753 C CA . LEU A 1 333 ? 15.732 -0.891 -10.929 1.00 91.94 333 LEU A CA 1
ATOM 2754 C C . LEU A 1 333 ? 16.002 -1.999 -11.957 1.00 91.94 333 LEU A C 1
ATOM 2756 O O . LEU A 1 333 ? 15.221 -2.164 -12.896 1.00 91.94 333 LEU A O 1
ATOM 2760 N N . SER A 1 334 ? 17.070 -2.784 -11.800 1.00 94.19 334 SER A N 1
ATOM 2761 C CA . SER A 1 334 ? 17.406 -3.888 -12.711 1.00 94.19 334 SER A CA 1
ATOM 2762 C C . SER A 1 334 ? 16.271 -4.898 -12.865 1.00 94.19 334 SER A C 1
ATOM 2764 O O . SER A 1 334 ? 16.073 -5.426 -13.958 1.00 94.19 334 SER A O 1
ATOM 2766 N N . VAL A 1 335 ? 15.471 -5.115 -11.815 1.00 93.88 335 VAL A N 1
ATOM 2767 C CA . VAL A 1 335 ? 14.269 -5.960 -11.870 1.00 93.88 335 VAL A CA 1
ATOM 2768 C C . VAL A 1 335 ? 13.253 -5.437 -12.893 1.00 93.88 335 VAL A C 1
ATOM 2770 O O . VAL A 1 335 ? 12.726 -6.213 -13.688 1.00 93.88 335 VAL A O 1
ATOM 2773 N N . ILE A 1 336 ? 13.048 -4.118 -12.952 1.00 94.94 336 ILE A N 1
ATOM 2774 C CA . ILE A 1 336 ? 12.139 -3.462 -13.900 1.00 94.94 336 ILE A CA 1
ATOM 2775 C C . ILE A 1 336 ? 12.668 -3.648 -15.323 1.00 94.94 336 ILE A C 1
ATOM 2777 O O . ILE A 1 336 ? 11.934 -4.099 -16.200 1.00 94.94 336 ILE A O 1
ATOM 2781 N N . ILE A 1 337 ? 13.952 -3.347 -15.548 1.00 95.94 337 ILE A N 1
ATOM 2782 C CA . ILE A 1 337 ? 14.586 -3.465 -16.870 1.00 95.94 337 ILE A CA 1
ATOM 2783 C C . ILE A 1 337 ? 14.543 -4.909 -17.372 1.00 95.94 337 ILE A C 1
ATOM 2785 O O . ILE A 1 337 ? 14.156 -5.145 -18.515 1.00 95.94 337 ILE A O 1
ATOM 2789 N N . LYS A 1 338 ? 14.851 -5.876 -16.506 1.00 95.19 338 LYS A N 1
ATOM 2790 C CA . LYS A 1 338 ? 14.797 -7.307 -16.813 1.00 95.19 338 LYS A CA 1
ATOM 2791 C C . LYS A 1 338 ? 13.396 -7.753 -17.233 1.00 95.19 338 LYS A C 1
ATOM 2793 O O . LYS A 1 338 ? 13.251 -8.430 -18.245 1.00 95.19 338 LYS A O 1
ATOM 2798 N N . HIS A 1 339 ? 12.348 -7.375 -16.498 1.00 94.19 339 HIS A N 1
ATOM 2799 C CA . HIS A 1 339 ? 10.974 -7.745 -16.873 1.00 94.19 339 HIS A CA 1
ATOM 2800 C C . HIS A 1 339 ? 10.515 -7.067 -18.166 1.00 94.19 339 HIS A C 1
ATOM 2802 O O . HIS A 1 339 ? 9.758 -7.664 -18.938 1.00 94.19 339 HIS A O 1
ATOM 2808 N N . ILE A 1 340 ? 10.999 -5.851 -18.440 1.00 95.19 340 ILE A N 1
ATOM 2809 C CA . ILE A 1 340 ? 10.768 -5.165 -19.715 1.00 95.19 340 ILE A CA 1
ATOM 2810 C C . ILE A 1 340 ? 11.440 -5.917 -20.867 1.00 95.19 340 ILE A C 1
ATOM 2812 O O . ILE A 1 340 ? 10.771 -6.175 -21.873 1.00 95.19 340 ILE A O 1
ATOM 2816 N N . SER A 1 341 ? 12.721 -6.265 -20.719 1.00 93.94 341 SER A N 1
ATOM 2817 C CA . SER A 1 341 ? 13.546 -6.864 -21.771 1.00 93.94 341 SER A CA 1
ATOM 2818 C C . SER A 1 341 ? 13.167 -8.313 -22.065 1.00 93.94 341 SER A C 1
ATOM 2820 O O . SER A 1 341 ? 13.033 -8.682 -23.229 1.00 93.94 341 SER A O 1
ATOM 2822 N N . GLU A 1 342 ? 12.919 -9.121 -21.028 1.00 91.38 342 GLU A N 1
ATOM 2823 C CA . GLU A 1 342 ? 12.546 -10.530 -21.176 1.00 91.38 342 GLU A CA 1
ATOM 2824 C C . GLU A 1 342 ? 11.158 -10.701 -21.810 1.00 91.38 342 GLU A C 1
ATOM 2826 O O . GLU A 1 342 ? 10.925 -11.688 -22.507 1.00 91.38 342 GLU A O 1
ATOM 2831 N N . ASN A 1 343 ? 10.223 -9.773 -21.555 1.00 86.62 343 ASN A N 1
ATOM 2832 C CA . ASN A 1 343 ? 8.866 -9.776 -22.118 1.00 86.62 343 ASN A CA 1
ATOM 2833 C C . ASN A 1 343 ? 8.141 -11.144 -22.001 1.00 86.62 343 ASN A C 1
ATOM 2835 O O . ASN A 1 343 ? 7.390 -11.564 -22.885 1.00 86.62 343 ASN A O 1
ATOM 2839 N N . LYS A 1 344 ? 8.382 -11.878 -20.904 1.00 89.44 344 LYS A N 1
ATOM 2840 C CA . LYS A 1 344 ? 7.790 -13.210 -20.665 1.00 89.44 344 LYS A CA 1
ATOM 2841 C C . LYS A 1 344 ? 6.352 -13.134 -20.156 1.00 89.44 344 LYS A C 1
ATOM 2843 O O . LYS A 1 344 ? 5.536 -13.992 -20.480 1.00 89.44 344 LYS A O 1
ATOM 2848 N N . SER A 1 345 ? 6.042 -12.105 -19.367 1.00 90.69 345 SER A N 1
ATOM 2849 C CA . SER A 1 345 ? 4.720 -11.865 -18.785 1.00 90.69 345 SER A CA 1
ATOM 2850 C C . SER A 1 345 ? 4.221 -10.478 -19.192 1.00 90.69 345 SER A C 1
ATOM 2852 O O . SER A 1 345 ? 4.770 -9.480 -18.721 1.00 90.69 345 SER A O 1
ATOM 2854 N N . PRO A 1 346 ? 3.171 -10.377 -20.032 1.00 89.94 346 PRO A N 1
ATOM 2855 C CA . PRO A 1 346 ? 2.628 -9.088 -20.457 1.00 89.94 346 PRO A CA 1
ATOM 2856 C C . PRO A 1 346 ? 2.186 -8.201 -19.289 1.00 89.94 346 PRO A C 1
ATOM 2858 O O . PRO A 1 346 ? 2.319 -6.983 -19.372 1.00 89.94 346 PRO A O 1
ATOM 2861 N N . VAL A 1 347 ? 1.694 -8.808 -18.202 1.00 90.69 347 VAL A N 1
ATOM 2862 C CA . VAL A 1 347 ? 1.261 -8.096 -16.989 1.00 90.69 347 VAL A CA 1
ATOM 2863 C C . VAL A 1 347 ? 2.457 -7.463 -16.282 1.00 90.69 347 VAL A C 1
ATOM 2865 O O . VAL A 1 347 ? 2.427 -6.272 -15.990 1.00 90.69 347 VAL A O 1
ATOM 2868 N N . HIS A 1 348 ? 3.537 -8.225 -16.069 1.00 93.62 348 HIS A N 1
ATOM 2869 C CA . HIS A 1 348 ? 4.749 -7.693 -15.436 1.00 93.62 348 HIS A CA 1
ATOM 2870 C C . HIS A 1 348 ? 5.405 -6.629 -16.315 1.00 93.62 348 HIS A C 1
ATOM 2872 O O . HIS A 1 348 ? 5.780 -5.567 -15.824 1.00 93.62 348 HIS A O 1
ATOM 2878 N N . GLN A 1 349 ? 5.492 -6.886 -17.626 1.00 93.75 349 GLN A N 1
ATOM 2879 C CA . GLN A 1 349 ? 6.059 -5.936 -18.576 1.00 93.75 349 GLN A CA 1
ATOM 2880 C C . GLN A 1 349 ? 5.289 -4.611 -18.540 1.00 93.75 349 GLN A C 1
ATOM 2882 O O . GLN A 1 349 ? 5.890 -3.543 -18.465 1.00 93.75 349 GLN A O 1
ATOM 2887 N N . GLN A 1 350 ? 3.954 -4.674 -18.553 1.00 94.38 350 GLN A N 1
ATOM 2888 C CA . GLN A 1 350 ? 3.099 -3.495 -18.472 1.00 94.38 350 GLN A CA 1
ATOM 2889 C C . GLN A 1 350 ? 3.307 -2.717 -17.172 1.00 94.38 350 GLN A C 1
ATOM 2891 O O . GLN A 1 350 ? 3.521 -1.508 -17.233 1.00 94.38 350 GLN A O 1
ATOM 2896 N N . ALA A 1 351 ? 3.266 -3.406 -16.031 1.00 95.44 351 ALA A N 1
ATOM 2897 C CA . ALA A 1 351 ? 3.480 -2.820 -14.711 1.00 95.44 351 ALA A CA 1
ATOM 2898 C C . ALA A 1 351 ? 4.835 -2.094 -14.633 1.00 95.44 351 ALA A C 1
ATOM 2900 O O . ALA A 1 351 ? 4.908 -0.931 -14.238 1.00 95.44 351 ALA A O 1
ATOM 2901 N N . CYS A 1 352 ? 5.901 -2.738 -15.116 1.00 96.50 352 CYS A N 1
ATOM 2902 C CA . CYS A 1 352 ? 7.251 -2.177 -15.147 1.00 96.50 352 CYS A CA 1
ATOM 2903 C C . CYS A 1 352 ? 7.368 -0.960 -16.081 1.00 96.50 352 CYS A C 1
ATOM 2905 O O . CYS A 1 352 ? 7.980 0.041 -15.710 1.00 96.50 352 CYS A O 1
ATOM 2907 N N . ILE A 1 353 ? 6.752 -1.003 -17.270 1.00 95.75 353 ILE A N 1
ATOM 2908 C CA . ILE A 1 353 ? 6.727 0.137 -18.205 1.00 95.75 353 ILE A CA 1
ATOM 2909 C C . ILE A 1 353 ? 5.984 1.326 -17.588 1.00 95.75 353 ILE A C 1
ATOM 2911 O O . ILE A 1 353 ? 6.463 2.454 -17.670 1.00 95.75 353 ILE A O 1
ATOM 2915 N N . GLN A 1 354 ? 4.821 1.094 -16.976 1.00 95.31 354 GLN A N 1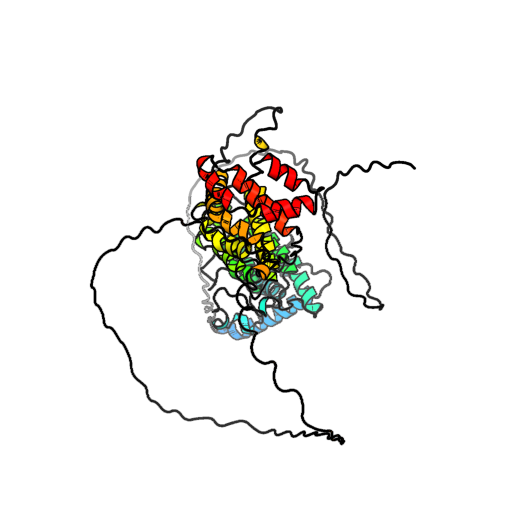
ATOM 2916 C CA . GLN A 1 354 ? 4.032 2.155 -16.345 1.00 95.31 354 GLN A CA 1
ATOM 2917 C C . GLN A 1 354 ? 4.773 2.784 -15.165 1.00 95.31 354 GLN A C 1
ATOM 2919 O O . GLN A 1 354 ? 4.822 4.008 -15.061 1.00 95.31 354 GLN A O 1
ATOM 2924 N N . LEU A 1 355 ? 5.401 1.962 -14.324 1.00 95.31 355 LEU A N 1
ATOM 2925 C CA . LEU A 1 355 ? 6.209 2.434 -13.206 1.00 95.31 355 LEU A CA 1
ATOM 2926 C C . LEU A 1 355 ? 7.398 3.277 -13.685 1.00 95.31 355 LEU A C 1
ATOM 2928 O O . LEU A 1 355 ? 7.631 4.372 -13.172 1.00 95.31 355 LEU A O 1
ATOM 2932 N N . LEU A 1 356 ? 8.117 2.815 -14.712 1.00 94.56 356 LEU A N 1
ATOM 2933 C CA . LEU A 1 356 ? 9.250 3.556 -15.260 1.00 94.56 356 LEU A CA 1
ATOM 2934 C C . LEU A 1 356 ? 8.814 4.873 -15.921 1.00 94.56 356 LEU A C 1
ATOM 2936 O O . LEU A 1 356 ? 9.474 5.898 -15.756 1.00 94.56 356 LEU A O 1
ATOM 2940 N N . LEU A 1 357 ? 7.664 4.887 -16.601 1.00 92.56 357 LEU A N 1
ATOM 2941 C CA . LEU A 1 357 ? 7.055 6.127 -17.085 1.00 92.56 357 LEU A CA 1
ATOM 2942 C C . LEU A 1 357 ? 6.674 7.068 -15.945 1.00 92.56 357 LEU A C 1
ATOM 2944 O O . LEU A 1 357 ? 6.880 8.266 -16.082 1.00 92.56 357 LEU A O 1
ATOM 2948 N N . ALA A 1 358 ? 6.153 6.570 -14.824 1.00 92.00 358 ALA A N 1
ATOM 2949 C CA . ALA A 1 358 ? 5.825 7.422 -13.685 1.00 92.00 358 ALA A CA 1
ATOM 2950 C C . ALA A 1 358 ? 7.077 8.098 -13.110 1.00 92.00 358 ALA A C 1
ATOM 2952 O O . ALA A 1 358 ? 7.060 9.310 -12.890 1.00 92.00 358 ALA A O 1
ATOM 2953 N N . PHE A 1 359 ? 8.187 7.365 -12.972 1.00 89.25 359 PHE A N 1
ATOM 2954 C CA . PHE A 1 359 ? 9.479 7.963 -12.624 1.00 89.25 359 PHE A CA 1
ATOM 2955 C C . PHE A 1 359 ? 9.923 9.025 -13.641 1.00 89.25 359 PHE A C 1
ATOM 2957 O O . PHE A 1 359 ? 10.413 10.083 -13.257 1.00 89.25 359 PHE A O 1
ATOM 2964 N N . LEU A 1 360 ? 9.722 8.791 -14.939 1.00 87.62 360 LEU A N 1
ATOM 2965 C CA . LEU A 1 360 ? 10.121 9.746 -15.976 1.00 87.62 360 LEU A CA 1
ATOM 2966 C C . LEU A 1 360 ? 9.162 10.926 -16.163 1.00 87.62 360 LEU A C 1
ATOM 2968 O O . LEU A 1 360 ? 9.578 11.964 -16.648 1.00 87.62 360 LEU A O 1
ATOM 2972 N N . GLU A 1 361 ? 7.881 10.808 -15.842 1.00 83.75 361 GLU A N 1
ATOM 2973 C CA . GLU A 1 361 ? 6.900 11.868 -16.096 1.00 83.75 361 GLU A CA 1
ATOM 2974 C C . GLU A 1 361 ? 6.623 12.678 -14.836 1.00 83.75 361 GLU A C 1
ATOM 2976 O O . GLU A 1 361 ? 6.641 13.907 -14.858 1.00 83.75 361 GLU A O 1
ATOM 2981 N N . LYS A 1 362 ? 6.378 11.996 -13.717 1.00 75.19 362 LYS A N 1
ATOM 2982 C CA . LYS A 1 362 ? 5.886 12.631 -12.491 1.00 75.19 362 LYS A CA 1
ATOM 2983 C C . LYS A 1 362 ? 7.014 13.251 -11.678 1.00 75.19 362 LYS A C 1
ATOM 2985 O O . LYS A 1 362 ? 6.817 14.315 -11.102 1.00 75.19 362 LYS A O 1
ATOM 2990 N N . TYR A 1 363 ? 8.209 12.664 -11.715 1.00 64.19 363 TYR A N 1
ATOM 2991 C CA . TYR A 1 363 ? 9.393 13.261 -11.084 1.00 64.19 363 TYR A CA 1
ATOM 2992 C C . TYR A 1 363 ? 10.083 14.315 -11.949 1.00 64.19 363 TYR A C 1
ATOM 2994 O O . TYR A 1 363 ? 10.720 15.217 -11.412 1.00 64.19 363 TYR A O 1
ATOM 3002 N N . ILE A 1 364 ? 9.961 14.231 -13.277 1.00 53.81 364 ILE A N 1
ATOM 3003 C CA . ILE A 1 364 ? 10.693 15.120 -14.190 1.00 53.81 364 ILE A CA 1
ATOM 3004 C C . ILE A 1 364 ? 9.891 16.379 -14.537 1.00 53.81 364 ILE A C 1
ATOM 3006 O O . ILE A 1 364 ? 10.484 17.446 -14.682 1.00 53.81 364 ILE A O 1
ATOM 3010 N N . TYR A 1 365 ? 8.562 16.297 -14.671 1.00 46.59 365 TYR A N 1
ATOM 3011 C CA . TYR A 1 365 ? 7.795 17.383 -15.295 1.00 46.59 365 TYR A CA 1
ATOM 3012 C C . TYR A 1 365 ? 7.237 18.429 -14.317 1.00 46.59 365 TYR A C 1
ATOM 3014 O O . TYR A 1 365 ? 6.980 19.561 -14.725 1.00 46.59 365 TYR A O 1
ATOM 3022 N N . TYR A 1 366 ? 7.121 18.121 -13.020 1.00 47.94 366 TYR A N 1
ATOM 3023 C CA . TYR A 1 366 ? 6.584 19.080 -12.040 1.00 47.94 366 TYR A CA 1
ATOM 3024 C C . TYR A 1 366 ? 7.525 20.274 -11.762 1.00 47.94 366 TYR A C 1
ATOM 3026 O O . TYR A 1 366 ? 7.090 21.294 -11.232 1.00 47.94 366 TYR A O 1
ATOM 3034 N N . ASN A 1 367 ? 8.795 20.200 -12.183 1.00 45.56 367 ASN A N 1
ATOM 3035 C CA . ASN A 1 367 ? 9.781 21.275 -12.004 1.00 45.56 367 ASN A CA 1
ATOM 3036 C C . ASN A 1 367 ? 9.925 22.224 -13.213 1.00 45.56 367 ASN A C 1
ATOM 3038 O O . ASN A 1 367 ? 10.547 23.278 -13.074 1.00 45.56 367 ASN A O 1
ATOM 3042 N N . CYS A 1 368 ? 9.348 21.916 -14.383 1.00 42.25 368 CYS A N 1
ATOM 3043 C CA . CYS A 1 368 ? 9.495 22.772 -15.572 1.00 42.25 368 CYS A CA 1
ATOM 3044 C C . CYS A 1 368 ? 8.484 23.935 -15.634 1.00 42.25 368 CYS A C 1
ATOM 3046 O O . CYS A 1 368 ? 8.842 25.022 -16.094 1.00 42.25 368 CYS A O 1
ATOM 3048 N N . ASP A 1 369 ? 7.266 23.774 -15.111 1.00 41.50 369 ASP A N 1
ATOM 3049 C CA . ASP A 1 369 ? 6.216 24.808 -15.209 1.00 41.50 369 ASP A CA 1
ATOM 3050 C C . ASP A 1 369 ? 6.347 25.945 -14.176 1.00 41.50 369 ASP A C 1
ATOM 3052 O O . ASP A 1 369 ? 5.756 27.015 -14.337 1.00 41.50 369 ASP A O 1
ATOM 3056 N N . ALA A 1 370 ? 7.193 25.794 -13.153 1.00 45.25 370 ALA A N 1
ATOM 3057 C CA . ALA A 1 370 ? 7.450 26.865 -12.185 1.00 45.25 370 ALA A CA 1
ATOM 3058 C C . ALA A 1 370 ? 8.295 28.025 -12.756 1.00 45.25 370 ALA A C 1
ATOM 3060 O O . ALA A 1 370 ? 8.370 29.088 -12.144 1.00 45.25 370 ALA A O 1
ATOM 3061 N N . THR A 1 371 ? 8.921 27.852 -13.927 1.00 43.56 371 THR A N 1
ATOM 3062 C CA . THR A 1 371 ? 9.796 28.874 -14.539 1.00 43.56 371 THR A CA 1
ATOM 3063 C C . THR A 1 371 ? 9.188 29.588 -15.746 1.00 43.56 371 THR A C 1
ATOM 3065 O O . THR A 1 371 ? 9.811 30.501 -16.280 1.00 43.56 371 THR A O 1
ATOM 3068 N N . THR A 1 372 ? 7.969 29.231 -16.165 1.00 41.03 372 THR A N 1
ATOM 3069 C CA . THR A 1 372 ? 7.304 29.844 -17.333 1.00 41.03 372 THR A CA 1
ATOM 3070 C C . THR A 1 372 ? 6.010 30.598 -17.015 1.00 41.03 372 THR A C 1
ATOM 3072 O O . THR A 1 372 ? 5.445 31.220 -17.915 1.00 41.03 372 THR A O 1
ATOM 3075 N N . SER A 1 373 ? 5.573 30.665 -15.750 1.00 38.84 373 SER A N 1
ATOM 3076 C CA . SER A 1 373 ? 4.493 31.580 -15.337 1.00 38.84 373 SER A CA 1
ATOM 3077 C C . SER A 1 373 ? 5.031 32.966 -14.955 1.00 38.84 373 SER A C 1
ATOM 3079 O O . SER A 1 373 ? 4.953 33.427 -13.819 1.00 38.84 373 SER A O 1
ATOM 3081 N N . ASP A 1 374 ? 5.582 33.665 -15.946 1.00 38.94 374 ASP A N 1
ATOM 3082 C CA . ASP A 1 374 ? 5.876 35.087 -15.809 1.00 38.94 374 ASP A CA 1
ATOM 3083 C C . ASP A 1 374 ? 4.573 35.896 -15.676 1.00 38.94 374 ASP A C 1
ATOM 3085 O O . ASP A 1 374 ? 3.706 35.877 -16.556 1.00 38.94 374 ASP A O 1
ATOM 3089 N N . ASN A 1 375 ? 4.541 36.701 -14.607 1.00 44.94 375 ASN A N 1
ATOM 3090 C CA . ASN A 1 375 ? 3.690 37.869 -14.338 1.00 44.94 375 ASN A CA 1
ATOM 3091 C C . ASN A 1 375 ? 2.478 37.704 -13.407 1.00 44.94 375 ASN A C 1
ATOM 3093 O O . ASN A 1 375 ? 1.382 38.081 -13.805 1.00 44.94 375 ASN A O 1
ATOM 3097 N N . VAL A 1 376 ? 2.685 37.360 -12.127 1.00 38.28 376 VAL A N 1
ATOM 3098 C CA . VAL A 1 376 ? 2.004 38.061 -11.010 1.00 38.28 376 VAL A CA 1
ATOM 3099 C C . VAL A 1 376 ? 2.925 38.126 -9.778 1.00 38.28 376 VAL A C 1
ATOM 3101 O O . VAL A 1 376 ? 3.159 37.139 -9.097 1.00 38.28 376 VAL A O 1
ATOM 3104 N N . SER A 1 377 ? 3.439 39.333 -9.526 1.00 36.91 377 SER A N 1
ATOM 3105 C CA . SER A 1 377 ? 3.955 39.908 -8.268 1.00 36.91 377 SER A CA 1
ATOM 3106 C C . SER A 1 377 ? 4.592 39.005 -7.199 1.00 36.91 377 SER A C 1
ATOM 3108 O O . SER A 1 377 ? 3.937 38.382 -6.370 1.00 36.91 377 SER A O 1
ATOM 3110 N N . ILE A 1 378 ? 5.912 39.162 -7.131 1.00 43.66 378 ILE A N 1
ATOM 3111 C CA . ILE A 1 378 ? 6.807 38.974 -5.990 1.00 43.66 378 ILE A CA 1
ATOM 3112 C C . ILE A 1 378 ? 6.190 39.533 -4.697 1.00 43.66 378 ILE A C 1
ATOM 3114 O O . ILE A 1 378 ? 5.955 40.736 -4.594 1.00 43.66 378 ILE A O 1
ATOM 3118 N N . ASN A 1 379 ? 6.033 38.675 -3.688 1.00 34.75 379 ASN A N 1
ATOM 3119 C CA . ASN A 1 379 ? 6.558 38.955 -2.354 1.00 34.75 379 ASN A CA 1
ATOM 3120 C C . ASN A 1 379 ? 6.729 37.667 -1.536 1.00 34.75 379 ASN A C 1
ATOM 3122 O O . ASN A 1 379 ? 5.769 36.981 -1.206 1.00 34.75 379 ASN A O 1
ATOM 3126 N N . THR A 1 380 ? 7.991 37.423 -1.167 1.00 40.88 380 THR A N 1
ATOM 3127 C CA . THR A 1 380 ? 8.450 36.662 0.008 1.00 40.88 380 THR A CA 1
ATOM 3128 C C . THR A 1 380 ? 7.955 35.224 0.176 1.00 40.88 380 THR A C 1
ATOM 3130 O O . THR A 1 380 ? 6.981 34.983 0.875 1.00 40.88 380 THR A O 1
ATOM 3133 N N . MET A 1 381 ? 8.744 34.268 -0.324 1.00 31.59 381 MET A N 1
ATOM 3134 C CA . MET A 1 381 ? 9.341 33.197 0.492 1.00 31.59 381 MET A CA 1
ATOM 3135 C C . MET A 1 381 ? 10.383 32.447 -0.347 1.00 31.59 381 MET A C 1
ATOM 3137 O O . MET A 1 381 ? 10.090 31.742 -1.304 1.00 31.59 381 MET A O 1
ATOM 3141 N N . THR A 1 382 ? 11.639 32.673 0.011 1.00 43.69 382 THR A N 1
ATOM 3142 C CA . THR A 1 382 ? 12.807 31.889 -0.375 1.00 43.69 382 THR A CA 1
ATOM 3143 C C . THR A 1 382 ? 12.687 30.456 0.142 1.00 43.69 382 THR A C 1
ATOM 3145 O O . THR A 1 382 ? 12.684 30.261 1.355 1.00 43.69 382 THR A O 1
ATOM 3148 N N . SER A 1 383 ? 12.715 29.459 -0.740 1.00 39.75 383 SER A N 1
ATOM 3149 C CA . SER A 1 383 ? 13.292 28.148 -0.416 1.00 39.75 383 SER A CA 1
ATOM 3150 C C . SER A 1 383 ? 13.637 27.377 -1.686 1.00 39.75 383 SER A C 1
ATOM 3152 O O . SER A 1 383 ? 12.780 27.036 -2.493 1.00 39.75 383 SER A O 1
ATOM 3154 N N . SER A 1 384 ? 14.926 27.109 -1.830 1.00 40.47 384 SER A N 1
ATOM 3155 C CA . SER A 1 384 ? 15.600 26.329 -2.860 1.00 40.47 384 SER A CA 1
ATOM 3156 C C . SER A 1 384 ? 15.332 24.825 -2.708 1.00 40.47 384 SER A C 1
ATOM 3158 O O . SER A 1 384 ? 16.231 24.076 -2.334 1.00 40.47 384 SER A O 1
ATOM 3160 N N . SER A 1 385 ? 14.102 24.371 -2.949 1.00 43.41 385 SER A N 1
ATOM 3161 C CA . SER A 1 385 ? 13.721 22.956 -2.795 1.00 43.41 385 SER A CA 1
ATOM 3162 C C . SER A 1 385 ? 13.863 22.106 -4.068 1.00 43.41 385 SER A C 1
ATOM 3164 O O . SER A 1 385 ? 13.470 20.946 -4.053 1.00 43.41 385 SER A O 1
ATOM 3166 N N . SER A 1 386 ? 14.435 22.628 -5.164 1.00 50.34 386 SER A N 1
ATOM 3167 C CA . SER A 1 386 ? 14.495 21.902 -6.449 1.00 50.34 386 SER A CA 1
ATOM 3168 C C . SER A 1 386 ? 15.748 21.032 -6.668 1.00 50.34 386 SER A C 1
ATOM 3170 O O . SER A 1 386 ? 15.896 20.477 -7.750 1.00 50.34 386 SER A O 1
ATOM 3172 N N . SER A 1 387 ? 16.671 20.893 -5.702 1.00 59.16 387 SER A N 1
ATOM 3173 C CA . SER A 1 387 ? 17.952 20.199 -5.952 1.00 59.16 387 SER A CA 1
ATOM 3174 C C . SER A 1 387 ? 17.919 18.679 -5.776 1.00 59.16 387 SER A C 1
ATOM 3176 O O . SER A 1 387 ? 18.690 17.988 -6.432 1.00 59.16 387 SER A O 1
ATOM 3178 N N . THR A 1 388 ? 17.079 18.131 -4.894 1.00 61.97 388 THR A N 1
ATOM 3179 C CA . THR A 1 388 ? 17.198 16.706 -4.524 1.00 61.97 388 THR A CA 1
ATOM 3180 C C . THR A 1 388 ? 16.519 15.774 -5.529 1.00 61.97 388 THR A C 1
ATOM 3182 O O . THR A 1 388 ? 17.034 14.700 -5.817 1.00 61.97 388 THR A O 1
ATOM 3185 N N . LEU A 1 389 ? 15.413 16.211 -6.139 1.00 67.25 389 LEU A N 1
ATOM 3186 C CA . LEU A 1 389 ? 14.707 15.440 -7.172 1.00 67.25 389 LEU A CA 1
ATOM 3187 C C . LEU A 1 389 ? 15.466 15.426 -8.509 1.00 67.25 389 LEU A C 1
ATOM 3189 O O . LEU A 1 389 ? 15.431 14.429 -9.225 1.00 67.25 389 LEU A O 1
ATOM 3193 N N . GLU A 1 390 ? 16.215 16.490 -8.814 1.00 74.31 390 GLU A N 1
ATOM 3194 C CA . GLU A 1 390 ? 17.097 16.543 -9.989 1.00 74.31 390 GLU A CA 1
ATOM 3195 C C . GLU A 1 390 ? 18.229 15.512 -9.909 1.00 74.31 390 GLU A C 1
ATOM 3197 O O . GLU A 1 390 ? 18.617 14.942 -10.925 1.00 74.31 390 GLU A O 1
ATOM 3202 N N . LEU A 1 391 ? 18.734 15.218 -8.705 1.00 82.06 391 LEU A N 1
ATOM 3203 C CA . LEU A 1 391 ? 19.747 14.178 -8.525 1.00 82.06 391 LEU A CA 1
ATOM 3204 C C . LEU A 1 391 ? 19.177 12.786 -8.806 1.00 82.06 391 LEU A C 1
ATOM 3206 O O . LEU A 1 391 ? 19.807 12.020 -9.526 1.00 82.06 391 LEU A O 1
ATOM 3210 N N . LEU A 1 392 ? 17.978 12.479 -8.299 1.00 84.81 392 LEU A N 1
ATOM 3211 C CA . LEU A 1 392 ? 17.297 11.220 -8.615 1.00 84.81 392 LEU A CA 1
ATOM 3212 C C . LEU A 1 392 ? 17.049 11.090 -10.122 1.00 84.81 392 LEU A C 1
ATOM 3214 O O . LEU A 1 392 ? 17.337 10.044 -10.698 1.00 84.81 392 LEU A O 1
ATOM 3218 N N . LYS A 1 393 ? 16.575 12.163 -10.768 1.00 84.69 393 LYS A N 1
ATOM 3219 C CA . LYS A 1 393 ? 16.406 12.208 -12.223 1.00 84.69 393 LYS A CA 1
ATOM 3220 C C . LYS A 1 393 ? 17.725 11.924 -12.941 1.00 84.69 393 LYS A C 1
ATOM 3222 O O . LYS A 1 393 ? 17.744 11.073 -13.820 1.00 84.69 393 LYS A O 1
ATOM 3227 N N . SER A 1 394 ? 18.812 12.604 -12.578 1.00 87.19 394 SER A N 1
ATOM 3228 C CA . SER A 1 394 ? 20.122 12.399 -13.208 1.00 87.19 394 SER A CA 1
ATOM 3229 C C . SER A 1 394 ? 20.587 10.951 -13.066 1.00 87.19 394 SER A C 1
ATOM 3231 O O . SER A 1 394 ? 20.931 10.332 -14.068 1.00 87.19 394 SER A O 1
ATOM 3233 N N . SER A 1 395 ? 20.533 10.392 -11.851 1.00 90.62 395 SER A N 1
ATOM 3234 C CA . SER A 1 395 ? 20.934 9.006 -11.587 1.00 90.62 395 SER A CA 1
ATOM 3235 C C . SER A 1 395 ? 20.095 8.000 -12.382 1.00 90.62 395 SER A C 1
ATOM 3237 O O . SER A 1 395 ? 20.642 7.078 -12.989 1.00 90.62 395 SER A O 1
ATOM 3239 N N . LEU A 1 396 ? 18.772 8.194 -12.426 1.00 91.62 396 LEU A N 1
ATOM 3240 C CA . LEU A 1 396 ? 17.862 7.360 -13.208 1.00 91.62 396 LEU A CA 1
ATOM 3241 C C . LEU A 1 396 ? 18.179 7.442 -14.703 1.00 91.62 396 LEU A C 1
ATOM 3243 O O . LEU A 1 396 ? 18.283 6.416 -15.370 1.00 91.62 396 LEU A O 1
ATOM 3247 N N . MET A 1 397 ? 18.335 8.655 -15.233 1.00 91.12 397 MET A N 1
ATOM 3248 C CA . MET A 1 397 ? 18.617 8.869 -16.648 1.00 91.12 397 MET A CA 1
ATOM 3249 C C . MET A 1 397 ? 19.933 8.217 -17.050 1.00 91.12 397 MET A C 1
ATOM 3251 O O . MET A 1 397 ? 19.944 7.489 -18.040 1.00 91.12 397 MET A O 1
ATOM 3255 N N . ASP A 1 398 ? 20.999 8.416 -16.270 1.00 91.12 398 ASP A N 1
ATOM 3256 C CA . ASP A 1 398 ? 22.303 7.795 -16.505 1.00 91.12 398 ASP A CA 1
ATOM 3257 C C . ASP A 1 398 ? 22.183 6.266 -16.553 1.00 91.12 398 ASP A C 1
ATOM 3259 O O . ASP A 1 398 ? 22.685 5.640 -17.486 1.00 91.12 398 ASP A O 1
ATOM 3263 N N . TYR A 1 399 ? 21.439 5.660 -15.622 1.00 94.25 399 TYR A N 1
ATOM 3264 C CA . TYR A 1 399 ? 21.186 4.218 -15.618 1.00 94.25 399 TYR A CA 1
ATOM 3265 C C . TYR A 1 399 ? 20.410 3.732 -16.850 1.00 94.25 399 TYR A C 1
ATOM 3267 O O . TYR A 1 399 ? 20.762 2.713 -17.454 1.00 94.25 399 TYR A O 1
ATOM 3275 N N . LEU A 1 400 ? 19.386 4.478 -17.276 1.00 93.44 400 LEU A N 1
ATOM 3276 C CA . LEU A 1 400 ? 18.612 4.142 -18.472 1.00 93.44 400 LEU A CA 1
ATOM 3277 C C . LEU A 1 400 ? 19.444 4.231 -19.753 1.00 93.44 400 LEU A C 1
ATOM 3279 O O . LEU A 1 400 ? 19.213 3.430 -20.657 1.00 93.44 400 LEU A O 1
ATOM 3283 N N . LYS A 1 401 ? 20.437 5.131 -19.832 1.00 91.44 401 LYS A N 1
ATOM 3284 C CA . LYS A 1 401 ? 21.349 5.183 -20.990 1.00 91.44 401 LYS A CA 1
ATOM 3285 C C . LYS A 1 401 ? 22.108 3.872 -21.165 1.00 91.44 401 LYS A C 1
ATOM 3287 O O . LYS A 1 401 ? 22.202 3.369 -22.280 1.00 91.44 401 LYS A O 1
ATOM 3292 N N . TYR A 1 402 ? 22.607 3.306 -20.065 1.00 91.69 402 TYR A N 1
ATOM 3293 C CA . TYR A 1 402 ? 23.312 2.021 -20.082 1.00 91.69 402 TYR A CA 1
ATOM 3294 C C . TYR A 1 402 ? 22.383 0.827 -20.324 1.00 91.69 402 TYR A C 1
ATOM 3296 O O . TYR A 1 402 ? 22.853 -0.226 -20.738 1.00 91.69 402 TYR A O 1
ATOM 3304 N N . SER A 1 403 ? 21.079 0.999 -20.100 1.00 93.81 403 SER A N 1
ATOM 3305 C CA . SER A 1 403 ? 20.060 -0.046 -20.252 1.00 93.81 403 SER A CA 1
ATOM 3306 C C . SER A 1 403 ? 19.275 0.063 -21.568 1.00 93.81 403 SER A C 1
ATOM 3308 O O . SER A 1 403 ? 18.261 -0.614 -21.743 1.00 93.81 403 SER A O 1
ATOM 3310 N N . ILE A 1 404 ? 19.688 0.936 -22.497 1.00 91.19 404 ILE A N 1
ATOM 3311 C CA . ILE A 1 404 ? 18.913 1.240 -23.710 1.00 91.19 404 ILE A CA 1
ATOM 3312 C C . ILE A 1 404 ? 18.725 0.015 -24.612 1.00 91.19 404 ILE A C 1
ATOM 3314 O O . ILE A 1 404 ? 17.661 -0.154 -25.211 1.00 91.19 404 ILE A O 1
ATOM 3318 N N . ASP A 1 405 ? 19.723 -0.866 -24.651 1.00 90.56 405 ASP A N 1
ATOM 3319 C CA . ASP A 1 405 ? 19.692 -2.110 -25.419 1.00 90.56 405 ASP A CA 1
ATOM 3320 C C . ASP A 1 405 ? 18.636 -3.068 -24.857 1.00 90.56 405 ASP A C 1
ATOM 3322 O O . ASP A 1 405 ? 17.799 -3.579 -25.602 1.00 90.56 405 ASP A O 1
ATOM 3326 N N . ASP A 1 406 ? 18.603 -3.232 -23.532 1.00 93.44 406 ASP A N 1
ATOM 3327 C CA . ASP A 1 406 ? 17.616 -4.058 -22.833 1.00 93.44 406 ASP A CA 1
ATOM 3328 C C . ASP A 1 406 ? 16.191 -3.517 -23.029 1.00 93.44 406 ASP A C 1
ATOM 3330 O O . ASP A 1 406 ? 15.255 -4.271 -23.317 1.00 93.44 406 ASP A O 1
ATOM 3334 N N . LEU A 1 407 ? 16.017 -2.193 -22.959 1.00 93.38 407 LEU A N 1
ATOM 3335 C CA . LEU A 1 407 ? 14.741 -1.542 -23.266 1.00 93.38 407 LEU A CA 1
ATOM 3336 C C . LEU A 1 407 ? 14.319 -1.793 -24.721 1.00 93.38 407 LEU A C 1
ATOM 3338 O O . LEU A 1 407 ? 13.146 -2.054 -24.994 1.00 93.38 407 LEU A O 1
ATOM 3342 N N . CYS A 1 408 ? 15.262 -1.758 -25.664 1.00 90.56 408 CYS A N 1
ATOM 3343 C CA . CYS A 1 408 ? 15.000 -2.069 -27.066 1.00 90.56 408 CYS A CA 1
ATOM 3344 C C . CYS A 1 408 ? 14.604 -3.537 -27.277 1.00 90.56 408 CYS A C 1
ATOM 3346 O O . CYS A 1 408 ? 13.728 -3.809 -28.104 1.00 90.56 408 CYS A O 1
ATOM 3348 N N . MET A 1 409 ? 15.171 -4.478 -26.513 1.00 90.19 409 MET A N 1
ATOM 3349 C CA . MET A 1 409 ? 14.763 -5.889 -26.552 1.00 90.19 409 MET A CA 1
ATOM 3350 C C . MET A 1 409 ? 13.296 -6.070 -26.160 1.00 90.19 409 MET A C 1
ATOM 3352 O O . MET A 1 409 ? 12.579 -6.818 -26.828 1.00 90.19 409 MET A O 1
ATOM 3356 N N . GLY A 1 410 ? 12.796 -5.288 -25.199 1.00 90.50 410 GLY A N 1
ATOM 3357 C CA . GLY A 1 410 ? 11.387 -5.317 -24.789 1.00 90.50 410 GLY A CA 1
ATOM 3358 C C . GLY A 1 410 ? 10.378 -4.929 -25.885 1.00 90.50 410 GLY A C 1
ATOM 3359 O O . GLY A 1 410 ? 9.191 -5.256 -25.785 1.00 90.50 410 GLY A O 1
ATOM 3360 N N . LEU A 1 411 ? 10.819 -4.264 -26.963 1.00 88.25 411 LEU A N 1
ATOM 3361 C CA . LEU A 1 411 ? 9.978 -3.963 -28.131 1.00 88.25 411 LEU A CA 1
ATOM 3362 C C . LEU A 1 411 ? 9.726 -5.195 -29.014 1.00 88.25 411 LEU A C 1
ATOM 3364 O O . LEU A 1 411 ? 8.721 -5.242 -29.741 1.00 88.25 411 LEU A O 1
ATOM 3368 N N . THR A 1 412 ? 10.625 -6.178 -28.961 1.00 85.50 412 THR A N 1
ATOM 3369 C CA . THR A 1 412 ? 10.540 -7.414 -29.742 1.00 85.50 412 THR A CA 1
ATOM 3370 C C . THR A 1 412 ? 9.561 -8.402 -29.099 1.00 85.50 412 THR A C 1
ATOM 3372 O O . THR A 1 412 ? 9.280 -8.351 -27.900 1.00 85.50 412 THR A O 1
ATOM 3375 N N . ASP A 1 413 ? 8.943 -9.263 -29.909 1.00 76.06 413 ASP A N 1
ATOM 3376 C CA . ASP A 1 413 ? 8.048 -10.294 -29.377 1.00 76.06 413 ASP A CA 1
ATOM 3377 C C . ASP A 1 413 ? 8.902 -11.467 -28.875 1.00 76.06 413 ASP A C 1
ATOM 3379 O O . ASP A 1 413 ? 9.639 -12.056 -29.670 1.00 76.06 413 ASP A O 1
ATOM 3383 N N . ALA A 1 414 ? 8.763 -11.848 -27.599 1.00 65.31 414 ALA A N 1
ATOM 3384 C CA . ALA A 1 414 ? 9.544 -12.927 -26.975 1.00 65.31 414 ALA A CA 1
ATOM 3385 C C . ALA A 1 414 ? 9.516 -14.247 -27.780 1.00 65.31 414 ALA A C 1
ATOM 3387 O O . ALA A 1 414 ? 10.504 -14.964 -27.857 1.00 65.31 414 ALA A O 1
ATOM 3388 N N . LYS A 1 415 ? 8.407 -14.525 -28.483 1.00 58.97 415 LYS A N 1
ATOM 3389 C CA . LYS A 1 415 ? 8.217 -15.735 -29.309 1.00 58.97 415 LYS A CA 1
ATOM 3390 C C . LYS A 1 415 ? 9.009 -15.762 -30.624 1.00 58.97 415 LYS A C 1
ATOM 3392 O O . LYS A 1 415 ? 8.917 -16.738 -31.361 1.00 58.97 415 LYS A O 1
ATOM 3397 N N . SER A 1 416 ? 9.702 -14.682 -30.981 1.00 53.19 416 SER A N 1
ATOM 3398 C CA . SER A 1 416 ? 10.416 -14.586 -32.262 1.00 53.19 416 SER A CA 1
ATOM 3399 C C . SER A 1 416 ? 11.869 -15.062 -32.209 1.00 53.19 416 SER A C 1
ATOM 3401 O O . SER A 1 416 ? 12.469 -15.224 -33.269 1.00 53.19 416 SER A O 1
ATOM 3403 N N . ILE A 1 417 ? 12.413 -15.308 -31.013 1.00 52.72 417 ILE A N 1
ATOM 3404 C CA . ILE A 1 417 ? 13.831 -15.644 -30.822 1.00 52.72 417 ILE A CA 1
ATOM 3405 C C . ILE A 1 417 ? 14.049 -17.169 -30.760 1.00 52.72 417 ILE A C 1
ATOM 3407 O O . ILE A 1 417 ? 15.005 -17.656 -31.354 1.00 52.72 417 ILE A O 1
ATOM 3411 N N . ASP A 1 418 ? 13.115 -17.938 -30.191 1.00 51.62 418 ASP A N 1
ATOM 3412 C CA . ASP A 1 418 ? 13.305 -19.384 -29.953 1.00 51.62 418 ASP A CA 1
ATOM 3413 C C . ASP A 1 418 ? 13.048 -20.297 -31.174 1.00 51.62 418 ASP A C 1
ATOM 3415 O O . ASP A 1 418 ? 13.245 -21.504 -31.102 1.00 51.62 418 ASP A O 1
ATOM 3419 N N . HIS A 1 419 ? 12.618 -19.762 -32.323 1.00 50.06 419 HIS A N 1
ATOM 3420 C CA . HIS A 1 419 ? 12.258 -20.568 -33.506 1.00 50.06 419 HIS A CA 1
ATOM 3421 C C . HIS A 1 419 ? 13.325 -20.603 -34.614 1.00 50.06 419 HIS A C 1
ATOM 3423 O O . HIS A 1 419 ? 12.995 -20.843 -35.775 1.00 50.06 419 HIS A O 1
ATOM 3429 N N . VAL A 1 420 ? 14.597 -20.341 -34.296 1.00 52.66 420 VAL A N 1
ATOM 3430 C CA . VAL A 1 420 ? 15.675 -20.317 -35.306 1.00 52.66 420 VAL A CA 1
ATOM 3431 C C . VAL A 1 420 ? 16.604 -21.542 -35.249 1.00 52.66 420 VAL A C 1
ATOM 3433 O O . VAL A 1 420 ? 17.389 -21.713 -36.177 1.00 52.66 420 VAL A O 1
ATOM 3436 N N . GLU A 1 421 ? 16.496 -22.442 -34.263 1.00 51.34 421 GLU A N 1
ATOM 3437 C CA . GLU A 1 421 ? 17.531 -23.480 -34.057 1.00 51.34 421 GLU A CA 1
ATOM 3438 C C . GLU A 1 421 ? 17.163 -24.960 -34.317 1.00 51.34 421 GLU A C 1
ATOM 3440 O O . GLU A 1 421 ? 18.056 -25.788 -34.197 1.00 51.34 421 GLU A O 1
ATOM 3445 N N . GLU A 1 422 ? 15.958 -25.345 -34.772 1.00 50.34 422 GLU A N 1
ATOM 3446 C CA . GLU A 1 422 ? 15.615 -26.792 -34.895 1.00 50.34 422 GLU A CA 1
ATOM 3447 C C . GLU A 1 422 ? 14.996 -27.272 -36.231 1.00 50.34 422 GLU A C 1
ATOM 3449 O O . GLU A 1 422 ? 14.380 -28.328 -36.274 1.00 50.34 422 GLU A O 1
ATOM 3454 N N . ASP A 1 423 ? 15.205 -26.582 -37.360 1.00 48.38 423 ASP A N 1
ATOM 3455 C CA . ASP A 1 423 ? 14.703 -27.050 -38.678 1.00 48.38 423 ASP A CA 1
ATOM 3456 C C . ASP A 1 423 ? 15.795 -27.688 -39.587 1.00 48.38 423 ASP A C 1
ATOM 3458 O O . ASP A 1 423 ? 15.628 -27.747 -40.810 1.00 48.38 423 ASP A O 1
ATOM 3462 N N . GLU A 1 424 ? 16.928 -28.168 -39.045 1.00 54.16 424 GLU A N 1
ATOM 3463 C CA . GLU A 1 424 ? 17.984 -28.842 -39.845 1.00 54.16 424 GLU A CA 1
ATOM 3464 C C . GLU A 1 424 ? 18.071 -30.380 -39.709 1.00 54.16 424 GLU A C 1
ATOM 3466 O O . GLU A 1 424 ? 18.920 -30.982 -40.367 1.00 54.16 424 GLU A O 1
ATOM 3471 N N . GLU A 1 425 ? 17.160 -31.059 -39.002 1.00 51.56 425 GLU A N 1
ATOM 3472 C CA . GLU A 1 425 ? 17.156 -32.536 -38.921 1.00 51.56 425 GLU A CA 1
ATOM 3473 C C . GLU A 1 425 ? 15.788 -33.178 -39.209 1.00 51.56 425 GLU A C 1
ATOM 3475 O O . GLU A 1 425 ? 15.277 -33.943 -38.411 1.00 51.56 425 GLU A O 1
ATOM 3480 N N . ASP A 1 426 ? 15.209 -32.938 -40.390 1.00 47.66 426 ASP A N 1
ATOM 3481 C CA . ASP A 1 426 ? 14.149 -33.817 -40.918 1.00 47.66 426 ASP A CA 1
ATOM 3482 C C . ASP A 1 426 ? 14.317 -34.041 -42.426 1.00 47.66 426 ASP A C 1
ATOM 3484 O O . ASP A 1 426 ? 13.609 -33.523 -43.293 1.00 47.66 426 ASP A O 1
ATOM 3488 N N . LYS A 1 427 ? 15.346 -34.825 -42.754 1.00 49.06 427 LYS A N 1
ATOM 3489 C CA . LYS A 1 427 ? 15.480 -35.514 -44.042 1.00 49.06 427 LYS A CA 1
ATOM 3490 C C . LYS A 1 427 ? 16.114 -36.879 -43.830 1.00 49.06 427 LYS A C 1
ATOM 3492 O O . LYS A 1 427 ? 17.263 -37.057 -44.212 1.00 49.06 427 LYS A O 1
ATOM 3497 N N . PHE A 1 428 ? 15.387 -37.836 -43.263 1.00 52.69 428 PHE A N 1
ATOM 3498 C CA . PHE A 1 428 ? 15.599 -39.257 -43.565 1.00 52.69 428 PHE A CA 1
ATOM 3499 C C . PHE A 1 428 ? 14.461 -40.096 -42.967 1.00 52.69 428 PHE A C 1
ATOM 3501 O O . PHE A 1 428 ? 14.477 -40.339 -41.773 1.00 52.69 428 PHE A O 1
ATOM 3508 N N . TYR A 1 429 ? 13.475 -40.480 -43.787 1.00 45.62 429 TYR A N 1
ATOM 3509 C CA . TYR A 1 429 ? 12.781 -41.786 -43.832 1.00 45.62 429 TYR A CA 1
ATOM 3510 C C . TYR A 1 429 ? 11.505 -41.655 -44.688 1.00 45.62 429 TYR A C 1
ATOM 3512 O O . TYR A 1 429 ? 10.392 -41.611 -44.182 1.00 45.62 429 TYR A O 1
ATOM 3520 N N . ASP A 1 430 ? 11.693 -41.600 -46.010 1.00 44.44 430 ASP A N 1
ATOM 3521 C CA . ASP A 1 430 ? 10.687 -42.025 -46.992 1.00 44.44 430 ASP A CA 1
ATOM 3522 C C . ASP A 1 430 ? 11.170 -43.373 -47.543 1.00 44.44 430 ASP A C 1
ATOM 3524 O O . ASP A 1 430 ? 11.919 -43.409 -48.517 1.00 44.44 430 ASP A O 1
ATOM 3528 N N . ASP A 1 431 ? 10.834 -44.470 -46.865 1.00 50.66 431 ASP A N 1
ATOM 3529 C CA . ASP A 1 431 ? 10.662 -45.787 -47.491 1.00 50.66 431 ASP A CA 1
ATOM 3530 C C . ASP A 1 431 ? 10.035 -46.727 -46.455 1.00 50.66 431 ASP A C 1
ATOM 3532 O O . ASP A 1 431 ? 10.692 -47.085 -45.484 1.00 50.66 431 ASP A O 1
ATOM 3536 N N . TYR A 1 432 ? 8.740 -47.008 -46.606 1.00 44.94 432 TYR A N 1
ATOM 3537 C CA . TYR A 1 432 ? 8.044 -48.279 -46.349 1.00 44.94 432 TYR A CA 1
ATOM 3538 C C . TYR A 1 432 ? 6.539 -48.003 -46.321 1.00 44.94 432 TYR A C 1
ATOM 3540 O O . TYR A 1 432 ? 5.910 -47.810 -45.283 1.00 44.94 432 TYR A O 1
ATOM 3548 N N . GLN A 1 433 ? 5.983 -47.972 -47.528 1.00 44.47 433 GLN A N 1
ATOM 3549 C CA . GLN A 1 433 ? 4.571 -48.185 -47.787 1.00 44.47 433 GLN A CA 1
ATOM 3550 C C . GLN A 1 433 ? 4.368 -49.683 -48.085 1.00 44.47 433 GLN A C 1
ATOM 3552 O O . GLN A 1 433 ? 5.231 -50.304 -48.705 1.00 44.47 433 GLN A O 1
ATOM 3557 N N . ASP A 1 434 ? 3.215 -50.204 -47.659 1.00 46.69 434 ASP A N 1
ATOM 3558 C CA . ASP A 1 434 ? 2.632 -51.536 -47.901 1.00 46.69 434 ASP A CA 1
ATOM 3559 C C . ASP A 1 434 ? 3.072 -52.694 -46.985 1.00 46.69 434 ASP A C 1
ATOM 3561 O O . ASP A 1 434 ? 4.140 -53.273 -47.163 1.00 46.69 434 ASP A O 1
ATOM 3565 N N . PHE A 1 435 ? 2.173 -53.114 -46.076 1.00 44.47 435 PHE A N 1
ATOM 3566 C CA . PHE A 1 435 ? 1.527 -54.443 -46.117 1.00 44.47 435 PHE A CA 1
ATOM 3567 C C . PHE A 1 435 ? 0.456 -54.619 -44.998 1.00 44.47 435 PHE A C 1
ATOM 3569 O O . PHE A 1 435 ? 0.804 -54.610 -43.823 1.00 44.47 435 PHE A O 1
ATOM 3576 N N . PHE A 1 436 ? -0.793 -54.882 -45.430 1.00 40.78 436 PHE A N 1
ATOM 3577 C CA . PHE A 1 436 ? -1.837 -55.767 -44.848 1.00 40.78 436 PHE A CA 1
ATOM 3578 C C . PHE A 1 436 ? -2.679 -55.259 -43.656 1.00 40.78 436 PHE A C 1
ATOM 3580 O O . PHE A 1 436 ? -2.143 -54.856 -42.633 1.00 40.78 436 PHE A O 1
ATOM 3587 N N . GLU A 1 437 ? -3.980 -55.023 -43.899 1.00 42.41 437 GLU A N 1
ATOM 3588 C CA . GLU A 1 437 ? -5.169 -55.893 -43.639 1.00 42.41 437 GLU A CA 1
ATOM 3589 C C . GLU A 1 437 ? -5.745 -55.560 -42.249 1.00 42.41 437 GLU A C 1
ATOM 3591 O O . GLU A 1 437 ? -5.023 -55.559 -41.261 1.00 42.41 437 GLU A O 1
ATOM 3596 N N . GLU A 1 438 ? -6.903 -54.891 -42.194 1.00 52.97 438 GLU A N 1
ATOM 3597 C CA . GLU A 1 438 ? -8.224 -55.525 -41.989 1.00 52.97 438 GLU A CA 1
ATOM 3598 C C . GLU A 1 438 ? -8.210 -56.466 -40.779 1.00 52.97 438 GLU A C 1
ATOM 3600 O O . GLU A 1 438 ? -7.604 -57.526 -40.844 1.00 52.97 438 GLU A O 1
ATOM 3605 N N . ASP A 1 439 ? -8.862 -56.052 -39.691 1.00 43.75 439 ASP A N 1
ATOM 3606 C CA . ASP A 1 439 ? -9.869 -56.878 -39.024 1.00 43.75 439 ASP A CA 1
ATOM 3607 C C . ASP A 1 439 ? -10.747 -56.000 -38.114 1.00 43.75 439 ASP A C 1
ATOM 3609 O O . ASP A 1 439 ? -10.279 -55.060 -37.461 1.00 43.75 439 ASP A O 1
ATOM 3613 N N . ASP A 1 440 ? -12.039 -56.299 -38.206 1.00 51.47 440 ASP A N 1
ATOM 3614 C CA . ASP A 1 440 ? -13.184 -55.799 -37.452 1.00 51.47 440 ASP A CA 1
ATOM 3615 C C . ASP A 1 440 ? -13.171 -56.295 -35.982 1.00 51.47 440 ASP A C 1
ATOM 3617 O O . ASP A 1 440 ? -12.226 -56.950 -35.539 1.00 51.47 440 ASP A O 1
ATOM 3621 N N . ASP A 1 441 ? -14.276 -56.016 -35.279 1.00 45.91 441 ASP A N 1
ATOM 3622 C CA . ASP A 1 441 ? -14.732 -56.593 -34.002 1.00 45.91 441 ASP A CA 1
ATOM 3623 C C . ASP A 1 441 ? -14.252 -55.848 -32.744 1.00 45.91 441 ASP A C 1
ATOM 3625 O O . ASP A 1 441 ? -13.106 -55.424 -32.624 1.00 45.91 441 ASP A O 1
ATOM 3629 N N . ASP A 1 442 ? -15.015 -55.704 -31.669 1.00 43.62 442 ASP A N 1
ATOM 3630 C CA . ASP A 1 442 ? -16.446 -55.705 -31.344 1.00 43.62 442 ASP A CA 1
ATOM 3631 C C . ASP A 1 442 ? -16.443 -55.399 -29.835 1.00 43.62 442 ASP A C 1
ATOM 3633 O O . ASP A 1 442 ? -15.568 -55.910 -29.138 1.00 43.62 442 ASP A O 1
ATOM 3637 N N . GLU A 1 443 ? -17.437 -54.637 -29.357 1.00 46.75 443 GLU A N 1
ATOM 3638 C CA . GLU A 1 443 ? -17.974 -54.726 -27.979 1.00 46.75 443 GLU A CA 1
ATOM 3639 C C . GLU A 1 443 ? -16.944 -54.441 -26.832 1.00 46.75 443 GLU A C 1
ATOM 3641 O O . GLU A 1 443 ? -15.753 -54.279 -27.041 1.00 46.75 443 GLU A O 1
ATOM 3646 N N . GLU A 1 444 ? -17.242 -54.172 -25.567 1.00 46.47 444 GLU A N 1
ATOM 3647 C CA . GLU A 1 444 ? -18.393 -54.357 -24.699 1.00 46.47 444 GLU A CA 1
ATOM 3648 C C . GLU A 1 444 ? -18.182 -53.422 -23.477 1.00 46.47 444 GLU A C 1
ATOM 3650 O O . GLU A 1 444 ? -17.057 -53.020 -23.156 1.00 46.47 444 GLU A O 1
ATOM 3655 N N . ASP A 1 445 ? -19.282 -53.061 -22.822 1.00 50.47 445 ASP A N 1
ATOM 3656 C CA . ASP A 1 445 ? -19.353 -52.369 -21.532 1.00 50.47 445 ASP A CA 1
ATOM 3657 C C . ASP A 1 445 ? -18.666 -53.166 -20.407 1.00 50.47 445 ASP A C 1
ATOM 3659 O O . ASP A 1 445 ? -18.806 -54.379 -20.399 1.00 50.47 445 ASP A O 1
ATOM 3663 N N . GLU A 1 446 ? -18.082 -52.523 -19.385 1.00 49.31 446 GLU A N 1
ATOM 3664 C CA . GLU A 1 446 ? -18.187 -53.029 -18.001 1.00 49.31 446 GLU A CA 1
ATOM 3665 C C . GLU A 1 446 ? -18.144 -51.884 -16.974 1.00 49.31 446 GLU A C 1
ATOM 3667 O O . GLU A 1 446 ? -17.193 -51.104 -16.868 1.00 49.31 446 GLU A O 1
ATOM 3672 N N . GLU A 1 447 ? -19.236 -51.817 -16.214 1.00 48.12 447 GLU A N 1
ATOM 3673 C CA . GLU A 1 447 ? -19.395 -51.137 -14.936 1.00 48.12 447 GLU A CA 1
ATOM 3674 C C . GLU A 1 447 ? -18.502 -51.789 -13.866 1.00 48.12 447 GLU A C 1
ATOM 3676 O O . GLU A 1 447 ? -18.249 -52.992 -13.889 1.00 48.12 447 GLU A O 1
ATOM 3681 N N . GLY A 1 448 ? -18.064 -51.005 -12.882 1.00 41.81 448 GLY A N 1
ATOM 3682 C CA . GLY A 1 448 ? -17.279 -51.507 -11.757 1.00 41.81 448 GLY A CA 1
ATOM 3683 C C . GLY A 1 448 ? -17.344 -50.571 -10.562 1.00 41.81 448 GLY A C 1
ATOM 3684 O O . GLY A 1 448 ? -16.375 -49.878 -10.258 1.00 41.81 448 GLY A O 1
ATOM 3685 N N . GLU A 1 449 ? -18.507 -50.546 -9.910 1.00 45.94 449 GLU A N 1
ATOM 3686 C CA . GLU A 1 449 ? -18.657 -50.147 -8.510 1.00 45.94 449 GLU A CA 1
ATOM 3687 C C . GLU A 1 449 ? -17.736 -51.002 -7.624 1.00 45.94 449 GLU A C 1
ATOM 3689 O O . GLU A 1 449 ? -17.607 -52.203 -7.847 1.00 45.94 449 GLU A O 1
ATOM 3694 N N . ASN A 1 450 ? -17.123 -50.388 -6.611 1.00 46.09 450 ASN A N 1
ATOM 3695 C CA . ASN A 1 450 ? -16.822 -51.033 -5.333 1.00 46.09 450 ASN A CA 1
ATOM 3696 C C . ASN A 1 450 ? -16.660 -49.940 -4.273 1.00 46.09 450 ASN A C 1
ATOM 3698 O O . ASN A 1 450 ? -15.629 -49.267 -4.185 1.00 46.09 450 ASN A O 1
ATOM 3702 N N . ASP A 1 451 ? -17.727 -49.784 -3.495 1.00 45.53 451 ASP A N 1
ATOM 3703 C CA . ASP A 1 451 ? -17.668 -49.384 -2.097 1.00 45.53 451 ASP A CA 1
ATOM 3704 C C . ASP A 1 451 ? -16.814 -50.397 -1.319 1.00 45.53 451 ASP A C 1
ATOM 3706 O O . ASP A 1 451 ? -16.861 -51.586 -1.619 1.00 45.53 451 ASP A O 1
ATOM 3710 N N . GLU A 1 452 ? -16.076 -49.949 -0.303 1.00 52.09 452 GLU A N 1
ATOM 3711 C CA . GLU A 1 452 ? -16.103 -50.596 1.014 1.00 52.09 452 GLU A CA 1
ATOM 3712 C C . GLU A 1 452 ? -15.404 -49.716 2.062 1.00 52.09 452 GLU A C 1
ATOM 3714 O O . GLU A 1 452 ? -14.260 -49.277 1.925 1.00 52.09 452 GLU A O 1
ATOM 3719 N N . GLU A 1 453 ? -16.195 -49.427 3.090 1.00 46.47 453 GLU A N 1
ATOM 3720 C CA . GLU A 1 453 ? -15.864 -48.847 4.383 1.00 46.47 453 GLU A CA 1
ATOM 3721 C C . GLU A 1 453 ? -14.894 -49.760 5.151 1.00 46.47 453 GLU A C 1
ATOM 3723 O O . GLU A 1 453 ? -15.015 -50.976 5.068 1.00 46.47 453 GLU A O 1
ATOM 3728 N N . GLU A 1 454 ? -14.018 -49.198 5.987 1.00 49.53 454 GLU A N 1
ATOM 3729 C CA . GLU A 1 454 ? -13.653 -49.847 7.253 1.00 49.53 454 GLU A CA 1
ATOM 3730 C C . GLU A 1 454 ? -13.193 -48.790 8.275 1.00 49.53 454 GLU A C 1
ATOM 3732 O O . GLU A 1 454 ? -12.179 -48.104 8.116 1.00 49.53 454 GLU A O 1
ATOM 3737 N N . ASP A 1 455 ? -14.030 -48.648 9.303 1.00 45.09 455 ASP A N 1
ATOM 3738 C CA . ASP A 1 455 ? -13.803 -47.970 10.577 1.00 45.09 455 ASP A CA 1
ATOM 3739 C C . ASP A 1 455 ? -12.879 -48.792 11.509 1.00 45.09 455 ASP A C 1
ATOM 3741 O O . ASP A 1 455 ? -12.596 -49.960 11.256 1.00 45.09 455 ASP A O 1
ATOM 3745 N N . GLU A 1 456 ? -12.537 -48.177 12.653 1.00 43.03 456 GLU A N 1
ATOM 3746 C CA . GLU A 1 456 ? -11.894 -48.705 13.881 1.00 43.03 456 GLU A CA 1
ATOM 3747 C C . GLU A 1 456 ? -10.365 -48.519 13.982 1.00 43.03 456 GLU A C 1
ATOM 3749 O O . GLU A 1 456 ? -9.604 -48.847 13.081 1.00 43.03 456 GLU A O 1
ATOM 3754 N N . ASP A 1 457 ? -9.751 -48.087 15.087 1.00 44.47 457 ASP A N 1
ATOM 3755 C CA . ASP A 1 457 ? -10.110 -47.466 16.376 1.00 44.47 457 ASP A CA 1
ATOM 3756 C C . ASP A 1 457 ? -8.730 -47.078 17.004 1.00 44.47 457 ASP A C 1
ATOM 3758 O O . ASP A 1 457 ? -7.693 -47.647 16.625 1.00 44.47 457 ASP A O 1
ATOM 3762 N N . PRO A 1 458 ? -8.626 -46.101 17.924 1.00 53.41 458 PRO A N 1
ATOM 3763 C CA . PRO A 1 458 ? -7.373 -45.509 18.362 1.00 53.41 458 PRO A CA 1
ATOM 3764 C C . PRO A 1 458 ? -6.772 -46.230 19.580 1.00 53.41 458 PRO A C 1
ATOM 3766 O O . PRO A 1 458 ? -7.385 -47.078 20.221 1.00 53.41 458 PRO A O 1
ATOM 3769 N N . ASN A 1 459 ? -5.574 -45.779 19.962 1.00 39.41 459 ASN A N 1
ATOM 3770 C CA . ASN A 1 459 ? -4.765 -46.153 21.133 1.00 39.41 459 ASN A CA 1
ATOM 3771 C C . ASN A 1 459 ? -3.692 -47.222 20.901 1.00 39.41 459 ASN A C 1
ATOM 3773 O O . ASN A 1 459 ? -3.885 -48.413 21.142 1.00 39.41 459 ASN A O 1
ATOM 3777 N N . LYS A 1 460 ? -2.458 -46.750 20.691 1.00 40.00 460 LYS A N 1
ATOM 3778 C CA . LYS A 1 460 ? -1.311 -47.349 21.381 1.00 40.00 460 LYS A CA 1
ATOM 3779 C C . LYS A 1 460 ? -0.272 -46.303 21.749 1.00 40.00 460 LYS A C 1
ATOM 3781 O O . LYS A 1 460 ? 0.369 -45.674 20.917 1.00 40.00 460 LYS A O 1
ATOM 3786 N N . MET A 1 461 ? -0.159 -46.143 23.054 1.00 36.91 461 MET A N 1
ATOM 3787 C CA . MET A 1 461 ? 0.769 -45.294 23.767 1.00 36.91 461 MET A CA 1
ATOM 3788 C C . MET A 1 461 ? 2.023 -46.122 24.125 1.00 36.91 461 MET A C 1
ATOM 3790 O O . MET A 1 461 ? 1.911 -47.314 24.411 1.00 36.91 461 MET A O 1
ATOM 3794 N N . ILE A 1 462 ? 3.160 -45.423 24.240 1.00 36.31 462 ILE A N 1
ATOM 3795 C CA . ILE A 1 462 ? 4.403 -45.769 24.969 1.00 36.31 462 ILE A CA 1
ATOM 3796 C C . ILE A 1 462 ? 5.386 -46.744 24.268 1.00 36.31 462 ILE A C 1
ATOM 3798 O O . ILE A 1 462 ? 5.100 -47.922 24.092 1.00 36.31 462 ILE A O 1
ATOM 3802 N N . VAL A 1 463 ? 6.607 -46.272 23.958 1.00 33.81 463 VAL A N 1
ATOM 3803 C CA . VAL A 1 463 ? 7.875 -46.565 24.684 1.00 33.81 463 VAL A CA 1
ATOM 3804 C C . VAL A 1 463 ? 9.089 -46.017 23.905 1.00 33.81 463 VAL A C 1
ATOM 3806 O O . VAL A 1 463 ? 9.307 -46.323 22.738 1.00 33.81 463 VAL A O 1
ATOM 3809 N N . ASN A 1 464 ? 9.886 -45.222 24.627 1.00 34.69 464 ASN A N 1
ATOM 3810 C CA . ASN A 1 464 ? 11.212 -44.684 24.309 1.00 34.69 464 ASN A CA 1
ATOM 3811 C C . ASN A 1 464 ? 12.234 -45.730 23.830 1.00 34.69 464 ASN A C 1
ATOM 3813 O O . ASN A 1 464 ? 12.249 -46.840 24.354 1.00 34.69 464 ASN A O 1
ATOM 3817 N N . ASN A 1 465 ? 13.208 -45.304 23.013 1.00 32.03 465 ASN A N 1
ATOM 3818 C CA . ASN A 1 465 ? 14.629 -45.572 23.277 1.00 32.03 465 ASN A CA 1
ATOM 3819 C C . ASN A 1 465 ? 15.581 -44.660 22.476 1.00 32.03 465 ASN A C 1
ATOM 3821 O O . ASN A 1 465 ? 15.361 -44.367 21.305 1.00 32.03 465 ASN A O 1
ATOM 3825 N N . HIS A 1 466 ? 16.647 -44.250 23.172 1.00 33.25 466 HIS A N 1
ATOM 3826 C CA . HIS A 1 466 ? 17.897 -43.629 22.708 1.00 33.25 466 HIS A CA 1
ATOM 3827 C C . HIS A 1 466 ? 18.535 -44.387 21.515 1.00 33.25 466 HIS A C 1
ATOM 3829 O O . HIS A 1 466 ? 18.254 -45.567 21.335 1.00 33.25 466 HIS A O 1
ATOM 3835 N N . THR A 1 467 ? 19.374 -43.808 20.643 1.00 34.03 467 THR A N 1
ATOM 3836 C CA . THR A 1 467 ? 20.712 -43.206 20.880 1.00 34.03 467 THR A CA 1
ATOM 3837 C C . THR A 1 467 ? 21.230 -42.469 19.608 1.00 34.03 467 THR A C 1
ATOM 3839 O O . THR A 1 467 ? 20.598 -42.576 18.560 1.00 34.03 467 THR A O 1
ATOM 3842 N N . PRO A 1 468 ? 22.362 -41.725 19.673 1.00 42.16 468 PRO A N 1
ATOM 3843 C CA . PRO A 1 468 ? 22.732 -40.643 18.750 1.00 42.16 468 PRO A CA 1
ATOM 3844 C C . PRO A 1 468 ? 23.635 -41.079 17.584 1.00 42.16 468 PRO A C 1
ATOM 3846 O O . PRO A 1 468 ? 24.334 -42.088 17.679 1.00 42.16 468 PRO A O 1
ATOM 3849 N N . ILE A 1 469 ? 23.703 -40.262 16.524 1.00 34.81 469 ILE A N 1
ATOM 3850 C CA . ILE A 1 469 ? 24.717 -40.382 15.465 1.00 34.81 469 ILE A CA 1
ATOM 3851 C C . ILE A 1 469 ? 25.472 -39.059 15.279 1.00 34.81 469 ILE A C 1
ATOM 3853 O O . ILE A 1 469 ? 24.917 -37.967 15.333 1.00 34.81 469 ILE A O 1
ATOM 3857 N N . HIS A 1 470 ? 26.776 -39.254 15.117 1.00 32.81 470 HIS A N 1
ATOM 3858 C CA . HIS A 1 470 ? 27.908 -38.348 15.046 1.00 32.81 470 HIS A CA 1
ATOM 3859 C C . HIS A 1 470 ? 27.905 -37.289 13.931 1.00 32.81 470 HIS A C 1
ATOM 3861 O O . HIS A 1 470 ? 27.523 -37.552 12.797 1.00 32.81 470 HIS A O 1
ATOM 3867 N N . ASN A 1 471 ? 28.505 -36.147 14.289 1.00 31.41 471 ASN A N 1
ATOM 3868 C CA . ASN A 1 471 ? 29.538 -35.371 13.588 1.00 31.41 471 ASN A CA 1
ATOM 3869 C C . ASN A 1 471 ? 29.888 -35.753 12.139 1.00 31.41 471 ASN A C 1
ATOM 3871 O O . ASN A 1 471 ? 30.375 -36.853 11.891 1.00 31.41 471 ASN A O 1
ATOM 3875 N N . HIS A 1 472 ? 29.920 -34.738 11.272 1.00 33.38 472 HIS A N 1
ATOM 3876 C CA . HIS A 1 472 ? 31.051 -34.533 10.365 1.00 33.38 472 HIS A CA 1
ATOM 3877 C C . HIS A 1 472 ? 31.306 -33.033 10.144 1.00 33.38 472 HIS A C 1
ATOM 3879 O O . HIS A 1 472 ? 30.645 -32.372 9.350 1.00 33.38 472 HIS A O 1
ATOM 3885 N N . GLU A 1 473 ? 32.305 -32.513 10.859 1.00 30.16 473 GLU A N 1
ATOM 3886 C CA . GLU A 1 473 ? 33.127 -31.401 10.388 1.00 30.16 473 GLU A CA 1
ATOM 3887 C C . GLU A 1 473 ? 33.959 -31.891 9.195 1.00 30.16 473 GLU A C 1
ATOM 3889 O O . GLU A 1 473 ? 34.516 -32.992 9.233 1.00 30.16 473 GLU A O 1
ATOM 3894 N N . CYS A 1 474 ? 34.102 -31.061 8.162 1.00 30.33 474 CYS A N 1
ATOM 3895 C CA . CYS A 1 474 ? 35.207 -31.193 7.222 1.00 30.33 474 CYS A CA 1
ATOM 3896 C C . CYS A 1 474 ? 35.722 -29.804 6.826 1.00 30.33 474 CYS A C 1
ATOM 3898 O O . CYS A 1 474 ? 35.175 -29.118 5.968 1.00 30.33 474 CYS A O 1
ATOM 3900 N N . ILE A 1 475 ? 36.802 -29.415 7.500 1.00 29.69 475 ILE A N 1
ATOM 3901 C CA . ILE A 1 475 ? 37.760 -28.382 7.108 1.00 29.69 475 ILE A CA 1
ATOM 3902 C C . ILE A 1 475 ? 38.831 -29.062 6.241 1.00 29.69 475 ILE A C 1
ATOM 3904 O O . ILE A 1 475 ? 39.338 -30.102 6.644 1.00 29.69 475 ILE A O 1
ATOM 3908 N N . HIS A 1 476 ? 39.184 -28.469 5.094 1.00 30.52 476 HIS A N 1
ATOM 3909 C CA . HIS A 1 476 ? 40.530 -28.408 4.476 1.00 30.52 476 HIS A CA 1
ATOM 3910 C C . HIS A 1 476 ? 40.389 -27.691 3.114 1.00 30.52 476 HIS A C 1
ATOM 3912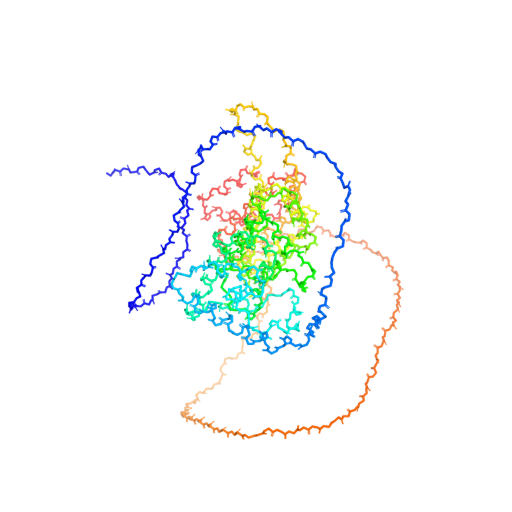 O O . HIS A 1 476 ? 39.719 -28.186 2.221 1.00 30.52 476 HIS A O 1
ATOM 3918 N N . SER A 1 477 ? 40.762 -26.418 2.957 1.00 30.52 477 SER A N 1
ATOM 3919 C CA . SER A 1 477 ? 42.106 -25.825 2.818 1.00 30.52 477 SER A CA 1
ATOM 3920 C C . SER A 1 477 ? 42.849 -26.134 1.503 1.00 30.52 477 SER A C 1
ATOM 3922 O O . SER A 1 477 ? 43.376 -27.227 1.331 1.00 30.52 477 SER A O 1
ATOM 3924 N N . ASN A 1 478 ? 43.017 -25.064 0.710 1.00 29.36 478 ASN A N 1
ATOM 3925 C CA . ASN A 1 478 ? 44.166 -24.675 -0.126 1.00 29.36 478 ASN A CA 1
ATOM 3926 C C . ASN A 1 478 ? 44.607 -25.542 -1.321 1.00 29.36 478 ASN A C 1
ATOM 3928 O O . ASN A 1 478 ? 45.100 -26.651 -1.161 1.00 29.36 478 ASN A O 1
ATOM 3932 N N . THR A 1 479 ? 44.721 -24.903 -2.496 1.00 29.42 479 THR A N 1
ATOM 3933 C CA . THR A 1 479 ? 46.044 -24.568 -3.076 1.00 29.42 479 THR A CA 1
ATOM 3934 C C . THR A 1 479 ? 45.966 -23.594 -4.263 1.00 29.42 479 THR A C 1
ATOM 3936 O O . THR A 1 479 ? 45.238 -23.788 -5.228 1.00 29.42 479 THR A O 1
ATOM 3939 N N . HIS A 1 480 ? 46.800 -22.555 -4.183 1.00 30.36 480 HIS A N 1
ATOM 3940 C CA . HIS A 1 480 ? 47.254 -21.693 -5.276 1.00 30.36 480 HIS A CA 1
ATOM 3941 C C . HIS A 1 480 ? 47.980 -22.472 -6.389 1.00 30.36 480 HIS A C 1
ATOM 3943 O O . HIS A 1 480 ? 48.801 -23.335 -6.071 1.00 30.36 480 HIS A O 1
ATOM 3949 N N . LYS A 1 481 ? 47.864 -22.010 -7.649 1.00 30.77 481 LYS A N 1
ATOM 3950 C CA . LYS A 1 481 ? 49.019 -21.577 -8.474 1.00 30.77 481 LYS A CA 1
ATOM 3951 C C . LYS A 1 481 ? 48.620 -20.916 -9.806 1.00 30.77 481 LYS A C 1
ATOM 3953 O O . LYS A 1 481 ? 47.758 -21.389 -10.530 1.00 30.77 481 LYS A O 1
ATOM 3958 N N . HIS A 1 482 ? 49.331 -19.822 -10.082 1.00 29.80 482 HIS A N 1
ATOM 3959 C CA . HIS A 1 482 ? 49.456 -19.045 -11.320 1.00 29.80 482 HIS A CA 1
ATOM 3960 C C . HIS A 1 482 ? 49.708 -19.873 -12.599 1.00 29.80 482 HIS A C 1
ATOM 3962 O O . HIS A 1 482 ? 50.390 -20.892 -12.520 1.00 29.80 482 HIS A O 1
ATOM 3968 N N . ILE A 1 483 ? 49.334 -19.329 -13.774 1.00 29.67 483 ILE A N 1
ATOM 3969 C CA . ILE A 1 483 ? 50.253 -18.795 -14.819 1.00 29.67 483 ILE A CA 1
ATOM 3970 C C . ILE A 1 483 ? 49.463 -18.224 -16.029 1.00 29.67 483 ILE A C 1
ATOM 3972 O O . ILE A 1 483 ? 48.670 -18.911 -16.653 1.00 29.67 483 ILE A O 1
ATOM 3976 N N . ASN A 1 484 ? 49.744 -16.946 -16.312 1.00 27.31 484 ASN A N 1
ATOM 3977 C CA . ASN A 1 484 ? 49.847 -16.186 -17.571 1.00 27.31 484 ASN A CA 1
ATOM 3978 C C . ASN A 1 484 ? 49.061 -16.509 -18.863 1.00 27.31 484 ASN A C 1
ATOM 3980 O O . ASN A 1 484 ? 49.194 -17.564 -19.469 1.00 27.31 484 ASN A O 1
ATOM 3984 N N . SER A 1 485 ? 48.463 -15.413 -19.352 1.00 29.83 485 SER A N 1
ATOM 3985 C CA . SER A 1 485 ? 48.568 -14.785 -20.684 1.00 29.83 485 SER A CA 1
ATOM 3986 C C . SER A 1 485 ? 48.383 -15.622 -21.954 1.00 29.83 485 SER A C 1
ATOM 3988 O O . SER A 1 485 ? 49.178 -16.494 -22.288 1.00 29.83 485 SER A O 1
ATOM 3990 N N . SER A 1 486 ? 47.446 -15.170 -22.794 1.00 28.64 486 SER A N 1
ATOM 3991 C CA . SER A 1 486 ? 47.724 -14.865 -24.204 1.00 28.64 486 SER A CA 1
ATOM 3992 C C . SER A 1 486 ? 46.617 -14.011 -24.821 1.00 28.64 486 SER A C 1
ATOM 3994 O O . SER A 1 486 ? 45.452 -14.388 -24.868 1.00 28.64 486 SER A O 1
ATOM 3996 N N . TYR A 1 487 ? 47.035 -12.851 -25.323 1.00 30.25 487 TYR A N 1
ATOM 3997 C CA . TYR A 1 487 ? 46.355 -12.055 -26.337 1.00 30.25 487 TYR A CA 1
ATOM 3998 C C . TYR A 1 487 ? 45.881 -12.927 -27.508 1.00 30.25 487 TYR A C 1
ATOM 4000 O O . TYR A 1 487 ? 46.694 -13.662 -28.068 1.00 30.25 487 TYR A O 1
ATOM 4008 N N . ARG A 1 488 ? 44.655 -12.703 -27.998 1.00 30.67 488 ARG A N 1
ATOM 4009 C CA . ARG A 1 488 ? 44.376 -12.705 -29.442 1.00 30.67 488 ARG A CA 1
ATOM 4010 C C . ARG A 1 488 ? 43.184 -11.810 -29.781 1.00 30.67 488 ARG A C 1
ATOM 4012 O O . ARG A 1 488 ? 42.034 -12.154 -29.558 1.00 30.67 488 ARG A O 1
ATOM 4019 N N . ARG A 1 489 ? 43.520 -10.662 -30.381 1.00 35.66 489 ARG A N 1
ATOM 4020 C CA . ARG A 1 489 ? 42.690 -9.965 -31.367 1.00 35.66 489 ARG A CA 1
ATOM 4021 C C . ARG A 1 489 ? 42.302 -10.950 -32.473 1.00 35.66 489 ARG A C 1
ATOM 4023 O O . ARG A 1 489 ? 43.183 -11.566 -33.068 1.00 35.66 489 ARG A O 1
ATOM 4030 N N . SER A 1 490 ? 41.019 -11.015 -32.785 1.00 31.25 490 SER A N 1
ATOM 4031 C CA . SER A 1 490 ? 40.461 -11.484 -34.054 1.00 31.25 490 SER A CA 1
ATOM 4032 C C . SER A 1 490 ? 39.176 -10.663 -34.183 1.00 31.25 490 SER A C 1
ATOM 4034 O O . SER A 1 490 ? 38.325 -10.743 -33.314 1.00 31.25 490 SER A O 1
ATOM 4036 N N . GLY A 1 491 ? 39.087 -9.646 -35.033 1.00 26.06 491 GLY A N 1
ATOM 4037 C CA . GLY A 1 491 ? 39.427 -9.651 -36.447 1.00 26.06 491 GLY A CA 1
ATOM 4038 C C . GLY A 1 491 ? 38.093 -9.657 -37.182 1.00 26.06 491 GLY A C 1
ATOM 4039 O O . GLY A 1 491 ? 37.536 -10.725 -37.395 1.00 26.06 491 GLY A O 1
ATOM 4040 N N . CYS A 1 492 ? 37.564 -8.462 -37.464 1.00 31.50 492 CYS A N 1
ATOM 4041 C CA . CYS A 1 492 ? 36.403 -8.264 -38.322 1.00 31.50 492 CYS A CA 1
ATOM 4042 C C . CYS A 1 492 ? 36.660 -8.918 -39.678 1.00 31.50 492 CYS A C 1
ATOM 4044 O O . CYS A 1 492 ? 37.447 -8.383 -40.453 1.00 31.50 492 CYS A O 1
ATOM 4046 N N . ASP A 1 493 ? 35.951 -10.001 -39.974 1.00 26.70 493 ASP A N 1
ATOM 4047 C CA . ASP A 1 493 ? 35.736 -10.457 -41.340 1.00 26.70 493 ASP A CA 1
ATOM 4048 C C . ASP A 1 493 ? 34.228 -10.523 -41.592 1.00 26.70 493 ASP A C 1
ATOM 4050 O O . ASP A 1 493 ? 33.517 -11.448 -41.201 1.00 26.70 493 ASP A O 1
ATOM 4054 N N . ILE A 1 494 ? 33.752 -9.462 -42.241 1.00 33.91 494 ILE A N 1
ATOM 4055 C CA . ILE A 1 494 ? 32.423 -9.325 -42.823 1.00 33.91 494 ILE A CA 1
ATOM 4056 C C . ILE A 1 494 ? 32.338 -10.318 -43.988 1.00 33.91 494 ILE A C 1
ATOM 4058 O O . ILE A 1 494 ? 32.833 -10.041 -45.081 1.00 33.91 494 ILE A O 1
ATOM 4062 N N . TYR A 1 495 ? 31.682 -11.461 -43.781 1.00 30.12 495 TYR A N 1
ATOM 4063 C CA . TYR A 1 495 ? 31.194 -12.287 -44.884 1.00 30.12 495 TYR A CA 1
ATOM 4064 C C . TYR A 1 495 ? 29.730 -11.977 -45.168 1.00 30.12 495 TYR A C 1
ATOM 4066 O O . TYR A 1 495 ? 28.797 -12.430 -44.510 1.00 30.12 495 TYR A O 1
ATOM 4074 N N . ASN A 1 496 ? 29.574 -11.197 -46.229 1.00 36.97 496 ASN A N 1
ATOM 4075 C CA . ASN A 1 496 ? 28.344 -10.894 -46.928 1.00 36.97 496 ASN A CA 1
ATOM 4076 C C . ASN A 1 496 ? 27.765 -12.198 -47.521 1.00 36.97 496 ASN A C 1
ATOM 4078 O O . ASN A 1 496 ? 28.116 -12.596 -48.632 1.00 36.97 496 ASN A O 1
ATOM 4082 N N . THR A 1 497 ? 26.906 -12.893 -46.773 1.00 31.67 497 THR A N 1
ATOM 4083 C CA . THR A 1 497 ? 26.113 -14.017 -47.289 1.00 31.67 497 THR A CA 1
ATOM 4084 C C . THR A 1 497 ? 24.638 -13.639 -47.288 1.00 31.67 497 THR A C 1
ATOM 4086 O O . THR A 1 497 ? 23.924 -13.736 -46.297 1.00 31.67 497 THR A O 1
ATOM 4089 N N . ASN A 1 498 ? 24.175 -13.199 -48.459 1.00 34.53 498 ASN A N 1
ATOM 4090 C CA . ASN A 1 498 ? 22.766 -13.011 -48.784 1.00 34.53 498 ASN A CA 1
ATOM 4091 C C . ASN A 1 498 ? 22.036 -14.369 -48.801 1.00 34.53 498 ASN A C 1
ATOM 4093 O O . ASN A 1 498 ? 21.733 -14.907 -49.867 1.00 34.53 498 ASN A O 1
ATOM 4097 N N . LYS A 1 499 ? 21.737 -14.934 -47.628 1.00 34.09 499 LYS A N 1
ATOM 4098 C CA . LYS A 1 499 ? 20.702 -15.964 -47.484 1.00 34.09 499 LYS A CA 1
ATOM 4099 C C . LYS A 1 499 ? 19.371 -15.226 -47.332 1.00 34.09 499 LYS A C 1
ATOM 4101 O O . LYS A 1 499 ? 19.126 -14.566 -46.328 1.00 34.09 499 LYS A O 1
ATOM 4106 N N . LYS A 1 500 ? 18.516 -15.301 -48.359 1.00 38.62 500 LYS A N 1
ATOM 4107 C CA . LYS A 1 500 ? 17.113 -14.867 -48.281 1.00 38.62 500 LYS A CA 1
ATOM 4108 C C . LYS A 1 500 ? 16.393 -15.744 -47.254 1.00 38.62 500 LYS A C 1
ATOM 4110 O O . LYS A 1 500 ? 15.833 -16.777 -47.609 1.00 38.62 500 LYS A O 1
ATOM 4115 N N . LEU A 1 501 ? 16.428 -15.330 -45.993 1.00 35.28 501 LEU A N 1
ATOM 4116 C CA . LEU A 1 501 ? 15.523 -15.819 -44.965 1.00 35.28 501 LEU A CA 1
ATOM 4117 C C . LEU A 1 501 ? 14.102 -15.439 -45.392 1.00 35.28 501 LEU A C 1
ATOM 4119 O O . LEU A 1 501 ? 13.781 -14.265 -45.591 1.00 35.28 501 LEU A O 1
ATOM 4123 N N . ASN A 1 502 ? 13.259 -16.450 -45.598 1.00 34.00 502 ASN A N 1
ATOM 4124 C CA . ASN A 1 502 ? 11.822 -16.275 -45.751 1.00 34.00 502 ASN A CA 1
ATOM 4125 C C . ASN A 1 502 ? 11.266 -15.827 -44.394 1.00 34.00 502 ASN A C 1
ATOM 4127 O O . ASN A 1 502 ? 10.764 -16.634 -43.617 1.00 34.00 502 ASN A O 1
ATOM 4131 N N . TYR A 1 503 ? 11.365 -14.531 -44.096 1.00 41.66 503 TYR A N 1
ATOM 4132 C CA . TYR A 1 503 ? 10.662 -13.929 -42.974 1.00 41.66 503 TYR A CA 1
ATOM 4133 C C . TYR A 1 503 ? 9.160 -14.080 -43.238 1.00 41.66 503 TYR A C 1
ATOM 4135 O O . TYR A 1 503 ? 8.556 -13.275 -43.956 1.00 41.66 503 TYR A O 1
ATOM 4143 N N . LYS A 1 504 ? 8.528 -15.118 -42.670 1.00 47.50 504 LYS A N 1
ATOM 4144 C CA . LYS A 1 504 ? 7.085 -15.080 -42.406 1.00 47.50 504 LYS A CA 1
ATOM 4145 C C . LYS A 1 504 ? 6.854 -13.749 -41.696 1.00 47.50 504 LYS A C 1
ATOM 4147 O O . LYS A 1 504 ? 7.419 -13.529 -40.631 1.00 47.50 504 LYS A O 1
ATOM 4152 N N . LYS A 1 505 ? 6.114 -12.832 -42.333 1.00 51.00 505 LYS A N 1
ATOM 4153 C CA . LYS A 1 505 ? 5.796 -11.503 -41.790 1.00 51.00 505 LYS A CA 1
ATOM 4154 C C . LYS A 1 505 ? 5.125 -11.678 -40.427 1.00 51.00 505 LYS A C 1
ATOM 4156 O O . LYS A 1 505 ? 3.902 -11.790 -40.353 1.00 51.00 505 LYS A O 1
ATOM 4161 N N . LEU A 1 506 ? 5.918 -11.696 -39.361 1.00 53.50 506 LEU A N 1
ATOM 4162 C CA . LEU A 1 506 ? 5.445 -11.548 -37.999 1.00 53.50 506 LEU A CA 1
ATOM 4163 C C . LEU A 1 506 ? 4.805 -10.163 -37.938 1.00 53.50 506 LEU A C 1
ATOM 4165 O O . LEU A 1 506 ? 5.478 -9.134 -37.999 1.00 53.50 506 LEU A O 1
ATOM 4169 N N . LYS A 1 507 ? 3.469 -10.132 -37.924 1.00 59.22 507 LYS A N 1
ATOM 4170 C CA . LYS A 1 507 ? 2.696 -8.916 -37.663 1.00 59.22 507 LYS A CA 1
ATOM 4171 C C . LYS A 1 507 ? 2.857 -8.580 -36.184 1.00 59.22 507 LYS A C 1
ATOM 4173 O O . LYS A 1 507 ? 1.950 -8.816 -35.391 1.00 59.22 507 LYS A O 1
ATOM 4178 N N . CYS A 1 508 ? 4.013 -8.038 -35.831 1.00 64.38 508 CYS A N 1
ATOM 4179 C CA . CYS A 1 508 ? 4.237 -7.440 -34.532 1.00 64.38 508 CYS A CA 1
ATOM 4180 C C . CYS A 1 508 ? 3.314 -6.217 -34.419 1.00 64.38 508 CYS A C 1
ATOM 4182 O O . CYS A 1 508 ? 3.551 -5.199 -35.074 1.00 64.38 508 CYS A O 1
ATOM 4184 N N . ARG A 1 509 ? 2.204 -6.338 -33.681 1.00 73.88 509 ARG A N 1
ATOM 4185 C CA . ARG A 1 509 ? 1.240 -5.243 -33.503 1.00 73.88 509 ARG A CA 1
ATOM 4186 C C . ARG A 1 509 ? 1.797 -4.225 -32.512 1.00 73.88 509 ARG A C 1
ATOM 4188 O O . ARG A 1 509 ? 2.325 -4.597 -31.468 1.00 73.88 509 ARG A O 1
ATOM 4195 N N . LEU A 1 510 ? 1.618 -2.944 -32.819 1.00 78.06 510 LEU A N 1
ATOM 4196 C CA . LEU A 1 510 ? 1.872 -1.864 -31.873 1.00 78.06 510 LEU A CA 1
ATOM 4197 C C . LEU A 1 510 ? 0.806 -1.900 -30.767 1.00 78.06 510 LEU A C 1
ATOM 4199 O O . LEU A 1 510 ? -0.375 -1.694 -31.042 1.00 78.06 510 LEU A O 1
ATOM 4203 N N . THR A 1 511 ? 1.220 -2.172 -29.534 1.00 84.62 511 THR A N 1
ATOM 4204 C CA . THR A 1 511 ? 0.355 -2.153 -28.346 1.00 84.62 511 THR A CA 1
ATOM 4205 C C . THR A 1 511 ? 0.571 -0.869 -27.543 1.00 84.62 511 THR A C 1
ATOM 4207 O O . THR A 1 511 ? 1.562 -0.165 -27.743 1.00 84.62 511 THR A O 1
ATOM 4210 N N . VAL A 1 512 ? -0.335 -0.569 -26.605 1.00 84.44 512 VAL A N 1
ATOM 4211 C CA . VAL A 1 512 ? -0.186 0.567 -25.674 1.00 84.44 512 VAL A CA 1
ATOM 4212 C C . VAL A 1 512 ? 1.114 0.451 -24.867 1.00 84.44 512 VAL A C 1
ATOM 4214 O O . VAL A 1 512 ? 1.832 1.435 -24.725 1.00 84.44 512 VAL A O 1
ATOM 4217 N N . ASN A 1 513 ? 1.483 -0.760 -24.442 1.00 85.50 513 ASN A N 1
ATOM 4218 C CA . ASN A 1 513 ? 2.725 -1.006 -23.701 1.00 85.50 513 ASN A CA 1
ATOM 4219 C C . ASN A 1 513 ? 3.957 -0.668 -24.547 1.00 85.50 513 ASN A C 1
ATOM 4221 O O . ASN A 1 513 ? 4.850 0.033 -24.085 1.00 85.50 513 ASN A O 1
ATOM 4225 N N . LYS A 1 514 ? 3.972 -1.079 -25.822 1.00 87.50 514 LYS A N 1
ATOM 4226 C CA . LYS A 1 514 ? 5.066 -0.744 -26.748 1.00 87.50 514 LYS A CA 1
ATOM 4227 C C . LYS A 1 514 ? 5.156 0.754 -27.006 1.00 87.50 514 LYS A C 1
ATOM 4229 O O . LYS A 1 514 ? 6.252 1.280 -27.124 1.00 87.50 514 LYS A O 1
ATOM 4234 N N . ILE A 1 515 ? 4.025 1.454 -27.047 1.00 87.56 515 ILE A N 1
ATOM 4235 C CA . ILE A 1 515 ? 4.007 2.918 -27.116 1.00 87.56 515 ILE A CA 1
ATOM 4236 C C . ILE A 1 515 ? 4.641 3.535 -25.861 1.00 87.56 515 ILE A C 1
ATOM 4238 O O . ILE A 1 515 ? 5.449 4.454 -25.984 1.00 87.56 515 ILE A O 1
ATOM 4242 N N . GLY A 1 516 ? 4.303 3.026 -24.674 1.00 89.38 516 GLY A N 1
ATOM 4243 C CA . GLY A 1 516 ? 4.907 3.465 -23.419 1.00 89.38 516 GLY A CA 1
ATOM 4244 C C . GLY A 1 516 ? 6.419 3.245 -23.395 1.00 89.38 516 GLY A C 1
ATOM 4245 O O . GLY A 1 516 ? 7.171 4.173 -23.122 1.00 89.38 516 GLY A O 1
ATOM 4246 N N . LEU A 1 517 ? 6.873 2.056 -23.794 1.00 92.31 517 LEU A N 1
ATOM 4247 C CA . LEU A 1 517 ? 8.295 1.725 -23.889 1.00 92.31 517 LEU A CA 1
ATOM 4248 C C . LEU A 1 517 ? 9.036 2.596 -24.909 1.00 92.31 517 LEU A C 1
ATOM 4250 O O . LEU A 1 517 ? 10.132 3.073 -24.629 1.00 92.31 517 LEU A O 1
ATOM 4254 N N . LEU A 1 518 ? 8.420 2.882 -26.060 1.00 89.56 518 LEU A N 1
ATOM 4255 C CA . LEU A 1 518 ? 8.970 3.857 -26.999 1.00 89.56 518 LEU A CA 1
ATOM 4256 C C . LEU A 1 518 ? 9.113 5.224 -26.342 1.00 89.56 518 LEU A C 1
ATOM 4258 O O . LEU A 1 518 ? 10.166 5.828 -26.460 1.00 89.56 518 LEU A O 1
ATOM 4262 N N . LYS A 1 519 ? 8.104 5.707 -25.613 1.00 89.75 519 LYS A N 1
ATOM 4263 C CA . LYS A 1 519 ? 8.195 6.996 -24.919 1.00 89.75 519 LYS A CA 1
ATOM 4264 C C . LYS A 1 519 ? 9.368 7.034 -23.929 1.00 89.75 519 LYS A C 1
ATOM 4266 O O . LYS A 1 519 ? 10.086 8.028 -23.926 1.00 89.75 519 LYS A O 1
ATOM 4271 N N . ILE A 1 520 ? 9.599 5.958 -23.171 1.00 91.75 520 ILE A N 1
ATOM 4272 C CA . ILE A 1 520 ? 10.768 5.812 -22.283 1.00 91.75 520 ILE A CA 1
ATOM 4273 C C . ILE A 1 520 ? 12.061 5.957 -23.091 1.00 91.75 520 ILE A C 1
ATOM 4275 O O . ILE A 1 520 ? 12.845 6.856 -22.813 1.00 91.75 520 ILE A O 1
ATOM 4279 N N . ILE A 1 521 ? 12.238 5.138 -24.135 1.00 90.69 521 ILE A N 1
ATOM 4280 C CA . ILE A 1 521 ? 13.425 5.162 -25.007 1.00 90.69 521 ILE A CA 1
ATOM 4281 C C . ILE A 1 521 ? 13.658 6.573 -25.558 1.00 90.69 521 ILE A C 1
ATOM 4283 O O . ILE A 1 521 ? 14.773 7.076 -25.527 1.00 90.69 521 ILE A O 1
ATOM 4287 N N . ILE A 1 522 ? 12.605 7.250 -26.014 1.00 86.88 522 ILE A N 1
ATOM 4288 C CA . ILE A 1 522 ? 12.689 8.604 -26.569 1.00 86.88 522 ILE A CA 1
ATOM 4289 C C . ILE A 1 522 ? 13.195 9.611 -25.547 1.00 86.88 522 ILE A C 1
ATOM 4291 O O . ILE A 1 522 ? 14.113 10.369 -25.851 1.00 86.88 522 ILE A O 1
ATOM 4295 N N . ILE A 1 523 ? 12.596 9.616 -24.356 1.00 88.62 523 ILE A N 1
ATOM 4296 C CA . ILE A 1 523 ? 13.013 10.491 -23.257 1.00 88.62 523 ILE A CA 1
ATOM 4297 C C . ILE A 1 523 ? 14.479 10.209 -22.915 1.00 88.62 523 ILE A C 1
ATOM 4299 O O . ILE A 1 523 ? 15.264 11.137 -22.748 1.00 88.62 523 ILE A O 1
ATOM 4303 N N . THR A 1 524 ? 14.879 8.936 -22.892 1.00 89.69 524 THR A N 1
ATOM 4304 C CA . THR A 1 524 ? 16.264 8.537 -22.640 1.00 89.69 524 THR A CA 1
ATOM 4305 C C . THR A 1 524 ? 17.235 9.070 -23.694 1.00 89.69 524 THR A C 1
ATOM 4307 O O . THR A 1 524 ? 18.258 9.651 -23.337 1.00 89.69 524 THR A O 1
ATOM 4310 N N . LEU A 1 525 ? 16.898 8.952 -24.980 1.00 87.56 525 LEU A N 1
ATOM 4311 C CA . LEU A 1 525 ? 17.738 9.426 -26.084 1.00 87.56 525 LEU A CA 1
ATOM 4312 C C . LEU A 1 525 ? 17.837 10.956 -26.164 1.00 87.56 525 LEU A C 1
ATOM 4314 O O . LEU A 1 525 ? 18.862 11.468 -26.609 1.00 87.56 525 LEU A O 1
ATOM 4318 N N . GLN A 1 526 ? 16.817 11.698 -25.720 1.00 86.75 526 GLN A N 1
ATOM 4319 C CA . GLN A 1 526 ? 16.868 13.168 -25.661 1.00 86.75 526 GLN A CA 1
ATOM 4320 C C . GLN A 1 526 ? 18.013 13.686 -24.785 1.00 86.75 526 GLN A C 1
ATOM 4322 O O . GLN A 1 526 ? 18.553 14.757 -25.053 1.00 86.75 526 GLN A O 1
ATOM 4327 N N . GLU A 1 527 ? 18.409 12.916 -23.773 1.00 86.50 527 GLU A N 1
ATOM 4328 C CA . GLU A 1 527 ? 19.479 13.276 -22.842 1.00 86.50 527 GLU A CA 1
ATOM 4329 C C . GLU A 1 527 ? 20.870 12.814 -23.318 1.00 86.50 527 GLU A C 1
ATOM 4331 O O . GLU A 1 527 ? 21.868 13.015 -22.615 1.00 86.50 527 GLU A O 1
ATOM 4336 N N . PHE A 1 528 ? 20.976 12.182 -24.496 1.00 85.94 528 PHE A N 1
ATOM 4337 C CA . PHE A 1 528 ? 22.254 11.690 -25.012 1.00 85.94 528 PHE A CA 1
ATOM 4338 C C . PHE A 1 528 ? 23.147 12.833 -25.492 1.00 85.94 528 PHE A C 1
ATOM 4340 O O . PHE A 1 528 ? 22.742 13.737 -26.230 1.00 85.94 528 PHE A O 1
ATOM 4347 N N . LYS A 1 529 ? 24.425 12.752 -25.132 1.00 88.12 529 LYS A N 1
ATOM 4348 C CA . LYS A 1 529 ? 25.478 13.587 -25.715 1.00 88.12 529 LYS A CA 1
ATOM 4349 C C . LYS A 1 529 ? 25.903 12.998 -27.058 1.00 88.12 529 LYS A C 1
ATOM 4351 O O . LYS A 1 529 ? 25.768 11.806 -27.298 1.00 88.12 529 LYS A O 1
ATOM 4356 N N . ARG A 1 530 ? 26.499 13.822 -27.927 1.00 83.31 530 ARG A N 1
ATOM 4357 C CA . ARG A 1 530 ? 26.983 13.382 -29.256 1.00 83.31 530 ARG A CA 1
ATOM 4358 C C . ARG A 1 530 ? 27.935 12.184 -29.206 1.00 83.31 530 ARG A C 1
ATOM 4360 O O . ARG A 1 530 ? 27.990 11.420 -30.156 1.00 83.31 530 ARG A O 1
ATOM 4367 N N . GLU A 1 531 ? 28.698 12.060 -28.127 1.00 84.25 531 GLU A N 1
ATOM 4368 C CA . GLU A 1 531 ? 29.660 10.973 -27.905 1.00 84.25 531 GLU A CA 1
ATOM 4369 C C . GLU A 1 531 ? 28.975 9.637 -27.569 1.00 84.25 531 GLU A C 1
ATOM 4371 O O . GLU A 1 531 ? 29.602 8.592 -27.657 1.00 84.25 531 GLU A O 1
ATOM 4376 N N . GLU A 1 532 ? 27.690 9.667 -27.208 1.00 83.69 532 GLU A N 1
ATOM 4377 C CA . GLU A 1 532 ? 26.887 8.505 -26.809 1.00 83.69 532 GLU A CA 1
ATOM 4378 C C . GLU A 1 532 ? 26.044 7.967 -27.985 1.00 83.69 532 GLU A C 1
ATOM 4380 O O . GLU A 1 532 ? 25.290 7.012 -27.825 1.00 83.69 532 GLU A O 1
ATOM 4385 N N . TYR A 1 533 ? 26.150 8.564 -29.181 1.00 82.56 533 TYR A N 1
ATOM 4386 C CA . TYR A 1 533 ? 25.316 8.212 -30.341 1.00 82.56 533 TYR A CA 1
ATOM 4387 C C . TYR A 1 533 ? 25.635 6.843 -30.946 1.00 82.56 533 TYR A C 1
ATOM 4389 O O . TYR A 1 533 ? 24.789 6.298 -31.650 1.00 82.56 533 TYR A O 1
ATOM 4397 N N . ASP A 1 534 ? 26.788 6.252 -30.633 1.00 81.88 534 ASP A N 1
ATOM 4398 C CA . ASP A 1 534 ? 27.119 4.885 -31.053 1.00 81.88 534 ASP A CA 1
ATOM 4399 C C . ASP A 1 534 ? 26.119 3.859 -30.474 1.00 81.88 534 ASP A C 1
ATOM 4401 O O . ASP A 1 534 ? 25.832 2.842 -31.099 1.00 81.88 534 ASP A O 1
ATOM 4405 N N . LEU A 1 535 ? 25.489 4.162 -29.330 1.00 77.69 535 LEU A N 1
ATOM 4406 C CA . LEU A 1 535 ? 24.432 3.335 -28.727 1.00 77.69 535 LEU A CA 1
ATOM 4407 C C . LEU A 1 535 ? 23.128 3.316 -29.555 1.00 77.69 535 LEU A C 1
ATOM 4409 O O . LEU A 1 535 ? 22.278 2.451 -29.357 1.00 77.69 535 LEU A O 1
ATOM 4413 N N . LEU A 1 536 ? 22.950 4.240 -30.512 1.00 78.00 536 LEU A N 1
ATOM 4414 C CA . LEU A 1 536 ? 21.784 4.263 -31.408 1.00 78.00 536 LEU A CA 1
ATOM 4415 C C . LEU A 1 536 ? 21.794 3.110 -32.425 1.00 78.00 536 LEU A C 1
ATOM 4417 O O . LEU A 1 536 ? 20.757 2.825 -33.032 1.00 78.00 536 LEU A O 1
ATOM 4421 N N . GLU A 1 537 ? 22.940 2.450 -32.635 1.00 80.25 537 GLU A N 1
ATOM 4422 C CA . GLU A 1 537 ? 23.054 1.305 -33.549 1.00 80.25 537 GLU A CA 1
ATOM 4423 C C . GLU A 1 537 ? 22.185 0.118 -33.105 1.00 80.25 537 GLU A C 1
ATOM 4425 O O . GLU A 1 537 ? 21.689 -0.632 -33.946 1.00 80.25 537 GLU A O 1
ATOM 4430 N N . ASN A 1 538 ? 21.929 0.000 -31.800 1.00 74.00 538 ASN A N 1
ATOM 4431 C CA . ASN A 1 538 ? 21.182 -1.105 -31.202 1.00 74.00 538 ASN A CA 1
ATOM 4432 C C . ASN A 1 538 ? 19.657 -0.915 -31.244 1.00 74.00 538 ASN A C 1
ATOM 4434 O O . ASN A 1 538 ? 18.895 -1.839 -30.946 1.00 74.00 538 ASN A O 1
ATOM 4438 N N . ILE A 1 539 ? 19.184 0.265 -31.654 1.00 80.81 539 ILE A N 1
ATOM 4439 C CA . ILE A 1 539 ? 17.753 0.527 -31.806 1.00 80.81 539 ILE A CA 1
ATOM 4440 C C . ILE A 1 539 ? 17.213 -0.322 -32.967 1.00 80.81 539 ILE A C 1
ATOM 4442 O O . ILE A 1 539 ? 17.775 -0.294 -34.067 1.00 80.81 539 ILE A O 1
ATOM 4446 N N . PRO A 1 540 ? 16.084 -1.041 -32.798 1.00 79.94 540 PRO A N 1
ATOM 4447 C CA . PRO A 1 540 ? 15.511 -1.884 -33.842 1.00 79.94 540 PRO A CA 1
ATOM 4448 C C . PRO A 1 540 ? 14.809 -1.035 -34.919 1.00 79.94 540 PRO A C 1
ATOM 4450 O O . PRO A 1 540 ? 13.590 -1.083 -35.088 1.00 79.94 540 PRO A O 1
ATOM 4453 N N . TRP A 1 541 ? 15.577 -0.256 -35.689 1.00 79.94 541 TRP A N 1
ATOM 4454 C CA . TRP A 1 541 ? 15.101 0.697 -36.700 1.00 79.94 541 TRP A CA 1
ATOM 4455 C C . TRP A 1 541 ? 14.110 0.082 -37.685 1.00 79.94 541 TRP A C 1
ATOM 4457 O O . TRP A 1 541 ? 13.098 0.692 -38.030 1.00 79.94 541 TRP A O 1
ATOM 4467 N N . SER A 1 542 ? 14.360 -1.158 -38.105 1.00 79.88 542 SER A N 1
ATOM 4468 C CA . SER A 1 542 ? 13.479 -1.893 -39.014 1.00 79.88 542 SER A CA 1
ATOM 4469 C C . SER A 1 542 ? 12.086 -2.131 -38.415 1.00 79.88 542 SER A C 1
ATOM 4471 O O . SER A 1 542 ? 11.085 -2.003 -39.122 1.00 79.88 542 SER A O 1
ATOM 4473 N N . LEU A 1 543 ? 11.999 -2.423 -37.114 1.00 78.19 543 LEU A N 1
ATOM 4474 C CA . LEU A 1 543 ? 10.743 -2.601 -36.386 1.00 78.19 543 LEU A CA 1
ATOM 4475 C C . LEU A 1 543 ? 9.975 -1.279 -36.289 1.00 78.19 543 LEU A C 1
ATOM 4477 O O . LEU A 1 543 ? 8.782 -1.238 -36.590 1.00 78.19 543 LEU A O 1
ATOM 4481 N N . LEU A 1 544 ? 10.670 -0.191 -35.949 1.00 75.94 544 LEU A N 1
ATOM 4482 C CA . LEU A 1 544 ? 10.073 1.141 -35.820 1.00 75.94 544 LEU A CA 1
ATOM 4483 C C . LEU A 1 544 ? 9.519 1.649 -37.151 1.00 75.94 544 LEU A C 1
ATOM 4485 O O . LEU A 1 544 ? 8.379 2.112 -37.212 1.00 75.94 544 LEU A O 1
ATOM 4489 N N . VAL A 1 545 ? 10.283 1.484 -38.233 1.00 78.38 545 VAL A N 1
ATOM 4490 C CA . VAL A 1 545 ? 9.847 1.813 -39.596 1.00 78.38 545 VAL A CA 1
ATOM 4491 C C . VAL A 1 545 ? 8.628 0.976 -39.992 1.00 78.38 545 VAL A C 1
ATOM 4493 O O . VAL A 1 545 ? 7.660 1.505 -40.542 1.00 78.38 545 VAL A O 1
ATOM 4496 N N . ASN A 1 546 ? 8.622 -0.321 -39.670 1.00 77.38 546 ASN A N 1
ATOM 4497 C CA . ASN A 1 546 ? 7.473 -1.184 -39.939 1.00 77.38 546 ASN A CA 1
ATOM 4498 C C . ASN A 1 546 ? 6.215 -0.731 -39.184 1.00 77.38 546 ASN A C 1
ATOM 4500 O O . ASN A 1 546 ? 5.131 -0.729 -39.770 1.00 77.38 546 ASN A O 1
ATOM 4504 N N . TRP A 1 547 ? 6.327 -0.331 -37.915 1.00 76.31 547 TRP A N 1
ATOM 4505 C CA . TRP A 1 547 ? 5.182 0.179 -37.160 1.00 76.31 547 TRP A CA 1
ATOM 4506 C C . TRP A 1 547 ? 4.692 1.538 -37.657 1.00 76.31 547 TRP A C 1
ATOM 4508 O O . TRP A 1 547 ? 3.479 1.741 -37.726 1.00 76.31 547 TRP A O 1
ATOM 4518 N N . PHE A 1 548 ? 5.602 2.424 -38.069 1.00 69.44 548 PHE A N 1
ATOM 4519 C CA . PHE A 1 548 ? 5.257 3.709 -38.676 1.00 69.44 548 PHE A CA 1
ATOM 4520 C C . PHE A 1 548 ? 4.350 3.528 -39.900 1.00 69.44 548 PHE A C 1
ATOM 4522 O O . PHE A 1 548 ? 3.288 4.141 -39.991 1.00 69.44 548 PHE A O 1
ATOM 4529 N N . PHE A 1 549 ? 4.709 2.619 -40.812 1.00 74.75 549 PHE A N 1
ATOM 4530 C CA . PHE A 1 549 ? 3.892 2.351 -42.000 1.00 74.75 549 PHE A CA 1
ATOM 4531 C C . PHE A 1 549 ? 2.588 1.602 -41.701 1.00 74.75 549 PHE A C 1
ATOM 4533 O O . PHE A 1 549 ? 1.640 1.697 -42.479 1.00 74.75 549 PHE A O 1
ATOM 4540 N N . GLN A 1 550 ? 2.518 0.861 -40.593 1.00 70.00 550 GLN A N 1
ATOM 4541 C CA . GLN A 1 550 ? 1.283 0.203 -40.162 1.00 70.00 550 GLN A CA 1
ATOM 4542 C C . GLN A 1 550 ? 0.294 1.174 -39.504 1.00 70.00 550 GLN A C 1
ATOM 4544 O O . GLN A 1 550 ? -0.910 0.969 -39.638 1.00 70.00 550 GLN A O 1
ATOM 4549 N N . ASN A 1 551 ? 0.779 2.222 -38.828 1.00 66.88 551 ASN A N 1
ATOM 4550 C CA . ASN A 1 551 ? -0.038 3.206 -38.110 1.00 66.88 551 ASN A CA 1
ATOM 4551 C C . ASN A 1 551 ? 0.391 4.654 -38.429 1.00 66.88 551 ASN A C 1
ATOM 4553 O O . ASN A 1 551 ? 0.849 5.370 -37.534 1.00 66.88 551 ASN A O 1
ATOM 4557 N N . PRO A 1 552 ? 0.203 5.127 -39.677 1.00 64.19 552 PRO A N 1
ATOM 4558 C CA . PRO A 1 552 ? 0.687 6.438 -40.123 1.00 64.19 552 PRO A CA 1
ATOM 4559 C C . PRO A 1 552 ? 0.031 7.631 -39.406 1.00 64.19 552 PRO A C 1
ATOM 4561 O O . PRO A 1 552 ? 0.499 8.755 -39.539 1.00 64.19 552 PRO A O 1
ATOM 4564 N N . SER A 1 553 ? -1.057 7.414 -38.662 1.00 67.00 553 SER A N 1
ATOM 4565 C CA . SER A 1 553 ? -1.786 8.451 -37.923 1.00 67.00 553 SER A CA 1
ATOM 4566 C C . SER A 1 553 ? -1.346 8.624 -36.461 1.00 67.00 553 SER A C 1
ATOM 4568 O O . SER A 1 553 ? -1.947 9.427 -35.751 1.00 67.00 553 SER A O 1
ATOM 4570 N N . ASN A 1 554 ? -0.363 7.863 -35.966 1.00 63.28 554 ASN A N 1
ATOM 4571 C CA . ASN A 1 554 ? 0.092 7.979 -34.578 1.00 63.28 554 ASN A CA 1
ATOM 4572 C C . ASN A 1 554 ? 1.212 9.036 -34.447 1.00 63.28 554 ASN A C 1
ATOM 4574 O O . ASN A 1 554 ? 2.316 8.863 -34.960 1.00 63.28 554 ASN A O 1
ATOM 4578 N N . ASN A 1 555 ? 0.933 10.126 -33.724 1.00 65.62 555 ASN A N 1
ATOM 4579 C CA . ASN A 1 555 ? 1.829 11.284 -33.588 1.00 65.62 555 ASN A CA 1
ATOM 4580 C C . ASN A 1 555 ? 3.153 10.992 -32.862 1.00 65.62 555 ASN A C 1
ATOM 4582 O O . ASN A 1 555 ? 4.109 11.749 -33.016 1.00 65.62 555 ASN A O 1
ATOM 4586 N N . ILE A 1 556 ? 3.240 9.899 -32.100 1.00 61.00 556 ILE A N 1
ATOM 4587 C CA . ILE A 1 556 ? 4.452 9.548 -31.341 1.00 61.00 556 ILE A CA 1
ATOM 4588 C C . ILE A 1 556 ? 5.633 9.282 -32.281 1.00 61.00 556 ILE A C 1
ATOM 4590 O O . ILE A 1 556 ? 6.766 9.640 -31.967 1.00 61.00 556 ILE A O 1
ATOM 4594 N N . TYR A 1 557 ? 5.370 8.767 -33.482 1.00 59.34 557 TYR A N 1
ATOM 4595 C CA . TYR A 1 557 ? 6.409 8.562 -34.489 1.00 59.34 557 TYR A CA 1
ATOM 4596 C C . TYR A 1 557 ? 6.956 9.858 -35.067 1.00 59.34 557 TYR A C 1
ATOM 4598 O O . TYR A 1 557 ? 8.150 9.940 -35.327 1.00 59.34 557 TYR A O 1
ATOM 4606 N N . HIS A 1 558 ? 6.111 10.872 -35.262 1.00 61.41 558 HIS A N 1
ATOM 4607 C CA . HIS A 1 558 ? 6.573 12.179 -35.722 1.00 61.41 558 HIS A CA 1
ATOM 4608 C C . HIS A 1 558 ? 7.466 12.841 -34.676 1.00 61.41 558 HIS A C 1
ATOM 4610 O O . HIS A 1 558 ? 8.483 13.426 -35.031 1.00 61.41 558 HIS A O 1
ATOM 4616 N N . ASN A 1 559 ? 7.134 12.681 -33.392 1.00 61.53 559 ASN A N 1
ATOM 4617 C CA . ASN A 1 559 ? 8.000 13.137 -32.310 1.00 61.53 559 ASN A CA 1
ATOM 4618 C C . ASN A 1 559 ? 9.335 12.387 -32.307 1.00 61.53 559 ASN A C 1
ATOM 4620 O O . ASN A 1 559 ? 10.358 13.029 -32.129 1.00 61.53 559 ASN A O 1
ATOM 4624 N N . PHE A 1 560 ? 9.337 11.073 -32.564 1.00 59.56 560 PHE A N 1
ATOM 4625 C CA . PHE A 1 560 ? 10.568 10.284 -32.652 1.00 59.56 560 PHE A CA 1
ATOM 4626 C C . PHE A 1 560 ? 11.455 10.667 -33.842 1.00 59.56 560 PHE A C 1
ATOM 4628 O O . PHE A 1 560 ? 12.651 10.874 -33.686 1.00 59.56 560 PHE A O 1
ATOM 4635 N N . LEU A 1 561 ? 10.860 10.802 -35.029 1.00 60.28 561 LEU A N 1
ATOM 4636 C CA . LEU A 1 561 ? 11.553 11.169 -36.267 1.00 60.28 561 LEU A CA 1
ATOM 4637 C C . LEU A 1 561 ? 12.089 12.602 -36.268 1.00 60.28 561 LEU A C 1
ATOM 4639 O O . LEU A 1 561 ? 13.035 12.866 -36.990 1.00 60.28 561 LEU A O 1
ATOM 4643 N N . ASN A 1 562 ? 11.482 13.517 -35.510 1.00 59.03 562 ASN A N 1
ATOM 4644 C CA . ASN A 1 562 ? 11.987 14.887 -35.359 1.00 59.03 562 ASN A CA 1
ATOM 4645 C C . ASN A 1 562 ? 13.168 14.989 -34.380 1.00 59.03 562 ASN A C 1
ATOM 4647 O O . ASN A 1 562 ? 13.801 16.038 -34.294 1.00 59.03 562 ASN A O 1
ATOM 4651 N N . LEU A 1 563 ? 13.381 13.946 -33.580 1.00 56.38 563 LEU A N 1
ATOM 4652 C CA . LEU A 1 563 ? 14.371 13.883 -32.508 1.00 56.38 563 LEU A CA 1
ATOM 4653 C C . LEU A 1 563 ? 15.716 13.340 -33.000 1.00 56.38 563 LEU A C 1
ATOM 4655 O O . LEU A 1 563 ? 16.758 13.676 -32.443 1.00 56.38 563 LEU A O 1
ATOM 4659 N N . LEU A 1 564 ? 15.650 12.513 -34.043 1.00 53.09 564 LEU A N 1
ATOM 4660 C CA . LEU A 1 564 ? 16.762 12.020 -34.853 1.00 53.09 564 LEU A CA 1
ATOM 4661 C C . LEU A 1 564 ? 17.086 13.022 -35.959 1.00 53.09 564 LEU A C 1
ATOM 4663 O O . LEU A 1 564 ? 18.291 13.190 -36.252 1.00 53.09 564 LEU A O 1
#

Sequence (564 aa):
MKFIKVNYSEPVDNFFFGNNYKYEDEDLRYFEDLTLLDQTWNNDEIDMMDNKENISCNQNTPTYHNERLIKEDIPSPDPEDFSLNSLNQRENSEQLVNRFLDSDYPELSPKMQELMKMHDFMKIFIHKITRVPDAVLYNEEEINQGFSIDESVFRKRECIDQVLMKRSYNAFKVLTSYSILNTVTENAKFIGKELLKIFHPKSEGNFNHFKPLWNHLIKITHGEIALLLTSDDEYKEPPIYQMLRYIHEPAITSSLISTIFLFDAEPDLQVELFTKLQEMEFIETLLTMLDMKDFPVIVQATSEFLIQMIEEGSKTKNSSILFAPIQLDPSCLSVIIKHISENKSPVHQQACIQLLLAFLEKYIYYNCDATTSDNVSINTMTSSSSSTLELLKSSLMDYLKYSIDDLCMGLTDAKSIDHVEEDEEDKFYDDYQDFFEEDDDDEEDEEGENDEEEDEDPNKMIVNNHTPIHNHECIHSNTHKHINSSYRRSGCDIYNTNKKLNYKKLKCRLTVNKIGLLKIIIITLQEFKREEYDLLENIPWSLLVNWFFQNPSNNIYHNFLNLL

Radius of gyration: 34.89 Å; chains: 1; bounding box: 86×98×114 Å